Protein AF-0000000081105945 (afdb_homodimer)

pLDDT: mean 88.77, std 15.73, range [25.17, 98.88]

Sequence (498 aa):
MEDPNDGEVFHRVFDQREVKRWGQNKVKKSGPCLREWEAGTLEFIAEKTTIPVPKVYDTDWQDGRMTALYMEYIPGKTLDKVWDELKREQKVAIAKQLKGYVAQLRELKGTYIGALDRGKALIGKKMPHECGPFDTERELNSYIMEDIASTTPNMLRRYARHALSHDHEIVFTHGDIAPRNIIIGEDKKVAALIDWEESGWYPEHWEYMKAFQYLEPMMDWPDYLAIIFPPKYEKEYIGQCFLDSIVYHMEDPNDGEVFHRVFDQREVKRWGQNKVKKSGPCLREWEAGTLEFIAEKTTIPVPKVYDTDWQDGRMTALYMEYIPGKTLDKVWDELKREQKVAIAKQLKGYVAQLRELKGTYIGALDRGKALIGKKMPHECGPFDTERELNSYIMEDIASTTPNMLRRYARHALSHDHEIVFTHGDIAPRNIIIGEDKKVAALIDWEESGWYPEHWEYMKAFQYLEPMMDWPDYLAIIFPPKYEKEYIGQCFLDSIVYH

Nearest PDB structures (foldseek):
  6cav-assembly3_C  TM=6.722E-01  e=1.800E-09  Staphylococcus aureus
  3w0p-assembly1_A  TM=5.833E-01  e=9.774E-09  Escherichia coli
  3w0m-assembly1_A  TM=5.699E-01  e=4.074E-09  Escherichia coli
  3w0q-assembly1_A  TM=5.589E-01  e=3.528E-08  Escherichia coli
  6vvg-assembly1_B  TM=4.836E-01  e=7.806E-05  Cydia pomonella granulosis virus (isolate Mexican)

Foldseek 3Di:
DPPVQPFDFPDDDPQQWTWGDDPDWKIKIFGPPQFPCQLVVQVVCVVQHPAAAWHWDDWDDDPRDTGMTMTTDFDFAFCLVCVVVDDPVLLLVQLLVLLVSLVSQQVAFDQWAAAPPFHWAWDDQPDTDTHDTGRFQVRVLVVLLVLLVVQFDPVLSVVLVVLGDTDATKTKALLAPDRRQFGAHPVSYTRHGDDSRNIHIDGSCRNVLSLVSCCPSDPCSVVSVCSSPPDDPPSNNVSVVSSVVRSDD/DPPVQPFDFPDDDPQQWTWGDDPDWKIKIFGPPQFPCQLVVQVVCVVQHPAAAWHWDDWDDDPRDTGMTMTTDFDFAFCLVCVVVDDPVLLLVQLLVLLVSLVSQQVAFDQWAAAPPFHWAWDDQPDTDTHDTGRFQVRVLVVLLVLLVVQFDPVLSVVLVVLGDTDATKTKALLAPDRRQFGAHPVSYTRHGDDSRNIHIDGSCRNVLSLVSCCPSDPCSVVSVCSSPPDDPPSNNVSVVSSVVRSDD

Secondary structure (DSSP, 8-state):
---TT---EEEEETTTEEEEE-SSSEEEEESTT--THHHHHHHHHHHHS----PPEEEEEEETTEEEEEEEE---SEEHHHHGGGS-HHHHHHHHHHHHHHHHHHHHSB-SSBBBGGGB-EEE-SSS-EEE--BSSHHHHHHHHHHHHHTTS-HHHHHHHHHH----PPEEEE-S---GGGEEE-TTSSEEEE---TT-EEEETTHHHHHHTTS--SSTTHHHHHHHHS-S--HHHHHHHHHHHHHS--/---S----EEEEETTTEEEEE-SSSEEEEESTT--THHHHHHHHHHHHS----PPEEEEEEETTEEEEEEEE---SEEHHHHGGGS-HHHHHHHHHHHHHHHHHHHHSB-SSBBBGGGB-EEE-SSS-EEE--BSSHHHHHHHHHHHHHTTS-HHHHHHHHHH----PPEEEE-S---GGGEEE-TTSSEEEE---TT-EEEETTHHHHHHTTS--SSTTHHHHHHHHS-S--HHHHHHHHHHHHHS--

Structure (mmCIF, N/CA/C/O backbone):
data_AF-0000000081105945-model_v1
#
loop_
_entity.id
_entity.type
_entity.pdbx_description
1 polymer 'non-specific serine/threonine protein kinase'
#
loop_
_atom_site.group_PDB
_atom_site.id
_atom_site.type_symbol
_atom_site.label_atom_id
_atom_site.label_alt_id
_atom_site.label_comp_id
_atom_site.label_asym_id
_atom_site.label_entity_id
_atom_site.label_seq_id
_atom_site.pdbx_PDB_ins_code
_atom_site.Cartn_x
_atom_site.Cartn_y
_atom_site.Cartn_z
_atom_site.occupancy
_atom_site.B_iso_or_equiv
_atom_site.auth_seq_id
_atom_site.auth_comp_id
_atom_site.auth_asym_id
_atom_site.auth_atom_id
_atom_site.pdbx_PDB_model_num
ATOM 1 N N . MET A 1 1 ? 2.918 -23.859 -52.25 1 26.16 1 MET A N 1
ATOM 2 C CA . MET A 1 1 ? 2.584 -24.969 -51.375 1 26.16 1 MET A CA 1
ATOM 3 C C . MET A 1 1 ? 2.631 -24.516 -49.906 1 26.16 1 MET A C 1
ATOM 5 O O . MET A 1 1 ? 3.678 -24.094 -49.406 1 26.16 1 MET A O 1
ATOM 9 N N . GLU A 1 2 ? 1.575 -23.938 -49.219 1 28.16 2 GLU A N 1
ATOM 10 C CA . GLU A 1 2 ? 1.458 -23.297 -47.938 1 28.16 2 GLU A CA 1
ATOM 11 C C . GLU A 1 2 ? 1.924 -24.219 -46.812 1 28.16 2 GLU A C 1
ATOM 13 O O . GLU A 1 2 ? 1.646 -25.422 -46.844 1 28.16 2 GLU A O 1
ATOM 18 N N . ASP A 1 3 ? 3.088 -24 -46.125 1 32.59 3 ASP A N 1
ATOM 19 C CA . ASP A 1 3 ? 3.625 -25.047 -45.281 1 32.59 3 ASP A CA 1
ATOM 20 C C . ASP A 1 3 ? 2.551 -25.578 -44.344 1 32.59 3 ASP A C 1
ATOM 22 O O . ASP A 1 3 ? 1.866 -24.812 -43.656 1 32.59 3 ASP A O 1
ATOM 26 N N . PRO A 1 4 ? 1.876 -26.672 -44.531 1 32.97 4 PRO A N 1
ATOM 27 C CA . PRO A 1 4 ? 0.777 -27.359 -43.844 1 32.97 4 PRO A CA 1
ATOM 28 C C . PRO A 1 4 ? 0.94 -27.359 -42.312 1 32.97 4 PRO A C 1
ATOM 30 O O . PRO A 1 4 ? 0.037 -27.797 -41.594 1 32.97 4 PRO A O 1
ATOM 33 N N . ASN A 1 5 ? 2.146 -27.5 -41.906 1 32.16 5 ASN A N 1
ATOM 34 C CA . ASN A 1 5 ? 2.361 -27.688 -40.5 1 32.16 5 ASN A CA 1
ATOM 35 C C . ASN A 1 5 ? 2.014 -26.422 -39.719 1 32.16 5 ASN A C 1
ATOM 37 O O . ASN A 1 5 ? 2.725 -26.047 -38.781 1 32.16 5 ASN A O 1
ATOM 41 N N . ASP A 1 6 ? 1.521 -25.438 -40.25 1 33.38 6 ASP A N 1
ATOM 42 C CA . ASP A 1 6 ? 1.117 -24.141 -39.719 1 33.38 6 ASP A CA 1
ATOM 43 C C . ASP A 1 6 ? 0.122 -24.297 -38.562 1 33.38 6 ASP A C 1
ATOM 45 O O . ASP A 1 6 ? -1.084 -24.422 -38.812 1 33.38 6 ASP A O 1
ATOM 49 N N . GLY A 1 7 ? 0.457 -25.156 -37.625 1 32.09 7 GLY A N 1
ATOM 50 C CA . GLY A 1 7 ? -0.473 -25.406 -36.531 1 32.09 7 GLY A CA 1
ATOM 51 C C . GLY A 1 7 ? -1.012 -24.125 -35.906 1 32.09 7 GLY A C 1
ATOM 52 O O . GLY A 1 7 ? -0.504 -23.047 -36.188 1 32.09 7 GLY A O 1
ATOM 53 N N . GLU A 1 8 ? -2.256 -24.125 -35.469 1 35.59 8 GLU A N 1
ATOM 54 C CA . GLU A 1 8 ? -3.02 -23.031 -34.875 1 35.59 8 GLU A CA 1
ATOM 55 C C . GLU A 1 8 ? -2.301 -22.453 -33.688 1 35.59 8 GLU A C 1
ATOM 57 O O . GLU A 1 8 ? -1.869 -23.188 -32.781 1 35.59 8 GLU A O 1
ATOM 62 N N . VAL A 1 9 ? -1.769 -21.25 -33.812 1 39.16 9 VAL A N 1
ATOM 63 C CA . VAL A 1 9 ? -1.125 -20.484 -32.75 1 39.16 9 VAL A CA 1
ATOM 64 C C . VAL A 1 9 ? -2.139 -20.172 -31.672 1 39.16 9 VAL A C 1
ATOM 66 O O . VAL A 1 9 ? -3.168 -19.547 -31.922 1 39.16 9 VAL A O 1
ATOM 69 N N . PHE A 1 10 ? -2.223 -20.969 -30.609 1 38 10 PHE A N 1
ATOM 70 C CA . PHE A 1 10 ? -3.201 -20.719 -29.562 1 38 10 PHE A CA 1
ATOM 71 C C . PHE A 1 10 ? -2.896 -19.406 -28.828 1 38 10 PHE A C 1
ATOM 73 O O . PHE A 1 10 ? -3.811 -18.672 -28.453 1 38 10 PHE A O 1
ATOM 80 N N . HIS A 1 11 ? -1.827 -19.094 -28.344 1 42.5 11 HIS A N 1
ATOM 81 C CA . HIS A 1 11 ? -1.6 -17.891 -27.562 1 42.5 11 HIS A CA 1
ATOM 82 C C . HIS A 1 11 ? -0.208 -17.312 -27.828 1 42.5 11 HIS A C 1
ATOM 84 O O . HIS A 1 11 ? 0.779 -18.047 -27.828 1 42.5 11 HIS A O 1
ATOM 90 N N . ARG A 1 12 ? -0.149 -16.203 -28.547 1 40.31 12 ARG A N 1
ATOM 91 C CA . ARG A 1 12 ? 1.077 -15.414 -28.641 1 40.31 12 ARG A CA 1
ATOM 92 C C . ARG A 1 12 ? 1.229 -14.492 -27.438 1 40.31 12 ARG A C 1
ATOM 94 O O . ARG A 1 12 ? 0.327 -13.711 -27.125 1 40.31 12 ARG A O 1
ATOM 101 N N . VAL A 1 13 ? 1.738 -14.969 -26.375 1 37.81 13 VAL A N 1
ATOM 102 C CA . VAL A 1 13 ? 1.964 -13.953 -25.359 1 37.81 13 VAL A CA 1
ATOM 103 C C . VAL A 1 13 ? 3.1 -13.023 -25.797 1 37.81 13 VAL A C 1
ATOM 105 O O . VAL A 1 13 ? 3.977 -13.43 -26.562 1 37.81 13 VAL A O 1
ATOM 108 N N . PHE A 1 14 ? 3.223 -11.867 -25.359 1 44.09 14 PHE A N 1
ATOM 109 C CA . PHE A 1 14 ? 4.164 -10.781 -25.609 1 44.09 14 PHE A CA 1
ATOM 110 C C . PHE A 1 14 ? 5.574 -11.328 -25.812 1 44.09 14 PHE A C 1
ATOM 112 O O . PHE A 1 14 ? 6.359 -10.758 -26.578 1 44.09 14 PHE A O 1
ATOM 119 N N . ASP A 1 15 ? 6.18 -12.18 -25.016 1 52.03 15 ASP A N 1
ATOM 120 C CA . ASP A 1 15 ? 7.609 -12.469 -25.031 1 52.03 15 ASP A CA 1
ATOM 121 C C . ASP A 1 15 ? 7.949 -13.523 -26.094 1 52.03 15 ASP A C 1
ATOM 123 O O . ASP A 1 15 ? 8.984 -14.188 -26 1 52.03 15 ASP A O 1
ATOM 127 N N . GLN A 1 16 ? 7.465 -13.602 -27.281 1 56.84 16 GLN A N 1
ATOM 128 C CA . GLN A 1 16 ? 7.852 -14.367 -28.469 1 56.84 16 GLN A CA 1
ATOM 129 C C . GLN A 1 16 ? 7.617 -15.867 -28.25 1 56.84 16 GLN A C 1
ATOM 131 O O . GLN A 1 16 ? 8.141 -16.688 -29 1 56.84 16 GLN A O 1
ATOM 136 N N . ARG A 1 17 ? 6.797 -16.141 -27.188 1 66.06 17 ARG A N 1
ATOM 137 C CA . ARG A 1 17 ? 6.512 -17.547 -27 1 66.06 17 ARG A CA 1
ATOM 138 C C . ARG A 1 17 ? 5.242 -17.953 -27.75 1 66.06 17 ARG A C 1
ATOM 140 O O . ARG A 1 17 ? 4.297 -17.172 -27.844 1 66.06 17 ARG A O 1
ATOM 147 N N . GLU A 1 18 ? 5.438 -19.203 -28.328 1 75.88 18 GLU A N 1
ATOM 148 C CA . GLU A 1 18 ? 4.305 -19.719 -29.094 1 75.88 18 GLU A CA 1
ATOM 149 C C . GLU A 1 18 ? 3.893 -21.109 -28.609 1 75.88 18 GLU A C 1
ATOM 151 O O . GLU A 1 18 ? 4.746 -21.938 -28.281 1 75.88 18 GLU A O 1
ATOM 156 N N . VAL A 1 19 ? 2.598 -21.391 -28.422 1 80.62 19 VAL A N 1
ATOM 157 C CA . VAL A 1 19 ? 2.043 -22.703 -28.125 1 80.62 19 VAL A CA 1
ATOM 158 C C . VAL A 1 19 ? 1.162 -23.172 -29.281 1 80.62 19 VAL A C 1
ATOM 160 O O . VAL A 1 19 ? 0.198 -22.484 -29.641 1 80.62 19 VAL A O 1
ATOM 163 N N . LYS A 1 20 ? 1.608 -24.266 -29.922 1 83 20 LYS A N 1
ATOM 164 C CA . LYS A 1 20 ? 0.903 -24.75 -31.094 1 83 20 LYS A CA 1
ATOM 165 C C . LYS A 1 20 ? 0.598 -26.234 -30.969 1 83 20 LYS A C 1
ATOM 167 O O . LYS A 1 20 ? 1.355 -26.984 -30.344 1 83 20 LYS A O 1
ATOM 172 N N . ARG A 1 21 ? -0.469 -26.5 -31.531 1 82.81 21 ARG A N 1
ATOM 173 C CA . ARG A 1 21 ? -0.741 -27.922 -31.656 1 82.81 21 ARG A CA 1
ATOM 174 C C . ARG A 1 21 ? 0.311 -28.609 -32.531 1 82.81 21 ARG A C 1
ATOM 176 O O . ARG A 1 21 ? 0.731 -28.062 -33.562 1 82.81 21 ARG A O 1
ATOM 183 N N . TRP A 1 22 ? 0.761 -29.688 -32.062 1 81.31 22 TRP A N 1
ATOM 184 C CA . TRP A 1 22 ? 1.76 -30.469 -32.75 1 81.31 22 TRP A CA 1
ATOM 185 C C . TRP A 1 22 ? 1.259 -31.891 -33 1 81.31 22 TRP A C 1
ATOM 187 O O . TRP A 1 22 ? 1.408 -32.75 -32.125 1 81.31 22 TRP A O 1
ATOM 197 N N . GLY A 1 23 ? 0.709 -32.094 -34.062 1 78.88 23 GLY A N 1
ATOM 198 C CA . GLY A 1 23 ? 0.011 -33.344 -34.312 1 78.88 23 GLY A CA 1
ATOM 199 C C . GLY A 1 23 ? -1.381 -33.375 -33.719 1 78.88 23 GLY A C 1
ATOM 200 O O . GLY A 1 23 ? -2.027 -32.344 -33.562 1 78.88 23 GLY A O 1
ATOM 201 N N . GLN A 1 24 ? -1.858 -34.594 -33.5 1 78.69 24 GLN A N 1
ATOM 202 C CA . GLN A 1 24 ? -3.242 -34.75 -33.031 1 78.69 24 GLN A CA 1
ATOM 203 C C . GLN A 1 24 ? -3.348 -34.594 -31.531 1 78.69 24 GLN A C 1
ATOM 205 O O . GLN A 1 24 ? -4.316 -34.031 -31.016 1 78.69 24 GLN A O 1
ATOM 210 N N . ASN A 1 25 ? -2.293 -35 -30.844 1 89.25 25 ASN A N 1
ATOM 211 C CA . ASN A 1 25 ? -2.475 -35.094 -29.406 1 89.25 25 ASN A CA 1
ATOM 212 C C . ASN A 1 25 ? -1.352 -34.406 -28.641 1 89.25 25 ASN A C 1
ATOM 214 O O . ASN A 1 25 ? -1.096 -34.719 -27.469 1 89.25 25 ASN A O 1
ATOM 218 N N . LYS A 1 26 ? -0.671 -33.5 -29.422 1 91 26 LYS A N 1
ATOM 219 C CA . LYS A 1 26 ? 0.458 -32.844 -28.766 1 91 26 LYS A CA 1
ATOM 220 C C . LYS A 1 26 ? 0.423 -31.328 -28.969 1 91 26 LYS A C 1
ATOM 222 O O . LYS A 1 26 ? -0.233 -30.844 -29.891 1 91 26 LYS A O 1
ATOM 227 N N . VAL A 1 27 ? 1.058 -30.688 -28.031 1 92.62 27 VAL A N 1
ATOM 228 C CA . VAL A 1 27 ? 1.257 -29.234 -28.109 1 92.62 27 VAL A CA 1
ATOM 229 C C . VAL A 1 27 ? 2.746 -28.922 -28 1 92.62 27 VAL A C 1
ATOM 231 O O . VAL A 1 27 ? 3.469 -29.547 -27.219 1 92.62 27 VAL A O 1
ATOM 234 N N . LYS A 1 28 ? 3.133 -28.031 -28.828 1 91.12 28 LYS A N 1
ATOM 235 C CA . LYS A 1 28 ? 4.504 -27.531 -28.766 1 91.12 28 LYS A CA 1
ATOM 236 C C . LYS A 1 28 ? 4.555 -26.094 -28.25 1 91.12 28 LYS A C 1
ATOM 238 O O . LYS A 1 28 ? 3.895 -25.203 -28.812 1 91.12 28 LYS A O 1
ATOM 243 N N . LYS A 1 29 ? 5.219 -25.922 -27.109 1 89.69 29 LYS A N 1
ATOM 244 C CA . LYS A 1 29 ? 5.566 -24.594 -26.625 1 89.69 29 LYS A CA 1
ATOM 245 C C . LYS A 1 29 ? 6.973 -24.203 -27.062 1 89.69 29 LYS A C 1
ATOM 247 O O . LYS A 1 29 ? 7.934 -24.938 -26.812 1 89.69 29 LYS A O 1
ATOM 252 N N . SER A 1 30 ? 7.008 -23.141 -27.875 1 88.44 30 SER A N 1
ATOM 253 C CA . SER A 1 30 ? 8.32 -22.734 -28.359 1 88.44 30 SER A CA 1
ATOM 254 C C . SER A 1 30 ? 8.5 -21.219 -28.234 1 88.44 30 SER A C 1
ATOM 256 O O . SER A 1 30 ? 7.531 -20.484 -28.078 1 88.44 30 SER A O 1
ATOM 258 N N . GLY A 1 31 ? 9.766 -20.797 -28.234 1 82.06 31 GLY A N 1
ATOM 259 C CA . GLY A 1 31 ? 10.094 -19.391 -28.156 1 82.06 31 GLY A CA 1
ATOM 260 C C . GLY A 1 31 ? 11.305 -19.109 -27.297 1 82.06 31 GLY A C 1
ATOM 261 O O . GLY A 1 31 ? 11.898 -20.016 -26.734 1 82.06 31 GLY A O 1
ATOM 262 N N . PRO A 1 32 ? 11.57 -17.703 -27.391 1 75.75 32 PRO A N 1
ATOM 263 C CA . PRO A 1 32 ? 12.719 -17.297 -26.578 1 75.75 32 PRO A CA 1
ATOM 264 C C . PRO A 1 32 ? 12.406 -17.281 -25.078 1 75.75 32 PRO A C 1
ATOM 266 O O . PRO A 1 32 ? 11.242 -17.156 -24.688 1 75.75 32 PRO A O 1
ATOM 269 N N . CYS A 1 33 ? 13.219 -17.922 -24.172 1 75.38 33 CYS A N 1
ATOM 270 C CA . CYS A 1 33 ? 13.195 -17.734 -22.719 1 75.38 33 CYS A CA 1
ATOM 271 C C . CYS A 1 33 ? 12.258 -18.734 -22.062 1 75.38 33 CYS A C 1
ATOM 273 O O . CYS A 1 33 ? 11.531 -18.391 -21.125 1 75.38 33 CYS A O 1
ATOM 275 N N . LEU A 1 34 ? 12.094 -19.891 -22.766 1 86.38 34 LEU A N 1
ATOM 276 C CA . LEU A 1 34 ? 11.414 -20.953 -22.047 1 86.38 34 LEU A CA 1
ATOM 277 C C . LEU A 1 34 ? 12.109 -21.234 -20.719 1 86.38 34 LEU A C 1
ATOM 279 O O . LEU A 1 34 ? 13.336 -21.156 -20.641 1 86.38 34 LEU A O 1
ATOM 283 N N . ARG A 1 35 ? 11.297 -21.5 -19.75 1 89.25 35 ARG A N 1
ATOM 284 C CA . ARG A 1 35 ? 11.891 -21.844 -18.469 1 89.25 35 ARG A CA 1
ATOM 285 C C . ARG A 1 35 ? 12.297 -23.312 -18.422 1 89.25 35 ARG A C 1
ATOM 287 O O . ARG A 1 35 ? 11.453 -24.203 -18.594 1 89.25 35 ARG A O 1
ATOM 294 N N . GLU A 1 36 ? 13.516 -23.531 -18.141 1 90.94 36 GLU A N 1
ATOM 295 C CA . GLU A 1 36 ? 14.102 -24.859 -18.266 1 90.94 36 GLU A CA 1
ATOM 296 C C . GLU A 1 36 ? 13.492 -25.828 -17.25 1 90.94 36 GLU A C 1
ATOM 298 O O . GLU A 1 36 ? 13.516 -27.047 -17.453 1 90.94 36 GLU A O 1
ATOM 303 N N . TRP A 1 37 ? 12.938 -25.328 -16.219 1 93.88 37 TRP A N 1
ATOM 304 C CA . TRP A 1 37 ? 12.438 -26.188 -15.148 1 93.88 37 TRP A CA 1
ATOM 305 C C . TRP A 1 37 ? 11 -26.609 -15.422 1 93.88 37 TRP A C 1
ATOM 307 O O . TRP A 1 37 ? 10.445 -27.453 -14.703 1 93.88 37 TRP A O 1
ATOM 317 N N . GLU A 1 38 ? 10.344 -26.031 -16.406 1 94.94 38 GLU A N 1
ATOM 318 C CA . GLU A 1 38 ? 8.922 -26.266 -16.609 1 94.94 38 GLU A CA 1
ATOM 319 C C . GLU A 1 38 ? 8.625 -27.734 -16.859 1 94.94 38 GLU A C 1
ATOM 321 O O . GLU A 1 38 ? 7.711 -28.312 -16.266 1 94.94 38 GLU A O 1
ATOM 326 N N . ALA A 1 39 ? 9.406 -28.375 -17.734 1 96.38 39 ALA A N 1
ATOM 327 C CA . ALA A 1 39 ? 9.195 -29.781 -18.047 1 96.38 39 ALA A CA 1
ATOM 328 C C . ALA A 1 39 ? 9.344 -30.641 -16.781 1 96.38 39 ALA A C 1
ATOM 330 O O . ALA A 1 39 ? 8.484 -31.469 -16.484 1 96.38 39 ALA A O 1
ATOM 331 N N . GLY A 1 40 ? 10.43 -30.391 -16.078 1 97.25 40 GLY A N 1
ATOM 332 C CA . GLY A 1 40 ? 10.648 -31.109 -14.836 1 97.25 40 GLY A CA 1
ATOM 333 C C . GLY A 1 40 ? 9.562 -30.875 -13.805 1 97.25 40 GLY A C 1
ATOM 334 O O . GLY A 1 40 ? 9.195 -31.781 -13.062 1 97.25 40 GLY A O 1
ATOM 335 N N . THR A 1 41 ? 9.055 -29.688 -13.773 1 98.38 41 THR A N 1
ATOM 336 C CA . THR A 1 41 ? 7.996 -29.328 -12.836 1 98.38 41 THR A CA 1
ATOM 337 C C . THR A 1 41 ? 6.719 -30.109 -13.141 1 98.38 41 THR A C 1
ATOM 339 O O . THR A 1 41 ? 6.051 -30.594 -12.227 1 98.38 41 THR A O 1
ATOM 342 N N . LEU A 1 42 ? 6.406 -30.188 -14.445 1 98.31 42 LEU A N 1
ATOM 343 C CA . LEU A 1 42 ? 5.223 -30.938 -14.836 1 98.31 42 LEU A CA 1
ATOM 344 C C . LEU A 1 42 ? 5.324 -32.406 -14.375 1 98.31 42 LEU A C 1
ATOM 346 O O . LEU A 1 42 ? 4.367 -32.938 -13.836 1 98.31 42 LEU A O 1
ATOM 350 N N . GLU A 1 43 ? 6.43 -32.969 -14.523 1 98.44 43 GLU A N 1
ATOM 351 C CA . GLU A 1 43 ? 6.648 -34.344 -14.102 1 98.44 43 GLU A CA 1
ATOM 352 C C . GLU A 1 43 ? 6.586 -34.469 -12.578 1 98.44 43 GLU A C 1
ATOM 354 O O . GLU A 1 43 ? 6 -35.406 -12.055 1 98.44 43 GLU A O 1
ATOM 359 N N . PHE A 1 44 ? 7.18 -33.531 -11.938 1 98.62 44 PHE A N 1
ATOM 360 C CA . PHE A 1 44 ? 7.207 -33.5 -10.477 1 98.62 44 PHE A CA 1
ATOM 361 C C . PHE A 1 44 ? 5.793 -33.438 -9.914 1 98.62 44 PHE A C 1
ATOM 363 O O . PHE A 1 44 ? 5.449 -34.156 -8.992 1 98.62 44 PHE A O 1
ATOM 370 N N . ILE A 1 45 ? 4.977 -32.562 -10.438 1 98.81 45 ILE A N 1
ATOM 371 C CA . ILE A 1 45 ? 3.613 -32.344 -9.961 1 98.81 45 ILE A CA 1
ATOM 372 C C . ILE A 1 45 ? 2.773 -33.594 -10.258 1 98.81 45 ILE A C 1
ATOM 374 O O . ILE A 1 45 ? 1.979 -34.031 -9.422 1 98.81 45 ILE A O 1
ATOM 378 N N . ALA A 1 46 ? 2.967 -34.156 -11.453 1 98.56 46 ALA A N 1
ATOM 379 C CA . ALA A 1 46 ? 2.244 -35.375 -11.82 1 98.56 46 ALA A CA 1
ATOM 380 C C . ALA A 1 46 ? 2.543 -36.5 -10.836 1 98.56 46 ALA A C 1
ATOM 382 O O . ALA A 1 46 ? 1.666 -37.312 -10.531 1 98.56 46 ALA A O 1
ATOM 383 N N . GLU A 1 47 ? 3.682 -36.5 -10.391 1 98.5 47 GLU A N 1
ATOM 384 C CA . GLU A 1 47 ? 4.129 -37.594 -9.5 1 98.5 47 GLU A CA 1
ATOM 385 C C . GLU A 1 47 ? 3.664 -37.344 -8.07 1 98.5 47 GLU A C 1
ATOM 387 O O . GLU A 1 47 ? 3.256 -38.281 -7.379 1 98.5 47 GLU A O 1
ATOM 392 N N . LYS A 1 48 ? 3.684 -36.156 -7.594 1 98.62 48 LYS A N 1
ATOM 393 C CA . LYS A 1 48 ? 3.586 -35.875 -6.164 1 98.62 48 LYS A CA 1
ATOM 394 C C . LYS A 1 48 ? 2.168 -35.438 -5.781 1 98.62 48 LYS A C 1
ATOM 396 O O . LYS A 1 48 ? 1.827 -35.406 -4.598 1 98.62 48 LYS A O 1
ATOM 401 N N . THR A 1 49 ? 1.392 -35.125 -6.766 1 98.75 49 THR A N 1
ATOM 402 C CA . THR A 1 49 ? 0.053 -34.625 -6.484 1 98.75 49 THR A CA 1
ATOM 403 C C . THR A 1 49 ? -0.981 -35.281 -7.379 1 98.75 49 THR A C 1
ATOM 405 O O . THR A 1 49 ? -0.638 -36.156 -8.188 1 98.75 49 THR A O 1
ATOM 408 N N . THR A 1 50 ? -2.262 -34.906 -7.176 1 98.62 50 THR A N 1
ATOM 409 C CA . THR A 1 50 ? -3.342 -35.375 -8.039 1 98.62 50 THR A CA 1
ATOM 410 C C . THR A 1 50 ? -3.746 -34.281 -9.031 1 98.62 50 THR A C 1
ATOM 412 O O . THR A 1 50 ? -4.754 -34.438 -9.727 1 98.62 50 THR A O 1
ATOM 415 N N . ILE A 1 51 ? -2.982 -33.25 -9.086 1 98.81 51 ILE A N 1
ATOM 416 C CA . ILE A 1 51 ? -3.283 -32.125 -9.977 1 98.81 51 ILE A CA 1
ATOM 417 C C . ILE A 1 51 ? -3.084 -32.562 -11.43 1 98.81 51 ILE A C 1
ATOM 419 O O . ILE A 1 51 ? -2.01 -33.062 -11.797 1 98.81 51 ILE A O 1
ATOM 423 N N . PRO A 1 52 ? -4.141 -32.438 -12.258 1 98.75 52 PRO A N 1
ATOM 424 C CA . PRO A 1 52 ? -3.963 -32.812 -13.664 1 98.75 52 PRO A CA 1
ATOM 425 C C . PRO A 1 52 ? -3.053 -31.844 -14.414 1 98.75 52 PRO A C 1
ATOM 427 O O . PRO A 1 52 ? -3.316 -30.641 -14.445 1 98.75 52 PRO A O 1
ATOM 430 N N . VAL A 1 53 ? -2.041 -32.344 -14.992 1 98.69 53 VAL A N 1
ATOM 431 C CA . VAL A 1 53 ? -1.104 -31.562 -15.805 1 98.69 53 VAL A CA 1
ATOM 432 C C . VAL A 1 53 ? -0.808 -32.312 -17.109 1 98.69 53 VAL A C 1
ATOM 434 O O . VAL A 1 53 ? -0.963 -33.531 -17.172 1 98.69 53 VAL A O 1
ATOM 437 N N . PRO A 1 54 ? -0.432 -31.562 -18.141 1 97.94 54 PRO A N 1
ATOM 438 C CA . PRO A 1 54 ? -0.077 -32.25 -19.375 1 97.94 54 PRO A CA 1
ATOM 439 C C . PRO A 1 54 ? 1.125 -33.188 -19.219 1 97.94 54 PRO A C 1
ATOM 441 O O . PRO A 1 54 ? 2.078 -32.844 -18.5 1 97.94 54 PRO A O 1
ATOM 444 N N . LYS A 1 55 ? 1.048 -34.281 -19.812 1 97.94 55 LYS A N 1
ATOM 445 C CA . LYS A 1 55 ? 2.213 -35.156 -19.875 1 97.94 55 LYS A CA 1
ATOM 446 C C . LYS A 1 55 ? 3.312 -34.562 -20.75 1 97.94 55 LYS A C 1
ATOM 448 O O . LYS A 1 55 ? 3.037 -34.031 -21.828 1 97.94 55 LYS A O 1
ATOM 453 N N . VAL A 1 56 ? 4.492 -34.656 -20.281 1 97.5 56 VAL A N 1
ATOM 454 C CA . VAL A 1 56 ? 5.633 -34.156 -21.047 1 97.5 56 VAL A CA 1
ATOM 455 C C . VAL A 1 56 ? 6.133 -35.281 -21.969 1 97.5 56 VAL A C 1
ATOM 457 O O . VAL A 1 56 ? 6.371 -36.406 -21.531 1 97.5 56 VAL A O 1
ATOM 460 N N . TYR A 1 57 ? 6.289 -34.938 -23.219 1 96.81 57 TYR A N 1
ATOM 461 C CA . TYR A 1 57 ? 6.746 -35.938 -24.172 1 96.81 57 TYR A CA 1
ATOM 462 C C . TYR A 1 57 ? 8.219 -35.75 -24.516 1 96.81 57 TYR A C 1
ATOM 464 O O . TYR A 1 57 ? 8.969 -36.719 -24.656 1 96.81 57 TYR A O 1
ATOM 472 N N . ASP A 1 58 ? 8.555 -34.5 -24.766 1 95 58 ASP A N 1
ATOM 473 C CA . ASP A 1 58 ? 9.922 -34.25 -25.203 1 95 58 ASP A CA 1
ATOM 474 C C . ASP A 1 58 ? 10.289 -32.781 -25.016 1 95 58 ASP A C 1
ATOM 476 O O . ASP A 1 58 ? 9.422 -31.938 -24.766 1 95 58 ASP A O 1
ATOM 480 N N . THR A 1 59 ? 11.594 -32.531 -25.016 1 95.69 59 THR A N 1
ATOM 481 C CA . THR A 1 59 ? 12.125 -31.172 -25.016 1 95.69 59 THR A CA 1
ATOM 482 C C . THR A 1 59 ? 13.25 -31.016 -26.031 1 95.69 59 THR A C 1
ATOM 484 O O . THR A 1 59 ? 13.984 -31.969 -26.297 1 95.69 59 THR A O 1
ATOM 487 N N . ASP A 1 60 ? 13.32 -29.859 -26.609 1 94.25 60 ASP A N 1
ATOM 488 C CA . ASP A 1 60 ? 14.477 -29.516 -27.438 1 94.25 60 ASP A CA 1
ATOM 489 C C . ASP A 1 60 ? 15.391 -28.516 -26.734 1 94.25 60 ASP A C 1
ATOM 491 O O . ASP A 1 60 ? 14.922 -27.625 -26.031 1 94.25 60 ASP A O 1
ATOM 495 N N . TRP A 1 61 ? 16.719 -28.75 -26.906 1 93.88 61 TRP A N 1
ATOM 496 C CA . TRP A 1 61 ? 17.703 -27.906 -26.266 1 93.88 61 TRP A CA 1
ATOM 497 C C . TRP A 1 61 ? 18.75 -27.422 -27.281 1 93.88 61 TRP A C 1
ATOM 499 O O . TRP A 1 61 ? 19.156 -28.172 -28.172 1 93.88 61 TRP A O 1
ATOM 509 N N . GLN A 1 62 ? 19.031 -26.125 -27.219 1 92 62 GLN A N 1
ATOM 510 C CA . GLN A 1 62 ? 20.109 -25.516 -28 1 92 62 GLN A CA 1
ATOM 511 C C . GLN A 1 62 ? 21 -24.641 -27.125 1 92 62 GLN A C 1
ATOM 513 O O . GLN A 1 62 ? 20.5 -23.75 -26.438 1 92 62 GLN A O 1
ATOM 518 N N . ASP A 1 63 ? 22.328 -24.875 -27.141 1 90.88 63 ASP A N 1
ATOM 519 C CA . ASP A 1 63 ? 23.312 -24.078 -26.422 1 90.88 63 ASP A CA 1
ATOM 520 C C . ASP A 1 63 ? 22.938 -23.953 -24.938 1 90.88 63 ASP A C 1
ATOM 522 O O . ASP A 1 63 ? 22.953 -22.859 -24.375 1 90.88 63 ASP A O 1
ATOM 526 N N . GLY A 1 64 ? 22.391 -25.094 -24.391 1 87.06 64 GLY A N 1
ATOM 527 C CA . GLY A 1 64 ? 22.109 -25.156 -22.969 1 87.06 64 GLY A CA 1
ATOM 528 C C . GLY A 1 64 ? 20.781 -24.547 -22.594 1 87.06 64 GLY A C 1
ATOM 529 O O . GLY A 1 64 ? 20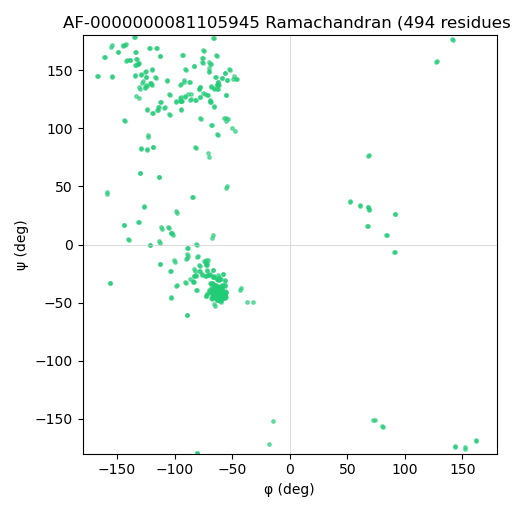.469 -24.391 -21.406 1 87.06 64 GLY A O 1
ATOM 530 N N . ARG A 1 65 ? 19.969 -24.188 -23.547 1 88.81 65 ARG A N 1
ATOM 531 C CA . ARG A 1 65 ? 18.656 -23.594 -23.297 1 88.81 65 ARG A CA 1
ATOM 532 C C . ARG A 1 65 ? 17.547 -24.438 -23.922 1 88.81 65 ARG A C 1
ATOM 534 O O . ARG A 1 65 ? 17.719 -24.953 -25.031 1 88.81 65 ARG A O 1
ATOM 541 N N . MET A 1 66 ? 16.547 -24.562 -23.234 1 90.81 66 MET A N 1
ATOM 542 C CA . MET A 1 66 ? 15.383 -25.234 -23.797 1 90.81 66 MET A CA 1
ATOM 543 C C . MET A 1 66 ? 14.703 -24.375 -24.844 1 90.81 66 MET A C 1
ATOM 545 O O . MET A 1 66 ? 14.375 -23.203 -24.594 1 90.81 66 MET A O 1
ATOM 549 N N . THR A 1 67 ? 14.477 -24.938 -26 1 91.94 67 THR A N 1
ATOM 550 C CA . THR A 1 67 ? 13.93 -24.156 -27.094 1 91.94 67 THR A CA 1
ATOM 551 C C . THR A 1 67 ? 12.516 -24.609 -27.453 1 91.94 67 THR A C 1
ATOM 553 O O . THR A 1 67 ? 11.773 -23.906 -28.125 1 91.94 67 THR A O 1
ATOM 556 N N . ALA A 1 68 ? 12.266 -25.859 -26.922 1 93.06 68 ALA A N 1
ATOM 557 C CA . ALA A 1 68 ? 10.914 -26.359 -27.172 1 93.06 68 ALA A CA 1
ATOM 558 C C . ALA A 1 68 ? 10.492 -27.359 -26.094 1 93.06 68 ALA A C 1
ATOM 560 O O . ALA A 1 68 ? 11.328 -28.094 -25.562 1 93.06 68 ALA A O 1
ATOM 561 N N . LEU A 1 69 ? 9.242 -27.344 -25.734 1 95 69 LEU A N 1
ATOM 562 C CA . LEU A 1 69 ? 8.586 -28.297 -24.828 1 95 69 LEU A CA 1
ATOM 563 C C . LEU A 1 69 ? 7.387 -28.953 -25.5 1 95 69 LEU A C 1
ATOM 565 O O . LEU A 1 69 ? 6.469 -28.25 -25.953 1 95 69 LEU A O 1
ATOM 569 N N . TYR A 1 70 ? 7.445 -30.25 -25.703 1 94.56 70 TYR A N 1
ATOM 570 C CA . TYR A 1 70 ? 6.355 -31.016 -26.281 1 94.56 70 TYR A CA 1
ATOM 571 C C . TYR A 1 70 ? 5.535 -31.719 -25.203 1 94.56 70 TYR A C 1
ATOM 573 O O . TYR A 1 70 ? 6.07 -32.5 -24.422 1 94.56 70 TYR A O 1
ATOM 581 N N . MET A 1 71 ? 4.254 -31.422 -25.203 1 96.56 71 MET A N 1
ATOM 582 C CA . MET A 1 71 ? 3.434 -31.969 -24.125 1 96.56 71 MET A CA 1
ATOM 583 C C . MET A 1 71 ? 2.055 -32.375 -24.625 1 96.56 71 MET A C 1
ATOM 585 O O . MET A 1 71 ? 1.722 -32.125 -25.797 1 96.56 71 MET A O 1
ATOM 589 N N . GLU A 1 72 ? 1.353 -32.969 -23.812 1 96.81 72 GLU A N 1
ATOM 590 C CA . GLU A 1 72 ? 0.026 -33.5 -24.109 1 96.81 72 GLU A CA 1
ATOM 591 C C . GLU A 1 72 ? -0.965 -32.375 -24.406 1 96.81 72 GLU A C 1
ATOM 593 O O . GLU A 1 72 ? -0.969 -31.344 -23.734 1 96.81 72 GLU A O 1
ATOM 598 N N . TYR A 1 73 ? -1.693 -32.594 -25.453 1 94.81 73 TYR A N 1
ATOM 599 C CA . TYR A 1 73 ? -2.842 -31.719 -25.703 1 94.81 73 TYR A CA 1
ATOM 600 C C . TYR A 1 73 ? -4.012 -32.094 -24.797 1 94.81 73 TYR A C 1
ATOM 602 O O . TYR A 1 73 ? -4.43 -33.25 -24.766 1 94.81 73 TYR A O 1
ATOM 610 N N . ILE A 1 74 ? -4.535 -31.156 -24.094 1 95.88 74 ILE A N 1
ATOM 611 C CA . ILE A 1 74 ? -5.676 -31.359 -23.219 1 95.88 74 ILE A CA 1
ATOM 612 C C . ILE A 1 74 ? -6.941 -30.797 -23.859 1 95.88 74 ILE A C 1
ATOM 614 O O . ILE A 1 74 ? -7.078 -29.578 -24.016 1 95.88 74 ILE A O 1
ATOM 618 N N . PRO A 1 75 ? -7.844 -31.688 -24.234 1 94.88 75 PRO A N 1
ATOM 619 C CA . PRO A 1 75 ? -9.102 -31.172 -24.781 1 94.88 75 PRO A CA 1
ATOM 620 C C . PRO A 1 75 ? -9.883 -30.328 -23.781 1 94.88 75 PRO A C 1
ATOM 622 O O . PRO A 1 75 ? -9.938 -30.656 -22.594 1 94.88 75 PRO A O 1
ATOM 625 N N . GLY A 1 76 ? -10.422 -29.203 -24.266 1 95.81 76 GLY A N 1
ATOM 626 C CA . GLY A 1 76 ? -11.211 -28.312 -23.438 1 95.81 76 GLY A CA 1
ATOM 627 C C . GLY A 1 76 ? -11.008 -26.844 -23.75 1 95.81 76 GLY A C 1
ATOM 628 O O . GLY A 1 76 ? -10.461 -26.516 -24.812 1 95.81 76 GLY A O 1
ATOM 629 N N . LYS A 1 77 ? -11.602 -26.016 -22.922 1 96.75 77 LYS A N 1
ATOM 630 C CA . LYS A 1 77 ? -11.461 -24.578 -23.031 1 96.75 77 LYS A CA 1
ATOM 631 C C . LYS A 1 77 ? -10.977 -23.984 -21.703 1 96.75 77 LYS A C 1
ATOM 633 O O . LYS A 1 77 ? -11.266 -24.516 -20.641 1 96.75 77 LYS A O 1
ATOM 638 N N . THR A 1 78 ? -10.227 -22.922 -21.875 1 97.06 78 THR A N 1
ATOM 639 C CA . THR A 1 78 ? -9.75 -22.281 -20.641 1 97.06 78 THR A CA 1
ATOM 640 C C . THR A 1 78 ? -10.914 -21.656 -19.891 1 97.06 78 THR A C 1
ATOM 642 O O . THR A 1 78 ? -11.93 -21.297 -20.484 1 97.06 78 THR A O 1
ATOM 645 N N . LEU A 1 79 ? -10.758 -21.516 -18.656 1 97.56 79 LEU A N 1
ATOM 646 C CA . LEU A 1 79 ? -11.82 -21.094 -17.766 1 97.56 79 LEU A CA 1
ATOM 647 C C . LEU A 1 79 ? -12.336 -19.703 -18.156 1 97.56 79 LEU A C 1
ATOM 649 O O . LEU A 1 79 ? -13.539 -19.453 -18.094 1 97.56 79 LEU A O 1
ATOM 653 N N . ASP A 1 80 ? -11.445 -18.797 -18.562 1 96.19 80 ASP A N 1
ATOM 654 C CA . ASP A 1 80 ? -11.844 -17.438 -18.938 1 96.19 80 ASP A CA 1
ATOM 655 C C . ASP A 1 80 ? -12.781 -17.453 -20.141 1 96.19 80 ASP A C 1
ATOM 657 O O . ASP A 1 80 ? -13.672 -16.609 -20.25 1 96.19 80 ASP A O 1
ATOM 661 N N . LYS A 1 81 ? -12.625 -18.438 -20.984 1 95.62 81 LYS A N 1
ATOM 662 C CA . LYS A 1 81 ? -13.414 -18.531 -22.203 1 95.62 81 LYS A CA 1
ATOM 663 C C . LYS A 1 81 ? -14.773 -19.156 -21.938 1 95.62 81 LYS A C 1
ATOM 665 O O . LYS A 1 81 ? -15.734 -18.906 -22.672 1 95.62 81 LYS A O 1
ATOM 670 N N . VAL A 1 82 ? -14.945 -19.906 -20.906 1 96.88 82 VAL A N 1
ATOM 671 C CA . VAL A 1 82 ? -16.188 -20.641 -20.688 1 96.88 82 VAL A CA 1
ATOM 672 C C . VAL A 1 82 ? -16.906 -20.078 -19.469 1 96.88 82 VAL A C 1
ATOM 674 O O . VAL A 1 82 ? -17.969 -20.562 -19.078 1 96.88 82 VAL A O 1
ATOM 677 N N . TRP A 1 83 ? -16.375 -19.078 -18.859 1 96.75 83 TRP A N 1
ATOM 678 C CA . TRP A 1 83 ? -16.844 -18.578 -17.578 1 96.75 83 TRP A CA 1
ATOM 679 C C . TRP A 1 83 ? -18.328 -18.234 -17.641 1 96.75 83 TRP A C 1
ATOM 681 O O . TRP A 1 83 ? -19.094 -18.594 -16.75 1 96.75 83 TRP A O 1
ATOM 691 N N . ASP A 1 84 ? -18.766 -17.562 -18.672 1 95.06 84 ASP A N 1
ATOM 692 C CA . ASP A 1 84 ? -20.125 -17.047 -18.797 1 95.06 84 ASP A CA 1
ATOM 693 C C . ASP A 1 84 ? -21.109 -18.188 -19.047 1 95.06 84 ASP A C 1
ATOM 695 O O . ASP A 1 84 ? -22.328 -18 -18.891 1 95.06 84 ASP A O 1
ATOM 699 N N . GLU A 1 85 ? -20.578 -19.297 -19.422 1 95.56 85 GLU A N 1
ATOM 700 C CA . GLU A 1 85 ? -21.438 -20.438 -19.703 1 95.56 85 GLU A CA 1
ATOM 701 C C . GLU A 1 85 ? -21.656 -21.281 -18.438 1 95.56 85 GLU A C 1
ATOM 703 O O . GLU A 1 85 ? -22.531 -22.141 -18.406 1 95.56 85 GLU A O 1
ATOM 708 N N . LEU A 1 86 ? -20.922 -21.031 -17.469 1 96.88 86 LEU A N 1
ATOM 709 C CA . LEU A 1 86 ? -20.969 -21.859 -16.266 1 96.88 86 LEU A CA 1
ATOM 710 C C . LEU A 1 86 ? -22.062 -21.375 -15.305 1 96.88 86 LEU A C 1
ATOM 712 O O . LEU A 1 86 ? -22.25 -20.172 -15.148 1 96.88 86 LEU A O 1
ATOM 716 N N . LYS A 1 87 ? -22.766 -22.344 -14.703 1 96.19 87 LYS A N 1
ATOM 717 C CA . LYS A 1 87 ? -23.703 -22.062 -13.617 1 96.19 87 LYS A CA 1
ATOM 718 C C . LYS A 1 87 ? -22.953 -21.781 -12.312 1 96.19 87 LYS A C 1
ATOM 720 O O . LYS A 1 87 ? -21.797 -22.172 -12.172 1 96.19 87 LYS A O 1
ATOM 725 N N . ARG A 1 88 ? -23.625 -21.188 -11.477 1 96.69 88 ARG A N 1
ATOM 726 C CA . ARG A 1 88 ? -23.031 -20.828 -10.188 1 96.69 88 ARG A CA 1
ATOM 727 C C . ARG A 1 88 ? -22.484 -22.062 -9.484 1 96.69 88 ARG A C 1
ATOM 729 O O . ARG A 1 88 ? -21.375 -22.031 -8.945 1 96.69 88 ARG A O 1
ATOM 736 N N . GLU A 1 89 ? -23.219 -23.109 -9.516 1 97.5 89 GLU A N 1
ATOM 737 C CA . GLU A 1 89 ? -22.812 -24.328 -8.836 1 97.5 89 GLU A CA 1
ATOM 738 C C . GLU A 1 89 ? -21.531 -24.891 -9.453 1 97.5 89 GLU A C 1
ATOM 740 O O . GLU A 1 89 ? -20.688 -25.438 -8.75 1 97.5 89 GLU A O 1
ATOM 745 N N . GLN A 1 90 ? -21.422 -24.766 -10.734 1 97.88 90 GLN A N 1
ATOM 746 C CA . GLN A 1 90 ? -20.234 -25.234 -11.438 1 97.88 90 GLN A CA 1
ATOM 747 C C . GLN A 1 90 ? -19.016 -24.359 -11.109 1 97.88 90 GLN A C 1
ATOM 749 O O . GLN A 1 90 ? -17.922 -24.875 -10.898 1 97.88 90 GLN A O 1
ATOM 754 N N . LYS A 1 91 ? -19.281 -23.078 -11.023 1 97.94 91 LYS A N 1
ATOM 755 C CA . LYS A 1 91 ? -18.203 -22.172 -10.641 1 97.94 91 LYS A CA 1
ATOM 756 C C . LYS A 1 91 ? -17.688 -22.484 -9.234 1 97.94 91 LYS A C 1
ATOM 758 O O . LYS A 1 91 ? -16.484 -22.516 -9.008 1 97.94 91 LYS A O 1
ATOM 763 N N . VAL A 1 92 ? -18.594 -22.719 -8.367 1 98.19 92 VAL A N 1
ATOM 764 C CA . VAL A 1 92 ? -18.219 -23.047 -6.996 1 98.19 92 VAL A CA 1
ATOM 765 C C . VAL A 1 92 ? -17.453 -24.359 -6.965 1 98.19 92 VAL A C 1
ATOM 767 O O . VAL A 1 92 ? -16.438 -24.484 -6.27 1 98.19 92 VAL A O 1
ATOM 770 N N . ALA A 1 93 ? -17.906 -25.297 -7.75 1 98.44 93 ALA A N 1
ATOM 771 C CA . ALA A 1 93 ? -17.25 -26.609 -7.789 1 98.44 93 ALA A CA 1
ATOM 772 C C . ALA A 1 93 ? -15.836 -26.5 -8.336 1 98.44 93 ALA A C 1
ATOM 774 O O . ALA A 1 93 ? -14.906 -27.109 -7.801 1 98.44 93 ALA A O 1
ATOM 775 N N . ILE A 1 94 ? -15.672 -25.75 -9.312 1 98.44 94 ILE A N 1
ATOM 776 C CA . ILE A 1 94 ? -14.359 -25.516 -9.898 1 98.44 94 ILE A CA 1
ATOM 777 C C . ILE A 1 94 ? -13.453 -24.828 -8.883 1 98.44 94 ILE A C 1
ATOM 779 O O . ILE A 1 94 ? -12.297 -25.219 -8.695 1 98.44 94 ILE A O 1
ATOM 783 N N . ALA A 1 95 ? -13.984 -23.812 -8.234 1 98.38 95 ALA A N 1
ATOM 784 C CA . ALA A 1 95 ? -13.211 -23.094 -7.223 1 98.38 95 ALA A CA 1
ATOM 785 C C . ALA A 1 95 ? -12.766 -24.047 -6.109 1 98.38 95 ALA A C 1
ATOM 787 O O . ALA A 1 95 ? -11.617 -23.969 -5.652 1 98.38 95 ALA A O 1
ATOM 788 N N . LYS A 1 96 ? -13.633 -24.891 -5.703 1 98.62 96 LYS A N 1
ATOM 789 C CA . LYS A 1 96 ? -13.305 -25.844 -4.652 1 98.62 96 LYS A CA 1
ATOM 790 C C . LYS A 1 96 ? -12.242 -26.844 -5.121 1 98.62 96 LYS A C 1
ATOM 792 O O . LYS A 1 96 ? -11.367 -27.234 -4.352 1 98.62 96 LYS A O 1
ATOM 797 N N . GLN A 1 97 ? -12.328 -27.281 -6.363 1 98.56 97 GLN A N 1
ATOM 798 C CA . GLN A 1 97 ? -11.297 -28.141 -6.941 1 98.56 97 GLN A CA 1
ATOM 799 C C . GLN A 1 97 ? -9.93 -27.453 -6.914 1 98.56 97 GLN A C 1
ATOM 801 O O . GLN A 1 97 ? -8.938 -28.062 -6.492 1 98.56 97 GLN A O 1
ATOM 806 N N . LEU A 1 98 ? -9.93 -26.234 -7.305 1 98.62 98 LEU A N 1
ATOM 807 C CA . LEU A 1 98 ? -8.688 -25.469 -7.332 1 98.62 98 LEU A CA 1
ATOM 808 C C . LEU A 1 98 ? -8.156 -25.266 -5.922 1 98.62 98 LEU A C 1
ATOM 810 O O . LEU A 1 98 ? -6.941 -25.312 -5.699 1 98.62 98 LEU A O 1
ATOM 814 N N . LYS A 1 99 ? -9.055 -25.016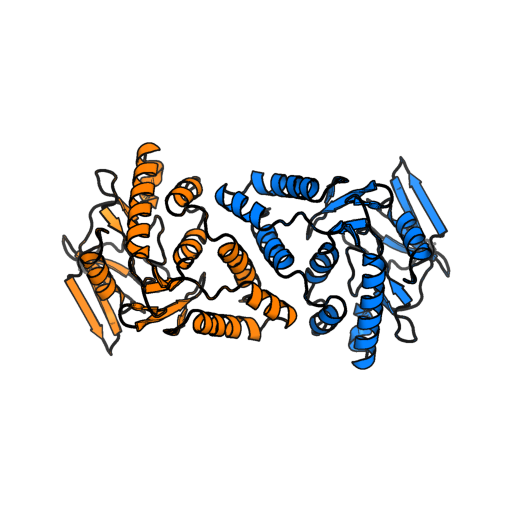 -4.98 1 98.62 99 LYS A N 1
ATOM 815 C CA . LYS A 1 99 ? -8.656 -24.922 -3.576 1 98.62 99 LYS A CA 1
ATOM 816 C C . LYS A 1 99 ? -7.941 -26.203 -3.129 1 98.62 99 LYS A C 1
ATOM 818 O O . LYS A 1 99 ? -6.922 -26.125 -2.438 1 98.62 99 LYS A O 1
ATOM 823 N N . GLY A 1 100 ? -8.508 -27.297 -3.52 1 98.69 100 GLY A N 1
ATOM 824 C CA . GLY A 1 100 ? -7.871 -28.562 -3.223 1 98.69 100 GLY A CA 1
ATOM 825 C C . GLY A 1 100 ? -6.496 -28.703 -3.842 1 98.69 100 GLY A C 1
ATOM 826 O O . GLY A 1 100 ? -5.582 -29.25 -3.219 1 98.69 100 GLY A O 1
ATOM 827 N N . TYR A 1 101 ? -6.324 -28.266 -5.07 1 98.81 101 TYR A N 1
ATOM 828 C CA . TYR A 1 101 ? -5.027 -28.297 -5.742 1 98.81 101 TYR A CA 1
ATOM 829 C C . TYR A 1 101 ? -4.008 -27.438 -5.008 1 98.81 101 TYR A C 1
ATOM 831 O O . TYR A 1 101 ? -2.869 -27.859 -4.793 1 98.81 101 TYR A O 1
ATOM 839 N N . VAL A 1 102 ? -4.441 -26.25 -4.582 1 98.44 102 VAL A N 1
ATOM 840 C CA . VAL A 1 102 ? -3.557 -25.344 -3.846 1 98.44 102 VAL A CA 1
ATOM 841 C C . VAL A 1 102 ? -3.137 -26 -2.531 1 98.44 102 VAL A C 1
ATOM 843 O O . VAL A 1 102 ? -1.976 -25.906 -2.129 1 98.44 102 VAL A O 1
ATOM 846 N N . ALA A 1 103 ? -4.062 -26.672 -1.88 1 98.62 103 ALA A N 1
ATOM 847 C CA . ALA A 1 103 ? -3.756 -27.359 -0.632 1 98.62 103 ALA A CA 1
ATOM 848 C C . ALA A 1 103 ? -2.684 -28.422 -0.845 1 98.62 103 ALA A C 1
ATOM 850 O O . ALA A 1 103 ? -1.776 -28.578 -0.023 1 98.62 103 ALA A O 1
ATOM 851 N N . GLN A 1 104 ? -2.791 -29.156 -1.914 1 98.88 104 GLN A N 1
ATOM 852 C CA . GLN A 1 104 ? -1.79 -30.172 -2.227 1 98.88 104 GLN A CA 1
ATOM 853 C C . GLN A 1 104 ? -0.42 -29.531 -2.459 1 98.88 104 GLN A C 1
ATOM 855 O O . GLN A 1 104 ? 0.595 -30.047 -1.985 1 98.88 104 GLN A O 1
ATOM 860 N N . LEU A 1 105 ? -0.412 -28.438 -3.184 1 98.75 105 LEU A N 1
ATOM 861 C CA . LEU A 1 105 ? 0.848 -27.75 -3.428 1 98.75 105 LEU A CA 1
ATOM 862 C C . LEU A 1 105 ? 1.475 -27.281 -2.119 1 98.75 105 LEU A C 1
ATOM 864 O O . LEU A 1 105 ? 2.689 -27.391 -1.937 1 98.75 105 LEU A O 1
ATOM 868 N N . ARG A 1 106 ? 0.692 -26.812 -1.188 1 98.12 106 ARG A N 1
ATOM 869 C CA . ARG A 1 106 ? 1.167 -26.266 0.079 1 98.12 106 ARG A CA 1
ATOM 870 C C . ARG A 1 106 ? 1.695 -27.375 0.987 1 98.12 106 ARG A C 1
ATOM 872 O O . ARG A 1 106 ? 2.418 -27.109 1.947 1 98.12 106 ARG A O 1
ATOM 879 N N . GLU A 1 107 ? 1.34 -28.594 0.688 1 98.44 107 GLU A N 1
ATOM 880 C CA . GLU A 1 107 ? 1.854 -29.734 1.444 1 98.44 107 GLU A CA 1
ATOM 881 C C . GLU A 1 107 ? 3.27 -30.094 1 1 98.44 107 GLU A C 1
ATOM 883 O O . GLU A 1 107 ? 3.986 -30.812 1.71 1 98.44 107 GLU A O 1
ATOM 888 N N . LEU A 1 108 ? 3.561 -29.703 -0.169 1 98.69 108 LEU A N 1
ATOM 889 C CA . LEU A 1 108 ? 4.934 -29.891 -0.632 1 98.69 108 LEU A CA 1
ATOM 890 C C . LEU A 1 108 ? 5.852 -28.828 -0.024 1 98.69 108 LEU A C 1
ATOM 892 O O . LEU A 1 108 ? 5.801 -27.656 -0.405 1 98.69 108 LEU A O 1
ATOM 896 N N . LYS A 1 109 ? 6.711 -29.266 0.917 1 98.5 109 LYS A N 1
ATOM 897 C CA . LYS A 1 109 ? 7.562 -28.344 1.665 1 98.5 109 LYS A CA 1
ATOM 898 C C . LYS A 1 109 ? 8.945 -28.219 1.026 1 98.5 109 LYS A C 1
ATOM 900 O O . LYS A 1 109 ? 9.492 -29.219 0.535 1 98.5 109 LYS A O 1
ATOM 905 N N . GLY A 1 110 ? 9.383 -27 0.993 1 97.94 110 GLY A N 1
ATOM 906 C CA . GLY A 1 110 ? 10.719 -26.75 0.465 1 97.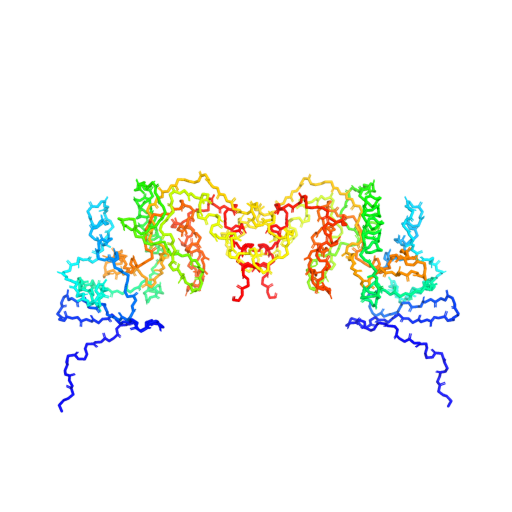94 110 GLY A CA 1
ATOM 907 C C . GLY A 1 110 ? 11.672 -26.188 1.499 1 97.94 110 GLY A C 1
ATOM 908 O O . GLY A 1 110 ? 11.25 -25.812 2.596 1 97.94 110 GLY A O 1
ATOM 909 N N . THR A 1 111 ? 12.992 -26.141 1.145 1 97.88 111 THR A N 1
ATOM 910 C CA . THR A 1 111 ? 14.023 -25.641 2.049 1 97.88 111 THR A CA 1
ATOM 911 C C . THR A 1 111 ? 14.766 -24.469 1.432 1 97.88 111 THR A C 1
ATOM 913 O O . THR A 1 111 ? 15.758 -23.984 1.993 1 97.88 111 THR A O 1
ATOM 916 N N . TYR A 1 112 ? 14.398 -24.109 0.268 1 98.38 112 TYR A N 1
ATOM 917 C CA . TYR A 1 112 ? 14.969 -22.953 -0.419 1 98.38 112 TYR A CA 1
ATOM 918 C C . TYR A 1 112 ? 13.914 -22.25 -1.263 1 98.38 112 TYR A C 1
ATOM 920 O O . TYR A 1 112 ? 12.781 -22.719 -1.375 1 98.38 112 TYR A O 1
ATOM 928 N N . ILE A 1 113 ? 14.25 -21.125 -1.78 1 98.44 113 ILE A N 1
ATOM 929 C CA . ILE A 1 113 ? 13.359 -20.344 -2.627 1 98.44 113 ILE A CA 1
ATOM 930 C C . ILE A 1 113 ? 13.891 -20.312 -4.059 1 98.44 113 ILE A C 1
ATOM 932 O O . ILE A 1 113 ? 15.031 -19.906 -4.293 1 98.44 113 ILE A O 1
ATOM 936 N N . GLY A 1 114 ? 13.125 -20.734 -4.945 1 98.25 114 GLY A N 1
ATOM 937 C CA . GLY A 1 114 ? 13.5 -20.844 -6.348 1 98.25 114 GLY A CA 1
ATOM 938 C C . GLY A 1 114 ? 12.734 -21.938 -7.078 1 98.25 114 GLY A C 1
ATOM 939 O O . GLY A 1 114 ? 11.805 -22.531 -6.523 1 98.25 114 GLY A O 1
ATOM 940 N N . ALA A 1 115 ? 13.109 -22.172 -8.328 1 97.75 115 ALA A N 1
ATOM 941 C CA . ALA A 1 115 ? 12.461 -23.188 -9.148 1 97.75 115 ALA A CA 1
ATOM 942 C C . ALA A 1 115 ? 12.914 -24.594 -8.734 1 97.75 115 ALA A C 1
ATOM 944 O O . ALA A 1 115 ? 13.812 -24.734 -7.906 1 97.75 115 ALA A O 1
ATOM 945 N N . LEU A 1 116 ? 12.203 -25.562 -9.219 1 97.38 116 LEU A N 1
ATOM 946 C CA . LEU A 1 116 ? 12.539 -26.953 -8.945 1 97.38 116 LEU A CA 1
ATOM 947 C C . LEU A 1 116 ? 14.031 -27.203 -9.141 1 97.38 116 LEU A C 1
ATOM 949 O O . LEU A 1 116 ? 14.656 -26.594 -10.016 1 97.38 116 LEU A O 1
ATOM 953 N N . ASP A 1 117 ? 14.617 -28.062 -8.273 1 96.38 117 ASP A N 1
ATOM 954 C CA . ASP A 1 117 ? 16.016 -28.5 -8.344 1 96.38 117 ASP A CA 1
ATOM 955 C C . ASP A 1 117 ? 16.953 -27.312 -8.203 1 96.38 117 ASP A C 1
ATOM 957 O O . ASP A 1 117 ? 17.938 -27.188 -8.938 1 96.38 117 ASP A O 1
ATOM 961 N N . ARG A 1 118 ? 16.594 -26.359 -7.453 1 96.62 118 ARG A N 1
ATOM 962 C CA . ARG A 1 118 ? 17.344 -25.188 -7.078 1 96.62 118 ARG A CA 1
ATOM 963 C C . ARG A 1 118 ? 17.562 -24.266 -8.273 1 96.62 118 ARG A C 1
ATOM 965 O O . ARG A 1 118 ? 18.641 -23.703 -8.453 1 96.62 118 ARG A O 1
ATOM 972 N N . GLY A 1 119 ? 16.562 -24.281 -9.156 1 95.81 119 GLY A N 1
ATOM 973 C CA . GLY A 1 119 ? 16.547 -23.297 -10.219 1 95.81 119 GLY A CA 1
ATOM 974 C C . GLY A 1 119 ? 16.344 -21.875 -9.711 1 95.81 119 GLY A C 1
ATOM 975 O O . GLY A 1 119 ? 16.141 -21.672 -8.516 1 95.81 119 GLY A O 1
ATOM 976 N N . LYS A 1 120 ? 16.375 -20.938 -10.625 1 95 120 LYS A N 1
ATOM 977 C CA . LYS A 1 120 ? 16.25 -19.516 -10.281 1 95 120 LYS A CA 1
ATOM 978 C C . LYS A 1 120 ? 14.836 -19.188 -9.82 1 95 120 LYS A C 1
ATOM 980 O O . LYS A 1 120 ? 13.875 -19.828 -10.242 1 95 120 LYS A O 1
ATOM 985 N N . ALA A 1 121 ? 14.797 -18.203 -8.93 1 95.75 121 ALA A N 1
ATOM 986 C CA . ALA A 1 121 ? 13.516 -17.641 -8.547 1 95.75 121 ALA A CA 1
ATOM 987 C C . ALA A 1 121 ? 13.062 -16.578 -9.555 1 95.75 121 ALA A C 1
ATOM 989 O O . ALA A 1 121 ? 13.883 -16.016 -10.281 1 95.75 121 ALA A O 1
ATOM 990 N N . LEU A 1 122 ? 11.789 -16.406 -9.625 1 91.94 122 LEU A N 1
ATOM 991 C CA . LEU A 1 122 ? 11.203 -15.32 -10.406 1 91.94 122 LEU A CA 1
ATOM 992 C C . LEU A 1 122 ? 10.5 -14.312 -9.508 1 91.94 122 LEU A C 1
ATOM 994 O O . LEU A 1 122 ? 9.555 -14.664 -8.797 1 91.94 122 LEU A O 1
ATOM 998 N N . ILE A 1 123 ? 11.023 -13.07 -9.57 1 87.5 123 ILE A N 1
ATOM 999 C CA . ILE A 1 123 ? 10.453 -12.055 -8.695 1 87.5 123 ILE A CA 1
ATOM 1000 C C . ILE A 1 123 ? 10 -10.859 -9.523 1 87.5 123 ILE A C 1
ATOM 1002 O O . ILE A 1 123 ? 10.617 -10.523 -10.539 1 87.5 123 ILE A O 1
ATOM 1006 N N . GLY A 1 124 ? 8.852 -10.234 -9.07 1 77.56 124 GLY A N 1
ATOM 1007 C CA . GLY A 1 124 ? 8.328 -9.062 -9.758 1 77.56 124 GLY A CA 1
ATOM 1008 C C . GLY A 1 124 ? 6.867 -9.195 -10.141 1 77.56 124 GLY A C 1
ATOM 1009 O O . GLY A 1 124 ? 6.359 -10.312 -10.297 1 77.56 124 GLY A O 1
ATOM 1010 N N . LYS A 1 125 ? 6.172 -8.078 -10.336 1 69 125 LYS A N 1
ATOM 1011 C CA . LYS A 1 125 ? 4.75 -8.055 -10.672 1 69 125 LYS A CA 1
ATOM 1012 C C . LYS A 1 125 ? 4.543 -8.102 -12.18 1 69 125 LYS A C 1
ATOM 1014 O O . LYS A 1 125 ? 4.027 -9.094 -12.703 1 69 125 LYS A O 1
ATOM 1019 N N . LYS A 1 126 ? 5.047 -7.133 -12.891 1 62.28 126 LYS A N 1
ATOM 1020 C CA . LYS A 1 126 ? 4.75 -7.004 -14.312 1 62.28 126 LYS A CA 1
ATOM 1021 C C . LYS A 1 126 ? 5.871 -7.598 -15.164 1 62.28 126 LYS A C 1
ATOM 1023 O O . LYS A 1 126 ? 5.609 -8.273 -16.156 1 62.28 126 LYS A O 1
ATOM 1028 N N . MET A 1 127 ? 7.055 -7.48 -14.734 1 68.44 127 MET A N 1
ATOM 1029 C CA . MET A 1 127 ? 8.227 -7.992 -15.445 1 68.44 127 MET A CA 1
ATOM 1030 C C . MET A 1 127 ? 9.102 -8.828 -14.523 1 68.44 127 MET A C 1
ATOM 1032 O O . MET A 1 127 ? 10.109 -8.336 -14.008 1 68.44 127 MET A O 1
ATOM 1036 N N . PRO A 1 128 ? 8.641 -10.07 -14.43 1 78.56 128 PRO A N 1
ATOM 1037 C CA . PRO A 1 128 ? 9.445 -10.906 -13.531 1 78.56 128 PRO A CA 1
ATOM 1038 C C . PRO A 1 128 ? 10.875 -11.086 -14.023 1 78.56 128 PRO A C 1
ATOM 1040 O O . PRO A 1 128 ? 11.117 -11.188 -15.227 1 78.56 128 PRO A O 1
ATOM 1043 N N . HIS A 1 129 ? 11.766 -10.992 -13.125 1 83.81 129 HIS A N 1
ATOM 1044 C CA . HIS A 1 129 ? 13.172 -11.234 -13.445 1 83.81 129 HIS A CA 1
ATOM 1045 C C . HIS A 1 129 ? 13.727 -12.391 -12.625 1 83.81 129 HIS A C 1
ATOM 1047 O O . HIS A 1 129 ? 13.258 -12.656 -11.516 1 83.81 129 HIS A O 1
ATOM 1053 N N . GLU A 1 130 ? 14.688 -13.031 -13.242 1 90.62 130 GLU A N 1
ATOM 1054 C CA . GLU A 1 130 ? 15.32 -14.188 -12.617 1 90.62 130 GLU A CA 1
ATOM 1055 C C . GLU A 1 130 ? 16.328 -13.758 -11.555 1 90.62 130 GLU A C 1
ATOM 1057 O O . GLU A 1 130 ? 17.078 -12.789 -11.758 1 90.62 130 GLU A O 1
ATOM 1062 N N . CYS A 1 131 ? 16.266 -14.461 -10.406 1 92.88 131 CYS A N 1
ATOM 1063 C CA . CYS A 1 131 ? 17.203 -14.234 -9.32 1 92.88 131 CYS A CA 1
ATOM 1064 C C . CYS A 1 131 ? 17.344 -15.477 -8.445 1 92.88 131 CYS A C 1
ATOM 1066 O O . CYS A 1 131 ? 16.625 -16.453 -8.625 1 92.88 131 CYS A O 1
ATOM 1068 N N . GLY A 1 132 ? 18.359 -15.359 -7.578 1 93.75 132 GLY A N 1
ATOM 1069 C CA . GLY A 1 132 ? 18.562 -16.484 -6.688 1 93.75 132 GLY A CA 1
ATOM 1070 C C . GLY A 1 132 ? 19.188 -17.688 -7.383 1 93.75 132 GLY A C 1
ATOM 1071 O O . GLY A 1 132 ? 19.891 -17.531 -8.383 1 93.75 132 GLY A O 1
ATOM 1072 N N . PRO A 1 133 ? 18.797 -18.922 -6.785 1 97.5 133 PRO A N 1
ATOM 1073 C CA . PRO A 1 133 ? 17.922 -19.266 -5.664 1 97.5 133 PRO A CA 1
ATOM 1074 C C . PRO A 1 133 ? 18.438 -18.719 -4.332 1 97.5 133 PRO A C 1
ATOM 1076 O O . PRO A 1 133 ? 19.578 -18.25 -4.246 1 97.5 133 PRO A O 1
ATOM 1079 N N . PHE A 1 134 ? 17.484 -18.672 -3.33 1 98.25 134 PHE A N 1
ATOM 1080 C CA . PHE A 1 134 ? 17.797 -18.188 -1.99 1 98.25 134 PHE A CA 1
ATOM 1081 C C . PHE A 1 134 ? 17.625 -19.297 -0.962 1 98.25 134 PHE A C 1
ATOM 1083 O O . PHE A 1 134 ? 16.688 -20.094 -1.048 1 98.25 134 PHE A O 1
ATOM 1090 N N . ASP A 1 135 ? 18.438 -19.344 0.019 1 97.81 135 ASP A N 1
ATOM 1091 C CA . ASP A 1 135 ? 18.344 -20.375 1.041 1 97.81 135 ASP A CA 1
ATOM 1092 C C . ASP A 1 135 ? 17.312 -20.031 2.109 1 97.81 135 ASP A C 1
ATOM 1094 O O . ASP A 1 135 ? 16.797 -20.906 2.799 1 97.81 135 ASP A O 1
ATOM 1098 N N . THR A 1 136 ? 17.109 -18.719 2.27 1 97.12 136 THR A N 1
ATOM 1099 C CA . THR A 1 136 ? 16.172 -18.266 3.301 1 97.12 136 THR A CA 1
ATOM 1100 C C . THR A 1 136 ? 15.312 -17.109 2.791 1 97.12 136 THR A C 1
ATOM 1102 O O . THR A 1 136 ? 15.68 -16.453 1.823 1 97.12 136 THR A O 1
ATOM 1105 N N . GLU A 1 137 ? 14.203 -16.953 3.443 1 97.12 137 GLU A N 1
ATOM 1106 C CA . GLU A 1 137 ? 13.352 -15.797 3.139 1 97.12 137 GLU A CA 1
ATOM 1107 C C . GLU A 1 137 ? 14.078 -14.484 3.418 1 97.12 137 GLU A C 1
ATOM 1109 O O . GLU A 1 137 ? 13.859 -13.492 2.723 1 97.12 137 GLU A O 1
ATOM 1114 N N . ARG A 1 138 ? 15.008 -14.461 4.398 1 96.88 138 ARG A N 1
ATOM 1115 C CA . ARG A 1 138 ? 15.797 -13.273 4.707 1 96.88 138 ARG A CA 1
ATOM 1116 C C . ARG A 1 138 ? 16.672 -12.875 3.523 1 96.88 138 ARG A C 1
ATOM 1118 O O . ARG A 1 138 ? 16.828 -11.688 3.227 1 96.88 138 ARG A O 1
ATOM 1125 N N . GLU A 1 139 ? 17.219 -13.93 2.914 1 96.88 139 GLU A N 1
ATOM 1126 C CA . GLU A 1 139 ? 18.047 -13.656 1.735 1 96.88 139 GLU A CA 1
ATOM 1127 C C . GLU A 1 139 ? 17.203 -13.07 0.605 1 96.88 139 GLU A C 1
ATOM 1129 O O . GLU A 1 139 ? 17.641 -12.141 -0.08 1 96.88 139 GLU A O 1
ATOM 1134 N N . LEU A 1 140 ? 16.047 -13.641 0.404 1 96.06 140 LEU A N 1
ATOM 1135 C CA . LEU A 1 140 ? 15.125 -13.094 -0.583 1 96.06 140 LEU A CA 1
ATOM 1136 C C . LEU A 1 140 ? 14.781 -11.641 -0.26 1 96.06 140 LEU A C 1
ATOM 1138 O O . LEU A 1 140 ? 14.828 -10.781 -1.141 1 96.06 140 LEU A O 1
ATOM 1142 N N . ASN A 1 141 ? 14.484 -11.391 0.99 1 95 141 ASN A N 1
ATOM 1143 C CA . ASN A 1 141 ? 14.148 -10.039 1.431 1 95 141 ASN A CA 1
ATOM 1144 C C . ASN A 1 141 ? 15.297 -9.062 1.191 1 95 141 ASN A C 1
ATOM 1146 O O . ASN A 1 141 ? 15.07 -7.914 0.807 1 95 141 ASN A O 1
ATOM 1150 N N . SER A 1 142 ? 16.484 -9.531 1.47 1 94.25 142 SER A N 1
ATOM 1151 C CA . SER A 1 142 ? 17.656 -8.688 1.234 1 94.25 142 SER A CA 1
ATOM 1152 C C . SER A 1 142 ? 17.781 -8.305 -0.236 1 94.25 142 SER A C 1
ATOM 1154 O O . SER A 1 142 ? 18.109 -7.164 -0.56 1 94.25 142 SER A O 1
ATOM 1156 N N . TYR A 1 143 ? 17.5 -9.266 -1.075 1 92.38 143 TYR A N 1
ATOM 1157 C CA . TYR A 1 143 ? 17.516 -9.008 -2.51 1 92.38 143 TYR A CA 1
ATOM 1158 C C . TYR A 1 143 ? 16.469 -7.961 -2.889 1 92.38 143 TYR A C 1
ATOM 1160 O O . TYR A 1 143 ? 16.766 -7.016 -3.621 1 92.38 143 TYR A O 1
ATOM 1168 N N . ILE A 1 144 ? 15.289 -8.102 -2.402 1 89.44 144 ILE A N 1
ATOM 1169 C CA . ILE A 1 144 ? 14.188 -7.18 -2.668 1 89.44 144 ILE A CA 1
ATOM 1170 C C . ILE A 1 144 ? 14.555 -5.781 -2.174 1 89.44 144 ILE A C 1
ATOM 1172 O O . ILE A 1 144 ? 14.328 -4.789 -2.871 1 89.44 144 ILE A O 1
ATOM 1176 N N . MET A 1 145 ? 15.148 -5.664 -1.006 1 90.44 145 MET A N 1
ATOM 1177 C CA . MET A 1 145 ? 15.5 -4.387 -0.389 1 90.44 145 MET A CA 1
ATOM 1178 C C . MET A 1 145 ? 16.578 -3.678 -1.196 1 90.44 145 MET A C 1
ATOM 1180 O O . MET A 1 145 ? 16.609 -2.447 -1.253 1 90.44 145 MET A O 1
ATOM 1184 N N . GLU A 1 146 ? 17.453 -4.465 -1.773 1 87.19 146 GLU A N 1
ATOM 1185 C CA . GLU A 1 146 ? 18.5 -3.865 -2.604 1 87.19 146 GLU A CA 1
ATOM 1186 C C . GLU A 1 146 ? 17.891 -3.125 -3.795 1 87.19 146 GLU A C 1
ATOM 1188 O O . GLU A 1 146 ? 18.359 -2.045 -4.164 1 87.19 146 GLU A O 1
ATOM 1193 N N . ASP A 1 147 ? 16.922 -3.682 -4.336 1 78.81 147 ASP A N 1
ATOM 1194 C CA . ASP A 1 147 ? 16.234 -3.057 -5.457 1 78.81 147 ASP A CA 1
ATOM 1195 C C . ASP A 1 147 ? 15.508 -1.786 -5.02 1 78.81 147 ASP A C 1
ATOM 1197 O O . ASP A 1 147 ? 15.523 -0.779 -5.73 1 78.81 147 ASP A O 1
ATOM 1201 N N . ILE A 1 148 ? 14.898 -1.78 -3.881 1 78.31 148 ILE A N 1
ATOM 1202 C CA . ILE A 1 148 ? 14.148 -0.663 -3.32 1 78.31 148 ILE A CA 1
ATOM 1203 C C . ILE A 1 148 ? 15.109 0.44 -2.885 1 78.31 148 ILE A C 1
ATOM 1205 O O . ILE A 1 148 ? 14.836 1.626 -3.096 1 78.31 148 ILE A O 1
ATOM 1209 N N . ALA A 1 149 ? 16.203 0.121 -2.268 1 73.69 149 ALA A N 1
ATOM 1210 C CA . ALA A 1 149 ? 17.141 1.044 -1.626 1 73.69 149 ALA A CA 1
ATOM 1211 C C . ALA A 1 149 ? 17.75 2 -2.645 1 73.69 149 ALA A C 1
ATOM 1213 O O . ALA A 1 149 ? 18.062 3.145 -2.318 1 73.69 149 ALA A O 1
ATOM 1214 N N . SER A 1 150 ? 17.844 1.679 -3.812 1 73.31 150 SER A N 1
ATOM 1215 C CA . SER A 1 150 ? 18.562 2.482 -4.793 1 73.31 150 SER A CA 1
ATOM 1216 C C . SER A 1 150 ? 17.781 3.734 -5.168 1 73.31 150 SER A C 1
ATOM 1218 O O . SER A 1 150 ? 18.359 4.738 -5.582 1 73.31 150 SER A O 1
ATOM 1220 N N . THR A 1 151 ? 16.531 3.854 -4.879 1 72.69 151 THR A N 1
ATOM 1221 C CA . THR A 1 151 ? 15.766 4.961 -5.441 1 72.69 151 THR A CA 1
ATOM 1222 C C . THR A 1 151 ? 14.797 5.523 -4.406 1 72.69 151 THR A C 1
ATOM 1224 O O . THR A 1 151 ? 14.07 6.484 -4.688 1 72.69 151 THR A O 1
ATOM 1227 N N . THR A 1 152 ? 14.906 5 -3.236 1 84.06 152 THR A N 1
ATOM 1228 C CA . THR A 1 152 ? 13.875 5.355 -2.264 1 84.06 152 THR A CA 1
ATOM 1229 C C . THR A 1 152 ? 14.492 6.055 -1.056 1 84.06 152 THR A C 1
ATOM 1231 O O . THR A 1 152 ? 15.562 5.668 -0.588 1 84.06 152 THR A O 1
ATOM 1234 N N . PRO A 1 153 ? 13.867 7.113 -0.562 1 84.81 153 PRO A N 1
ATOM 1235 C CA . PRO A 1 153 ? 14.336 7.773 0.658 1 84.81 153 PRO A CA 1
ATOM 1236 C C . PRO A 1 153 ? 14.523 6.797 1.818 1 84.81 153 PRO A C 1
ATOM 1238 O O . PRO A 1 153 ? 13.828 5.781 1.896 1 84.81 153 PRO A O 1
ATOM 1241 N N . ASN A 1 154 ? 15.438 7.09 2.703 1 84 154 ASN A N 1
ATOM 1242 C CA . ASN A 1 154 ? 15.797 6.227 3.82 1 84 154 ASN A CA 1
ATOM 1243 C C . ASN A 1 154 ? 14.578 5.875 4.672 1 84 154 ASN A C 1
ATOM 1245 O O . ASN A 1 154 ? 14.43 4.73 5.109 1 84 154 ASN A O 1
ATOM 1249 N N . MET A 1 155 ? 13.82 6.84 4.836 1 83 155 MET A N 1
ATOM 1250 C CA . MET A 1 155 ? 12.648 6.605 5.684 1 83 155 MET A CA 1
ATOM 1251 C C . MET A 1 155 ? 11.742 5.543 5.074 1 83 155 MET A C 1
ATOM 1253 O O . MET A 1 155 ? 11.219 4.684 5.785 1 83 155 MET A O 1
ATOM 1257 N N . LEU A 1 156 ? 11.609 5.57 3.824 1 87.69 156 LEU A N 1
ATOM 1258 C CA . LEU A 1 156 ? 10.758 4.594 3.156 1 87.69 156 LEU A CA 1
ATOM 1259 C C . LEU A 1 156 ? 11.406 3.215 3.146 1 87.69 156 LEU A C 1
ATOM 1261 O O . LEU A 1 156 ? 10.711 2.197 3.188 1 87.69 156 LEU A O 1
ATOM 1265 N N . ARG A 1 157 ? 12.695 3.217 3.182 1 89.69 157 ARG A N 1
ATOM 1266 C CA . ARG A 1 157 ? 13.398 1.942 3.275 1 89.69 157 ARG A CA 1
ATOM 1267 C C . ARG A 1 157 ? 13.117 1.254 4.605 1 89.69 157 ARG A C 1
ATOM 1269 O O . ARG A 1 157 ? 12.969 0.031 4.66 1 89.69 157 ARG A O 1
ATOM 1276 N N . ARG A 1 158 ? 13.031 2.037 5.578 1 89.69 158 ARG A N 1
ATOM 1277 C CA . ARG A 1 158 ? 12.688 1.497 6.891 1 89.69 158 ARG A CA 1
ATOM 1278 C C . ARG A 1 158 ? 11.281 0.905 6.895 1 89.69 158 ARG A C 1
ATOM 1280 O O . ARG A 1 158 ? 11.062 -0.187 7.422 1 89.69 158 ARG A O 1
ATOM 1287 N N . TYR A 1 159 ? 10.406 1.602 6.309 1 91.88 159 TYR A N 1
ATOM 1288 C CA . TYR A 1 159 ? 9.039 1.106 6.23 1 91.88 159 TYR A CA 1
ATOM 1289 C C . TYR A 1 159 ? 8.953 -0.144 5.363 1 91.88 159 TYR A C 1
ATOM 1291 O O . TYR A 1 159 ? 8.172 -1.056 5.645 1 91.88 159 TYR A O 1
ATOM 1299 N N . ALA A 1 160 ? 9.781 -0.188 4.34 1 92.5 160 ALA A N 1
ATOM 1300 C CA . ALA A 1 160 ? 9.836 -1.357 3.469 1 92.5 160 ALA A CA 1
ATOM 1301 C C . ALA A 1 160 ? 10.289 -2.596 4.238 1 92.5 160 ALA A C 1
ATOM 1303 O O . ALA A 1 160 ? 9.727 -3.682 4.059 1 92.5 160 ALA A O 1
ATOM 1304 N N . ARG A 1 161 ? 11.227 -2.426 5.09 1 92.5 161 ARG A N 1
ATOM 1305 C CA . ARG A 1 161 ? 11.703 -3.533 5.914 1 92.5 161 ARG A CA 1
ATOM 1306 C C . ARG A 1 161 ? 10.602 -4.043 6.836 1 92.5 161 ARG A C 1
ATOM 1308 O O . ARG A 1 161 ? 10.492 -5.246 7.078 1 92.5 161 ARG A O 1
ATOM 1315 N N . HIS A 1 162 ? 9.828 -3.139 7.27 1 92.38 162 HIS A N 1
ATOM 1316 C CA . HIS A 1 162 ? 8.734 -3.496 8.164 1 92.38 162 HIS A CA 1
ATOM 1317 C C . HIS A 1 162 ? 7.641 -4.262 7.426 1 92.38 162 HIS A C 1
ATOM 1319 O O . HIS A 1 162 ? 6.934 -5.074 8.023 1 92.38 162 HIS A O 1
ATOM 1325 N N . ALA A 1 163 ? 7.555 -4.02 6.168 1 93.94 163 ALA A N 1
ATOM 1326 C CA . ALA A 1 163 ? 6.512 -4.637 5.352 1 93.94 163 ALA A CA 1
ATOM 1327 C C . ALA A 1 163 ? 6.859 -6.078 5.004 1 93.94 163 ALA A C 1
ATOM 1329 O O . ALA A 1 163 ? 5.996 -6.852 4.582 1 93.94 163 ALA A O 1
ATOM 1330 N N . LEU A 1 164 ? 8.133 -6.406 5.156 1 94.19 164 LEU A N 1
ATOM 1331 C CA . LEU A 1 164 ? 8.602 -7.73 4.77 1 94.19 164 LEU A CA 1
ATOM 1332 C C . LEU A 1 164 ? 8.617 -8.672 5.965 1 94.19 164 LEU A C 1
ATOM 1334 O O . LEU A 1 164 ? 9.109 -8.312 7.039 1 94.19 164 LEU A O 1
ATOM 1338 N N . SER A 1 165 ? 7.965 -9.812 5.832 1 93 165 SER A N 1
ATOM 1339 C CA . SER A 1 165 ? 8.078 -10.906 6.797 1 93 165 SER A CA 1
ATOM 1340 C C . SER A 1 165 ? 9.172 -11.891 6.395 1 93 165 SER A C 1
ATOM 1342 O O . SER A 1 165 ? 9.664 -11.852 5.262 1 93 165 SER A O 1
ATOM 1344 N N . HIS A 1 166 ? 9.617 -12.758 7.391 1 93.25 166 HIS A N 1
ATOM 1345 C CA . HIS A 1 166 ? 10.742 -13.633 7.062 1 93.25 166 HIS A CA 1
ATOM 1346 C C . HIS A 1 166 ? 10.594 -14.992 7.727 1 93.25 166 HIS A C 1
ATOM 1348 O O . HIS A 1 166 ? 11.555 -15.75 7.82 1 93.25 166 HIS A O 1
ATOM 1354 N N . ASP A 1 167 ? 9.43 -15.312 8.172 1 94.81 167 ASP A N 1
ATOM 1355 C CA . ASP A 1 167 ? 9.305 -16.531 8.969 1 94.81 167 ASP A CA 1
ATOM 1356 C C . ASP A 1 167 ? 8.234 -17.453 8.406 1 94.81 167 ASP A C 1
ATOM 1358 O O . ASP A 1 167 ? 7.598 -18.203 9.148 1 94.81 167 ASP A O 1
ATOM 1362 N N . HIS A 1 168 ? 8.07 -17.453 7.148 1 97.69 168 HIS A N 1
ATOM 1363 C CA . HIS A 1 168 ? 7.043 -18.281 6.531 1 97.69 168 HIS A CA 1
ATOM 1364 C C . HIS A 1 168 ? 7.59 -19.656 6.164 1 97.69 168 HIS A C 1
ATOM 1366 O O . HIS A 1 168 ? 8.797 -19.812 5.965 1 97.69 168 HIS A O 1
ATOM 1372 N N . GLU A 1 169 ? 6.684 -20.625 6.188 1 97.88 169 GLU A N 1
ATOM 1373 C CA . GLU A 1 169 ? 7.039 -21.891 5.566 1 97.88 169 GLU A CA 1
ATOM 1374 C C . GLU A 1 169 ? 7.258 -21.734 4.062 1 97.88 169 GLU A C 1
ATOM 1376 O O . GLU A 1 169 ? 6.578 -20.938 3.414 1 97.88 169 GLU A O 1
ATOM 1381 N N . ILE A 1 170 ? 8.219 -22.5 3.576 1 98.62 170 ILE A N 1
ATOM 1382 C CA . ILE A 1 170 ? 8.453 -22.547 2.137 1 98.62 170 ILE A CA 1
ATOM 1383 C C . ILE A 1 170 ? 7.68 -23.703 1.519 1 98.62 170 ILE A C 1
ATOM 1385 O O . ILE A 1 170 ? 7.812 -24.844 1.956 1 98.62 170 ILE A O 1
ATOM 1389 N N . VAL A 1 171 ? 6.844 -23.406 0.546 1 98.75 171 VAL A N 1
ATOM 1390 C CA . VAL A 1 171 ? 6 -24.422 -0.068 1 98.75 171 VAL A CA 1
ATOM 1391 C C . VAL A 1 171 ? 6.051 -24.297 -1.588 1 98.75 171 VAL A C 1
ATOM 1393 O O . VAL A 1 171 ? 6.547 -23.297 -2.113 1 98.75 171 VAL A O 1
ATOM 1396 N N . PHE A 1 172 ? 5.582 -25.312 -2.252 1 98.81 172 PHE A N 1
ATOM 1397 C CA . PHE A 1 172 ? 5.555 -25.266 -3.709 1 98.81 172 PHE A CA 1
ATOM 1398 C C . PHE A 1 172 ? 4.375 -24.438 -4.199 1 98.81 172 PHE A C 1
ATOM 1400 O O . PHE A 1 172 ? 3.27 -24.531 -3.662 1 98.81 172 PHE A O 1
ATOM 1407 N N . THR A 1 173 ? 4.625 -23.547 -5.16 1 98.19 173 THR A N 1
ATOM 1408 C CA . THR A 1 173 ? 3.646 -22.625 -5.703 1 98.19 173 THR A CA 1
ATOM 1409 C C . THR A 1 173 ? 3.592 -22.719 -7.227 1 98.19 173 THR A C 1
ATOM 1411 O O . THR A 1 173 ? 4.613 -22.938 -7.875 1 98.19 173 THR A O 1
ATOM 1414 N N . HIS A 1 174 ? 2.406 -22.641 -7.801 1 97.94 174 HIS A N 1
ATOM 1415 C CA . HIS A 1 174 ? 2.25 -22.531 -9.25 1 97.94 174 HIS A CA 1
ATOM 1416 C C . HIS A 1 174 ? 2.742 -21.188 -9.758 1 97.94 174 HIS A C 1
ATOM 1418 O O . HIS A 1 174 ? 3.463 -21.109 -10.758 1 97.94 174 HIS A O 1
ATOM 1424 N N . GLY A 1 175 ? 2.307 -20.109 -9.016 1 95.5 175 GLY A N 1
ATOM 1425 C CA . GLY A 1 175 ? 2.816 -18.781 -9.273 1 95.5 175 GLY A CA 1
ATOM 1426 C C . GLY A 1 175 ? 1.992 -18 -10.289 1 95.5 175 GLY A C 1
ATOM 1427 O O . GLY A 1 175 ? 2.252 -16.828 -10.539 1 95.5 175 GLY A O 1
ATOM 1428 N N . ASP A 1 176 ? 0.998 -18.625 -10.922 1 94.25 176 ASP A N 1
ATOM 1429 C CA . ASP A 1 176 ? 0.168 -17.922 -11.898 1 94.25 176 ASP A CA 1
ATOM 1430 C C . ASP A 1 176 ? -1.172 -18.641 -12.086 1 94.25 176 ASP A C 1
ATOM 1432 O O . ASP A 1 176 ? -1.595 -18.891 -13.211 1 94.25 176 ASP A O 1
ATOM 1436 N N . ILE A 1 177 ? -1.77 -19.016 -10.969 1 95.75 177 ILE A N 1
ATOM 1437 C CA . ILE A 1 177 ? -3.111 -19.594 -11.039 1 95.75 177 ILE A CA 1
ATOM 1438 C C . ILE A 1 177 ? -4.105 -18.516 -11.469 1 95.75 177 ILE A C 1
ATOM 1440 O O . ILE A 1 177 ? -4.469 -17.641 -10.672 1 95.75 177 ILE A O 1
ATOM 1444 N N . ALA A 1 178 ? -4.5 -18.578 -12.734 1 95.12 178 ALA A N 1
ATOM 1445 C CA . ALA A 1 178 ? -5.414 -17.641 -13.367 1 95.12 178 ALA A CA 1
ATOM 1446 C C . ALA A 1 178 ? -6.367 -18.359 -14.32 1 95.12 178 ALA A C 1
ATOM 1448 O O . ALA A 1 178 ? -6.062 -19.438 -14.805 1 95.12 178 ALA A O 1
ATOM 1449 N N . PRO A 1 179 ? -7.48 -17.734 -14.602 1 96.62 179 PRO A N 1
ATOM 1450 C CA . PRO A 1 179 ? -8.477 -18.406 -15.438 1 96.62 179 PRO A CA 1
ATOM 1451 C C . PRO A 1 179 ? -7.91 -18.844 -16.797 1 96.62 179 PRO A C 1
ATOM 1453 O O . PRO A 1 179 ? -8.297 -19.875 -17.328 1 96.62 179 PRO A O 1
ATOM 1456 N N . ARG A 1 180 ? -6.969 -18.125 -17.328 1 94.94 180 ARG A N 1
ATOM 1457 C CA . ARG A 1 180 ? -6.379 -18.438 -18.625 1 94.94 180 ARG A CA 1
ATOM 1458 C C . ARG A 1 180 ? -5.504 -19.672 -18.562 1 94.94 180 ARG A C 1
ATOM 1460 O O . ARG A 1 180 ? -5.148 -20.25 -19.594 1 94.94 180 ARG A O 1
ATOM 1467 N N . ASN A 1 181 ? -5.191 -20.109 -17.344 1 96.5 181 ASN A N 1
ATOM 1468 C CA . ASN A 1 181 ? -4.289 -21.25 -17.172 1 96.5 181 ASN A CA 1
ATOM 1469 C C . ASN A 1 181 ? -5.02 -22.469 -16.641 1 96.5 181 ASN A C 1
ATOM 1471 O O . ASN A 1 181 ? -4.387 -23.422 -16.172 1 96.5 181 ASN A O 1
ATOM 1475 N N . ILE A 1 182 ? -6.301 -22.406 -16.688 1 98.06 182 ILE A N 1
ATOM 1476 C CA . ILE A 1 182 ? -7.145 -23.5 -16.203 1 98.06 182 ILE A CA 1
ATOM 1477 C C . ILE A 1 182 ? -7.992 -24.047 -17.359 1 98.06 182 ILE A C 1
ATOM 1479 O O . ILE A 1 182 ? -8.875 -23.344 -17.859 1 98.06 182 ILE A O 1
ATOM 1483 N N . ILE A 1 183 ? -7.738 -25.312 -17.781 1 98.06 183 ILE A N 1
ATOM 1484 C CA . ILE A 1 183 ? -8.508 -25.922 -18.844 1 98.06 183 ILE A CA 1
ATOM 1485 C C . ILE A 1 183 ? -9.703 -26.672 -18.266 1 98.06 183 ILE A C 1
ATOM 1487 O O . ILE A 1 183 ? -9.555 -27.469 -17.328 1 98.06 183 ILE A O 1
ATOM 1491 N N . ILE A 1 184 ? -10.812 -26.375 -18.75 1 98.56 184 ILE A N 1
ATOM 1492 C CA . ILE A 1 184 ? -12.062 -27 -18.344 1 98.56 184 ILE A CA 1
ATOM 1493 C C . ILE A 1 184 ? -12.516 -28 -19.422 1 98.56 184 ILE A C 1
ATOM 1495 O O . ILE A 1 184 ? -12.602 -27.641 -20.594 1 98.56 184 ILE A O 1
ATOM 1499 N N . GLY A 1 185 ? -12.805 -29.188 -18.953 1 97.75 185 GLY A N 1
ATOM 1500 C CA . GLY A 1 185 ? -13.281 -30.203 -19.859 1 97.75 185 GLY A CA 1
ATOM 1501 C C . GLY A 1 185 ? -14.758 -30.078 -20.188 1 97.75 185 GLY A C 1
ATOM 1502 O O . GLY A 1 185 ? -15.43 -29.188 -19.688 1 97.75 185 GLY A O 1
ATOM 1503 N N . GLU A 1 186 ? -15.195 -31.031 -21.016 1 95.94 186 GLU A N 1
ATOM 1504 C CA . GLU A 1 186 ? -16.594 -31.047 -21.406 1 95.94 186 GLU A CA 1
ATOM 1505 C C . GLU A 1 186 ? -17.516 -31.328 -20.219 1 95.94 186 GLU A C 1
ATOM 1507 O O . GLU A 1 186 ? -18.656 -30.859 -20.188 1 95.94 186 GLU A O 1
ATOM 1512 N N . ASP A 1 187 ? -17.062 -31.984 -19.281 1 95.62 187 ASP A N 1
ATOM 1513 C CA . ASP A 1 187 ? -17.828 -32.312 -18.094 1 95.62 187 ASP A CA 1
ATOM 1514 C C . ASP A 1 187 ? -17.844 -31.125 -17.109 1 95.62 187 ASP A C 1
ATOM 1516 O O . ASP A 1 187 ? -18.359 -31.25 -15.992 1 95.62 187 ASP A O 1
ATOM 1520 N N . LYS A 1 188 ? -17.203 -30.062 -17.484 1 96.56 188 LYS A N 1
ATOM 1521 C CA . LYS A 1 188 ? -17.156 -28.812 -16.734 1 96.56 188 LYS A CA 1
ATOM 1522 C C . LYS A 1 188 ? -16.344 -28.969 -15.445 1 96.56 188 LYS A C 1
ATOM 1524 O O . LYS A 1 188 ? -16.625 -28.312 -14.445 1 96.56 188 LYS A O 1
ATOM 1529 N N . LYS A 1 189 ? -15.414 -29.844 -15.5 1 97.25 189 LYS A N 1
ATOM 1530 C CA . LYS A 1 189 ? -14.422 -30 -14.438 1 97.25 189 LYS A CA 1
ATOM 1531 C C . LYS A 1 189 ? -13.039 -29.594 -14.922 1 97.25 189 LYS A C 1
ATOM 1533 O O . LYS A 1 189 ? -12.797 -29.484 -16.125 1 97.25 189 LYS A O 1
ATOM 1538 N N . VAL A 1 190 ? -12.188 -29.359 -13.961 1 98.56 190 VAL A N 1
ATOM 1539 C CA . VAL A 1 190 ? -10.828 -28.984 -14.328 1 98.56 190 VAL A CA 1
ATOM 1540 C C . VAL A 1 190 ? -10.141 -30.156 -15.023 1 98.56 190 VAL A C 1
ATOM 1542 O O . VAL A 1 190 ? -9.984 -31.234 -14.438 1 98.56 190 VAL A O 1
ATOM 1545 N N . ALA A 1 191 ? -9.766 -29.891 -16.266 1 98.56 191 ALA A N 1
ATOM 1546 C CA . ALA A 1 191 ? -9.094 -30.922 -17.047 1 98.56 191 ALA A CA 1
ATOM 1547 C C . ALA A 1 191 ? -7.582 -30.859 -16.891 1 98.56 191 ALA A C 1
ATOM 1549 O O . ALA A 1 191 ? -6.891 -31.875 -16.969 1 98.56 191 ALA A O 1
ATOM 1550 N N . ALA A 1 192 ? -7.094 -29.641 -16.703 1 98.56 192 ALA A N 1
ATOM 1551 C CA . ALA A 1 192 ? -5.66 -29.469 -16.484 1 98.56 192 ALA A CA 1
ATOM 1552 C C . ALA A 1 192 ? -5.34 -28.062 -15.977 1 98.56 192 ALA A C 1
ATOM 1554 O O . ALA A 1 192 ? -6.039 -27.109 -16.312 1 98.56 192 ALA A O 1
ATOM 1555 N N . LEU A 1 193 ? -4.383 -27.953 -15.133 1 98.44 193 LEU A N 1
ATOM 1556 C CA . LEU A 1 193 ? -3.689 -26.719 -14.836 1 98.44 193 LEU A CA 1
ATOM 1557 C C . LEU A 1 193 ? -2.424 -26.578 -15.672 1 98.44 193 LEU A C 1
ATOM 1559 O O . LEU A 1 193 ? -1.549 -27.453 -15.625 1 98.44 193 LEU A O 1
ATOM 1563 N N . ILE A 1 194 ? -2.35 -25.453 -16.422 1 97.06 194 ILE A N 1
ATOM 1564 C CA . ILE A 1 194 ? -1.263 -25.375 -17.391 1 97.06 194 ILE A CA 1
ATOM 1565 C C . ILE A 1 194 ? -0.397 -24.156 -17.109 1 97.06 194 ILE A C 1
ATOM 1567 O O . ILE A 1 194 ? -0.705 -23.359 -16.219 1 97.06 194 ILE A O 1
ATOM 1571 N N . ASP A 1 195 ? 0.745 -24.047 -17.75 1 94.81 195 ASP A N 1
ATOM 1572 C CA . ASP A 1 195 ? 1.703 -22.938 -17.719 1 94.81 195 ASP A CA 1
ATOM 1573 C C . ASP A 1 195 ? 2.379 -22.828 -16.359 1 94.81 195 ASP A C 1
ATOM 1575 O O . ASP A 1 195 ? 2.156 -21.859 -15.625 1 94.81 195 ASP A O 1
ATOM 1579 N N . TRP A 1 196 ? 3.311 -23.703 -16.094 1 96.56 196 TRP A N 1
ATOM 1580 C CA . TRP A 1 196 ? 4.008 -23.812 -14.812 1 96.56 196 TRP A CA 1
ATOM 1581 C C . TRP A 1 196 ? 5.355 -23.109 -14.867 1 96.56 196 TRP A C 1
ATOM 1583 O O . TRP A 1 196 ? 6.277 -23.453 -14.125 1 96.56 196 TRP A O 1
ATOM 1593 N N . GLU A 1 197 ? 5.43 -22.141 -15.672 1 92.81 197 GLU A N 1
ATOM 1594 C CA . GLU A 1 197 ? 6.715 -21.484 -15.914 1 92.81 197 GLU A CA 1
ATOM 1595 C C . GLU A 1 197 ?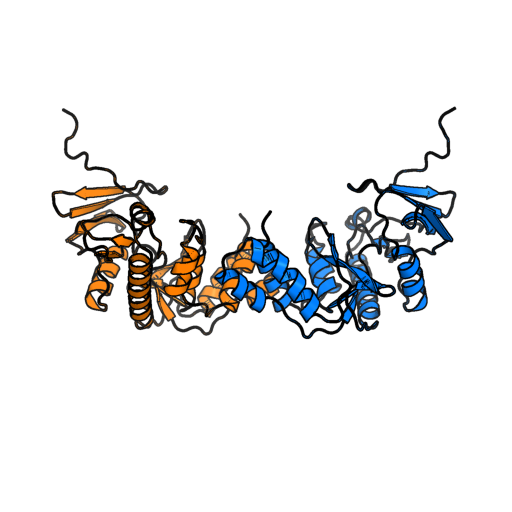 7.152 -20.656 -14.711 1 92.81 197 GLU A C 1
ATOM 1597 O O . GLU A 1 197 ? 8.344 -20.391 -14.531 1 92.81 197 GLU A O 1
ATOM 1602 N N . GLU A 1 198 ? 6.246 -20.25 -13.875 1 94.44 198 GLU A N 1
ATOM 1603 C CA . GLU A 1 198 ? 6.594 -19.422 -12.734 1 94.44 198 GLU A CA 1
ATOM 1604 C C . GLU A 1 198 ? 6.613 -20.234 -11.445 1 94.44 198 GLU A C 1
ATOM 1606 O O . GLU A 1 198 ? 6.789 -19.688 -10.352 1 94.44 198 GLU A O 1
ATOM 1611 N N . SER A 1 199 ? 6.527 -21.5 -11.578 1 97.25 199 SER A N 1
ATOM 1612 C CA . SER A 1 199 ? 6.402 -22.375 -10.414 1 97.25 199 SER A CA 1
ATOM 1613 C C . SER A 1 199 ? 7.734 -22.531 -9.688 1 97.25 199 SER A C 1
ATOM 1615 O O . SER A 1 199 ? 8.797 -22.312 -10.281 1 97.25 199 SER A O 1
ATOM 1617 N N . GLY A 1 200 ? 7.594 -22.875 -8.398 1 98.25 200 GLY A N 1
ATOM 1618 C CA . GLY A 1 200 ? 8.758 -23.172 -7.57 1 98.25 200 GLY A CA 1
ATOM 1619 C C . GLY A 1 200 ? 8.453 -23.109 -6.086 1 98.25 200 GLY A C 1
ATOM 1620 O O . GLY A 1 200 ? 7.293 -23.172 -5.676 1 98.25 200 GLY A O 1
ATOM 1621 N N . TRP A 1 201 ? 9.531 -23.141 -5.391 1 98.69 201 TRP A N 1
ATOM 1622 C CA . TRP A 1 201 ? 9.477 -23.016 -3.938 1 98.69 201 TRP A CA 1
ATOM 1623 C C . TRP A 1 201 ? 9.477 -21.547 -3.508 1 98.69 201 TRP A C 1
ATOM 1625 O O . TRP A 1 201 ? 10.367 -20.797 -3.891 1 98.69 201 TRP A O 1
ATOM 1635 N N . TYR A 1 202 ? 8.445 -21.188 -2.715 1 98.25 202 TYR A N 1
ATOM 1636 C CA . TYR A 1 202 ? 8.312 -19.797 -2.264 1 98.25 202 TYR A CA 1
ATOM 1637 C C . TYR A 1 202 ? 7.645 -19.734 -0.896 1 98.25 202 TYR A C 1
ATOM 1639 O O . TYR A 1 202 ? 7.062 -20.719 -0.434 1 98.25 202 TYR A O 1
ATOM 1647 N N . PRO A 1 203 ? 7.727 -18.562 -0.236 1 98.06 203 PRO A N 1
ATOM 1648 C CA . PRO A 1 203 ? 6.945 -18.422 0.997 1 98.06 203 PRO A CA 1
ATOM 1649 C C . PRO A 1 203 ? 5.457 -18.688 0.786 1 98.06 203 PRO A C 1
ATOM 1651 O O . PRO A 1 203 ? 4.91 -18.359 -0.271 1 98.06 203 PRO A O 1
ATOM 1654 N N . GLU A 1 204 ? 4.816 -19.219 1.771 1 97.94 204 GLU A N 1
ATOM 1655 C CA . GLU A 1 204 ? 3.453 -19.734 1.676 1 97.94 204 GLU A CA 1
ATOM 1656 C C . GLU A 1 204 ? 2.482 -18.656 1.209 1 97.94 204 GLU A C 1
ATOM 1658 O O . GLU A 1 204 ? 1.44 -18.953 0.624 1 97.94 204 GLU A O 1
ATOM 1663 N N . HIS A 1 205 ? 2.807 -17.375 1.441 1 96.94 205 HIS A N 1
ATOM 1664 C CA . HIS A 1 205 ? 1.891 -16.312 1.052 1 96.94 205 HIS A CA 1
ATOM 1665 C C . HIS A 1 205 ? 2.01 -16 -0.437 1 96.94 205 HIS A C 1
ATOM 1667 O O . HIS A 1 205 ? 1.161 -15.305 -0.999 1 96.94 205 HIS A O 1
ATOM 1673 N N . TRP A 1 206 ? 2.986 -16.5 -1.134 1 96.19 206 TRP A N 1
ATOM 1674 C CA . TRP A 1 206 ? 3.371 -16.094 -2.482 1 96.19 206 TRP A CA 1
ATOM 1675 C C . TRP A 1 206 ? 2.238 -16.359 -3.471 1 96.19 206 TRP A C 1
ATOM 1677 O O . TRP A 1 206 ? 1.903 -15.484 -4.277 1 96.19 206 TRP A O 1
ATOM 1687 N N . GLU A 1 207 ? 1.661 -17.531 -3.404 1 96.06 207 GLU A N 1
ATOM 1688 C CA . GLU A 1 207 ? 0.576 -17.875 -4.316 1 96.06 207 GLU A CA 1
ATOM 1689 C C . GLU A 1 207 ? -0.596 -16.906 -4.176 1 96.06 207 GLU A C 1
ATOM 1691 O O . GLU A 1 207 ? -1.221 -16.531 -5.168 1 96.06 207 GLU A O 1
ATOM 1696 N N . TYR A 1 208 ? -0.844 -16.531 -2.92 1 94.31 208 TYR A N 1
ATOM 1697 C CA . TYR A 1 208 ? -1.912 -15.578 -2.648 1 94.31 208 TYR A CA 1
ATOM 1698 C C . TYR A 1 208 ? -1.623 -14.234 -3.307 1 94.31 208 TYR A C 1
ATOM 1700 O O . TYR A 1 208 ? -2.498 -13.648 -3.947 1 94.31 208 TYR A O 1
ATOM 1708 N N . MET A 1 209 ? -0.397 -13.805 -3.166 1 91.94 209 MET A N 1
ATOM 1709 C CA . MET A 1 209 ? -0.002 -12.508 -3.719 1 91.94 209 MET A CA 1
ATOM 1710 C C . MET A 1 209 ? -0.124 -12.508 -5.238 1 91.94 209 MET A C 1
ATOM 1712 O O . MET A 1 209 ? -0.641 -11.555 -5.824 1 91.94 209 MET A O 1
ATOM 1716 N N . LYS A 1 210 ? 0.305 -13.539 -5.836 1 92.44 210 LYS A N 1
ATOM 1717 C CA . LYS A 1 210 ? 0.273 -13.648 -7.293 1 92.44 210 LYS A CA 1
ATOM 1718 C C . LYS A 1 210 ? -1.161 -13.703 -7.809 1 92.44 210 LYS A C 1
ATOM 1720 O O . LYS A 1 210 ? -1.498 -13.039 -8.789 1 92.44 210 LYS A O 1
ATOM 1725 N N . ALA A 1 211 ? -1.947 -14.438 -7.137 1 91.94 211 ALA A N 1
ATOM 1726 C CA . ALA A 1 211 ? -3.334 -14.617 -7.559 1 91.94 211 ALA A CA 1
ATOM 1727 C C . ALA A 1 211 ? -4.117 -13.305 -7.445 1 91.94 211 ALA A C 1
ATOM 1729 O O . ALA A 1 211 ? -5.035 -13.055 -8.227 1 91.94 211 ALA A O 1
ATOM 1730 N N . PHE A 1 212 ? -3.707 -12.445 -6.535 1 88.06 212 PHE A N 1
ATOM 1731 C CA . PHE A 1 212 ? -4.461 -11.227 -6.254 1 88.06 212 PHE A CA 1
ATOM 1732 C C . PHE A 1 212 ? -4.016 -10.094 -7.164 1 88.06 212 PHE A C 1
ATOM 1734 O O . PHE A 1 212 ? -4.598 -9.008 -7.145 1 88.06 212 PHE A O 1
ATOM 1741 N N . GLN A 1 213 ? -3.051 -10.32 -7.961 1 82.38 213 GLN A N 1
ATOM 1742 C CA . GLN A 1 213 ? -2.561 -9.281 -8.859 1 82.38 213 GLN A CA 1
ATOM 1743 C C . GLN A 1 213 ? -3.582 -8.977 -9.953 1 82.38 213 GLN A C 1
ATOM 1745 O O . GLN A 1 213 ? -3.664 -7.84 -10.43 1 82.38 213 GLN A O 1
ATOM 1750 N N . TYR A 1 214 ? -4.316 -9.992 -10.367 1 78.31 214 TYR A N 1
ATOM 1751 C CA . TYR A 1 214 ? -5.34 -9.836 -11.398 1 78.31 214 TYR A CA 1
ATOM 1752 C C . TYR A 1 214 ? -6.719 -10.188 -10.852 1 78.31 214 TYR A C 1
ATOM 1754 O O . TYR A 1 214 ? -7.238 -11.273 -11.109 1 78.31 214 TYR A O 1
ATOM 1762 N N . LEU A 1 215 ? -7.297 -9.258 -10.234 1 79.06 215 LEU A N 1
ATOM 1763 C CA . LEU A 1 215 ? -8.484 -9.547 -9.43 1 79.06 215 LEU A CA 1
ATOM 1764 C C . LEU A 1 215 ? -9.727 -9.625 -10.305 1 79.06 215 LEU A C 1
ATOM 1766 O O . LEU A 1 215 ? -10.664 -10.359 -9.992 1 79.06 215 LEU A O 1
ATOM 1770 N N . GLU A 1 216 ? -9.664 -8.867 -11.477 1 79.31 216 GLU A N 1
ATOM 1771 C CA . GLU A 1 216 ? -10.953 -8.812 -12.164 1 79.31 216 GLU A CA 1
ATOM 1772 C C . GLU A 1 216 ? -10.797 -9.164 -13.641 1 79.31 216 GLU A C 1
ATOM 1774 O O . GLU A 1 216 ? -11.203 -8.398 -14.516 1 79.31 216 GLU A O 1
ATOM 1779 N N . PRO A 1 217 ? -10.336 -10.398 -13.859 1 79.5 217 PRO A N 1
ATOM 1780 C CA . PRO A 1 217 ? -10.375 -10.875 -15.242 1 79.5 217 PRO A CA 1
ATOM 1781 C C . PRO A 1 217 ? -11.805 -11.086 -15.75 1 79.5 217 PRO A C 1
ATOM 1783 O O . PRO A 1 217 ? -12.055 -10.992 -16.953 1 79.5 217 PRO A O 1
ATOM 1786 N N . MET A 1 218 ? -12.609 -11.469 -14.82 1 84.75 218 MET A N 1
ATOM 1787 C CA . MET A 1 218 ? -14.055 -11.516 -15 1 84.75 218 MET A CA 1
ATOM 1788 C C . MET A 1 218 ? -14.773 -10.844 -13.828 1 84.75 218 MET A C 1
ATOM 1790 O O . MET A 1 218 ? -14.219 -10.75 -12.734 1 84.75 218 MET A O 1
ATOM 1794 N N . MET A 1 219 ? -16.031 -10.359 -14.062 1 82.06 219 MET A N 1
ATOM 1795 C CA . MET A 1 219 ? -16.734 -9.492 -13.133 1 82.06 219 MET A CA 1
ATOM 1796 C C . MET A 1 219 ? -16.875 -10.156 -11.766 1 82.06 219 MET A C 1
ATOM 1798 O O . MET A 1 219 ? -16.594 -9.523 -10.742 1 82.06 219 MET A O 1
ATOM 1802 N N . ASP A 1 220 ? -17.234 -11.406 -11.602 1 90.62 220 ASP A N 1
ATOM 1803 C CA . ASP A 1 220 ? -17.5 -12.008 -10.297 1 90.62 220 ASP A CA 1
ATOM 1804 C C . ASP A 1 220 ? -16.359 -12.938 -9.883 1 90.62 220 ASP A C 1
ATOM 1806 O O . ASP A 1 220 ? -16.484 -13.688 -8.906 1 90.62 220 ASP A O 1
ATOM 1810 N N . TRP A 1 221 ? -15.234 -12.82 -10.57 1 93.56 221 TRP A N 1
ATOM 1811 C CA . TRP A 1 221 ? -14.102 -13.703 -10.305 1 93.56 221 TRP A CA 1
ATOM 1812 C C . TRP A 1 221 ? -13.602 -13.531 -8.875 1 93.56 221 TRP A C 1
ATOM 1814 O O . TRP A 1 221 ? -13.258 -14.516 -8.211 1 93.56 221 TRP A O 1
ATOM 1824 N N . PRO A 1 222 ? -13.594 -12.305 -8.312 1 92.38 222 PRO A N 1
ATOM 1825 C CA . PRO A 1 222 ? -13.055 -12.133 -6.961 1 92.38 222 PRO A CA 1
ATOM 1826 C C . PRO A 1 222 ? -13.797 -12.961 -5.918 1 92.38 222 PRO A C 1
ATOM 1828 O O . PRO A 1 222 ? -13.203 -13.406 -4.934 1 92.38 222 PRO A O 1
ATOM 1831 N N . ASP A 1 223 ? -15.039 -13.195 -6.152 1 92.62 223 ASP A N 1
ATOM 1832 C CA . ASP A 1 223 ? -15.828 -13.977 -5.207 1 92.62 223 ASP A CA 1
ATOM 1833 C C . ASP A 1 223 ? -15.375 -15.43 -5.18 1 92.62 223 ASP A C 1
ATOM 1835 O O . ASP A 1 223 ? -15.359 -16.062 -4.121 1 92.62 223 ASP A O 1
ATOM 1839 N N . TYR A 1 224 ? -15.039 -15.906 -6.32 1 95.38 224 TYR A N 1
ATOM 1840 C CA . TYR A 1 224 ? -14.609 -17.297 -6.418 1 95.38 224 TYR A CA 1
ATOM 1841 C C . TYR A 1 224 ? -13.133 -17.438 -6.078 1 95.38 224 TYR A C 1
ATOM 1843 O O . TYR A 1 224 ? -12.703 -18.469 -5.551 1 95.38 224 TYR A O 1
ATOM 1851 N N . LEU A 1 225 ? -12.391 -16.375 -6.398 1 95.38 225 LEU A N 1
ATOM 1852 C CA . LEU A 1 225 ? -11 -16.328 -5.98 1 95.38 225 LEU A CA 1
ATOM 1853 C C . LEU A 1 225 ? -10.875 -16.484 -4.469 1 95.38 225 LEU A C 1
ATOM 1855 O O . LEU A 1 225 ? -9.977 -17.172 -3.98 1 95.38 225 LEU A O 1
ATOM 1859 N N . ALA A 1 226 ? -11.828 -15.938 -3.723 1 93.88 226 ALA A N 1
ATOM 1860 C CA . ALA A 1 226 ? -11.828 -16 -2.264 1 93.88 226 ALA A CA 1
ATOM 1861 C C . ALA A 1 226 ? -12.086 -17.422 -1.775 1 93.88 226 ALA A C 1
ATOM 1863 O O . ALA A 1 226 ? -11.719 -17.781 -0.652 1 93.88 226 ALA A O 1
ATOM 1864 N N . ILE A 1 227 ? -12.766 -18.188 -2.617 1 96.38 227 ILE A N 1
ATOM 1865 C CA . ILE A 1 227 ? -12.953 -19.594 -2.295 1 96.38 227 ILE A CA 1
ATOM 1866 C C . ILE A 1 227 ? -11.641 -20.359 -2.482 1 96.38 227 ILE A C 1
ATOM 1868 O O . ILE A 1 227 ? -11.258 -21.156 -1.628 1 96.38 227 ILE A O 1
ATOM 1872 N N . ILE A 1 228 ? -10.953 -20.109 -3.555 1 97.44 228 ILE A N 1
ATOM 1873 C CA . ILE A 1 228 ? -9.695 -20.766 -3.885 1 97.44 228 ILE A CA 1
ATOM 1874 C C . ILE A 1 228 ? -8.633 -20.391 -2.855 1 97.44 228 ILE A C 1
ATOM 1876 O O . ILE A 1 228 ? -7.891 -21.25 -2.377 1 97.44 228 ILE A O 1
ATOM 1880 N N . PHE A 1 229 ? -8.625 -19.078 -2.566 1 96.19 229 PHE A N 1
ATOM 1881 C CA . PHE A 1 229 ? -7.66 -18.484 -1.646 1 96.19 229 PHE A CA 1
ATOM 1882 C C . PHE A 1 229 ? -8.367 -17.75 -0.515 1 96.19 229 PHE A C 1
ATOM 1884 O O . PHE A 1 229 ? -8.461 -16.516 -0.538 1 96.19 229 PHE A O 1
ATOM 1891 N N . PRO A 1 230 ? -8.797 -18.438 0.484 1 94.06 230 PRO A N 1
ATOM 1892 C CA . PRO A 1 230 ? -9.422 -17.734 1.605 1 94.06 230 PRO A CA 1
ATOM 1893 C C . PRO A 1 230 ? -8.484 -16.719 2.25 1 94.06 230 PRO A C 1
ATOM 1895 O O . PRO A 1 230 ? -7.281 -16.953 2.359 1 94.06 230 PRO A O 1
ATOM 1898 N N . PRO A 1 231 ? -9.078 -15.594 2.662 1 89.88 231 PRO A N 1
ATOM 1899 C CA . PRO A 1 231 ? -8.242 -14.539 3.248 1 89.88 231 PRO A CA 1
ATOM 1900 C C . PRO A 1 231 ? -7.402 -15.039 4.422 1 89.88 231 PRO A C 1
ATOM 1902 O O . PRO A 1 231 ? -7.926 -15.688 5.332 1 89.88 231 PRO A O 1
ATOM 1905 N N . LYS A 1 232 ? -6.078 -14.836 4.5 1 91.94 232 LYS A N 1
ATOM 1906 C CA . LYS A 1 232 ? -5.152 -15.32 5.516 1 91.94 232 LYS A CA 1
ATOM 1907 C C . LYS A 1 232 ? -3.908 -14.445 5.598 1 91.94 232 LYS A C 1
ATOM 1909 O O . LYS A 1 232 ? -3.311 -14.305 6.668 1 91.94 232 LYS A O 1
ATOM 1914 N N . TYR A 1 233 ? -3.412 -13.883 4.68 1 94.69 233 TYR A N 1
ATOM 1915 C CA . TYR A 1 233 ? -2.146 -13.164 4.578 1 94.69 233 TYR A CA 1
ATOM 1916 C C . TYR A 1 233 ? -2.381 -11.672 4.344 1 94.69 233 TYR A C 1
ATOM 1918 O O . TYR A 1 233 ? -1.807 -11.086 3.426 1 94.69 233 TYR A O 1
ATOM 1926 N N . GLU A 1 234 ? -3.135 -11.086 5.352 1 93.62 234 GLU A N 1
ATOM 1927 C CA . GLU A 1 234 ? -3.488 -9.672 5.219 1 93.62 234 GLU A CA 1
ATOM 1928 C C . GLU A 1 234 ? -2.25 -8.781 5.305 1 93.62 234 GLU A C 1
ATOM 1930 O O . GLU A 1 234 ? -2.07 -7.883 4.484 1 93.62 234 GLU A O 1
ATOM 1935 N N . LYS A 1 235 ? -1.402 -9.102 6.297 1 93.62 235 LYS A N 1
ATOM 1936 C CA . LYS A 1 235 ? -0.204 -8.289 6.5 1 93.62 235 LYS A CA 1
ATOM 1937 C C . LYS A 1 235 ? 0.701 -8.328 5.273 1 93.62 235 LYS A C 1
ATOM 1939 O O . LYS A 1 235 ? 1.188 -7.289 4.82 1 93.62 235 LYS A O 1
ATOM 1944 N N . GLU A 1 236 ? 0.823 -9.562 4.758 1 95.06 236 GLU A N 1
ATOM 1945 C CA . GLU A 1 236 ? 1.702 -9.742 3.605 1 95.06 236 GLU A CA 1
ATOM 1946 C C . GLU A 1 236 ? 1.148 -9.023 2.375 1 95.06 236 GLU A C 1
ATOM 1948 O O . GLU A 1 236 ? 1.897 -8.398 1.626 1 95.06 236 GLU A O 1
ATOM 1953 N N . TYR A 1 237 ? -0.129 -9.117 2.191 1 94 237 TYR A N 1
ATOM 1954 C CA . TYR A 1 237 ? -0.733 -8.477 1.028 1 94 237 TYR A CA 1
ATOM 1955 C C . TYR A 1 237 ? -0.636 -6.957 1.131 1 94 237 TYR A C 1
ATOM 1957 O O . TYR A 1 237 ? -0.252 -6.285 0.169 1 94 237 TYR A O 1
ATOM 1965 N N . ILE A 1 238 ? -0.952 -6.445 2.287 1 94.25 238 ILE A N 1
ATOM 1966 C CA . ILE A 1 238 ? -0.883 -5.008 2.537 1 94.25 238 ILE A CA 1
ATOM 1967 C C . ILE A 1 238 ? 0.554 -4.523 2.369 1 94.25 238 ILE A C 1
ATOM 1969 O O . ILE A 1 238 ? 0.801 -3.516 1.701 1 94.25 238 ILE A O 1
ATOM 1973 N N . GLY A 1 239 ? 1.436 -5.234 2.961 1 94.19 239 GLY A N 1
ATOM 1974 C CA . GLY A 1 239 ? 2.846 -4.918 2.805 1 94.19 239 GLY A CA 1
ATOM 1975 C C . GLY A 1 239 ? 3.303 -4.922 1.357 1 94.19 239 GLY A C 1
ATOM 1976 O O . GLY A 1 239 ? 4.031 -4.027 0.928 1 94.19 239 GLY A O 1
ATOM 1977 N N . GLN A 1 240 ? 2.863 -5.926 0.625 1 91.69 240 GLN A N 1
ATOM 1978 C CA . GLN A 1 240 ? 3.242 -6.02 -0.781 1 91.69 240 GLN A CA 1
ATOM 1979 C C . GLN A 1 240 ? 2.705 -4.832 -1.575 1 91.69 240 GLN A C 1
ATOM 1981 O O . GLN A 1 240 ? 3.385 -4.316 -2.465 1 91.69 240 GLN A O 1
ATOM 1986 N N . CYS A 1 241 ? 1.485 -4.445 -1.357 1 90.69 241 CYS A N 1
ATOM 1987 C CA . CYS A 1 241 ? 0.91 -3.289 -2.037 1 90.69 241 CYS A CA 1
ATOM 1988 C C . CYS A 1 241 ? 1.751 -2.041 -1.799 1 90.69 241 CYS A C 1
ATOM 1990 O O . CYS A 1 241 ? 1.98 -1.256 -2.721 1 90.69 241 CYS A O 1
ATOM 1992 N N . PHE A 1 242 ? 2.219 -1.865 -0.541 1 92.25 242 PHE A N 1
ATOM 1993 C CA . PHE A 1 242 ? 3.1 -0.751 -0.212 1 92.25 242 PHE A CA 1
ATOM 1994 C C . PHE A 1 242 ? 4.418 -0.859 -0.971 1 92.25 242 PHE A C 1
ATOM 1996 O O . PHE A 1 242 ? 4.855 0.102 -1.607 1 92.25 242 PHE A O 1
ATOM 2003 N N . LEU A 1 243 ? 5.016 -2.021 -0.949 1 89.94 243 LEU A N 1
ATOM 2004 C CA . LEU A 1 243 ? 6.289 -2.23 -1.624 1 89.94 243 LEU A CA 1
ATOM 2005 C C . LEU A 1 243 ? 6.168 -1.947 -3.117 1 89.94 243 LEU A C 1
ATOM 2007 O O . LEU A 1 243 ? 7.059 -1.339 -3.713 1 89.94 243 LEU A O 1
ATOM 2011 N N . ASP A 1 244 ? 5.066 -2.379 -3.693 1 86.12 244 ASP A N 1
ATOM 2012 C CA . ASP A 1 244 ? 4.828 -2.145 -5.113 1 86.12 244 ASP A CA 1
ATOM 2013 C C . ASP A 1 244 ? 4.73 -0.65 -5.414 1 86.12 244 ASP A C 1
ATOM 2015 O O . ASP A 1 244 ? 5.035 -0.215 -6.527 1 86.12 244 ASP A O 1
ATOM 2019 N N . SER A 1 245 ? 4.27 0.14 -4.465 1 83.19 245 SER A N 1
ATOM 2020 C CA . SER A 1 245 ? 4.062 1.569 -4.668 1 83.19 245 SER A CA 1
ATOM 2021 C C . SER A 1 245 ? 5.383 2.33 -4.637 1 83.19 245 SER A C 1
ATOM 2023 O O . SER A 1 245 ? 5.477 3.449 -5.141 1 83.19 245 SER A O 1
ATOM 2025 N N . ILE A 1 246 ? 6.363 1.808 -3.965 1 80.75 246 ILE A N 1
ATOM 2026 C CA . ILE A 1 246 ? 7.598 2.57 -3.816 1 80.75 246 ILE A CA 1
ATOM 2027 C C . ILE A 1 246 ? 8.664 2.016 -4.758 1 80.75 246 ILE A C 1
ATOM 2029 O O . ILE A 1 246 ? 9.711 2.633 -4.949 1 80.75 246 ILE A O 1
ATOM 2033 N N . VAL A 1 247 ? 8.492 0.75 -5.148 1 69.38 247 VAL A N 1
ATOM 2034 C CA . VAL A 1 247 ? 9.445 0.166 -6.086 1 69.38 247 VAL A CA 1
ATOM 2035 C C . VAL A 1 247 ? 9.266 0.801 -7.461 1 69.38 247 VAL A C 1
ATOM 2037 O O . VAL A 1 247 ? 8.148 0.904 -7.969 1 69.38 247 VAL A O 1
ATOM 2040 N N . TYR A 1 248 ? 9.742 2.162 -7.793 1 52.5 248 TYR A N 1
ATOM 2041 C CA . TYR A 1 248 ? 9.734 2.928 -9.031 1 52.5 248 TYR A CA 1
ATOM 2042 C C . TYR A 1 248 ? 9.453 2.025 -10.234 1 52.5 248 TYR A C 1
ATOM 2044 O O . TYR A 1 248 ? 9.602 0.803 -10.141 1 52.5 248 TYR A O 1
ATOM 2052 N N . HIS A 1 249 ? 10.109 2.691 -11.312 1 40.31 249 HIS A N 1
ATOM 2053 C CA . HIS A 1 249 ? 10.383 2.822 -12.742 1 40.31 249 HIS A CA 1
ATOM 2054 C C . HIS A 1 249 ? 11.188 1.631 -13.258 1 40.31 249 HIS A C 1
ATOM 2056 O O . HIS A 1 249 ? 12.062 1.118 -12.562 1 40.31 249 HIS A O 1
ATOM 2062 N N . MET B 1 1 ? -8.156 54.562 -14.227 1 25.17 1 MET B N 1
ATOM 2063 C CA . MET B 1 1 ? -7.75 54.594 -12.82 1 25.17 1 MET B CA 1
ATOM 2064 C C . MET B 1 1 ? -7.664 53.188 -12.25 1 25.17 1 MET B C 1
ATOM 2066 O O . MET B 1 1 ? -8.672 52.469 -12.172 1 25.17 1 MET B O 1
ATOM 2070 N N . GLU B 1 2 ? -6.598 52.375 -12.414 1 27.97 2 GLU B N 1
ATOM 2071 C CA . GLU B 1 2 ? -6.336 50.969 -12.086 1 27.97 2 GLU B CA 1
ATOM 2072 C C . GLU B 1 2 ? -6.566 50.688 -10.602 1 27.97 2 GLU B C 1
ATOM 2074 O O . GLU B 1 2 ? -6.215 51.5 -9.758 1 27.97 2 GLU B O 1
ATOM 2079 N N . ASP B 1 3 ? -7.641 50 -10.156 1 32.91 3 ASP B N 1
ATOM 2080 C CA . ASP B 1 3 ? -7.953 50 -8.734 1 32.91 3 ASP B CA 1
ATOM 2081 C C . ASP B 1 3 ? -6.715 49.719 -7.891 1 32.91 3 ASP B C 1
ATOM 2083 O O . ASP B 1 3 ? -6.02 48.719 -8.125 1 32.91 3 ASP B O 1
ATOM 2087 N N . PRO B 1 4 ? -5.984 50.625 -7.312 1 35.19 4 PRO B N 1
ATOM 2088 C CA . PRO B 1 4 ? -4.738 50.625 -6.547 1 35.19 4 PRO B CA 1
ATOM 2089 C C . PRO B 1 4 ? -4.66 49.5 -5.527 1 35.19 4 PRO B C 1
ATOM 2091 O O . PRO B 1 4 ? -3.615 49.281 -4.902 1 35.19 4 PRO B O 1
ATOM 2094 N N . ASN B 1 5 ? -5.734 49.219 -4.902 1 32.53 5 ASN B N 1
ATOM 2095 C CA . ASN B 1 5 ? -5.688 48.281 -3.793 1 32.53 5 ASN B CA 1
ATOM 2096 C C . ASN B 1 5 ? -5.34 46.875 -4.27 1 32.53 5 ASN B C 1
ATOM 2098 O O . ASN B 1 5 ? -6.043 45.906 -3.941 1 32.53 5 ASN B O 1
ATOM 2102 N N . ASP B 1 6 ? -4.992 46.656 -5.43 1 33.31 6 ASP B N 1
ATOM 2103 C CA . ASP B 1 6 ? -4.609 45.438 -6.141 1 33.31 6 ASP B CA 1
ATOM 2104 C C . ASP B 1 6 ? -3.477 44.719 -5.418 1 33.31 6 ASP B C 1
ATOM 2106 O O . ASP B 1 6 ? -2.303 45.031 -5.621 1 33.31 6 ASP B O 1
ATOM 2110 N N . GLY B 1 7 ? -3.641 44.5 -4.117 1 32.03 7 GLY B N 1
ATOM 2111 C CA . GLY B 1 7 ? -2.57 43.875 -3.357 1 32.03 7 GLY B CA 1
ATOM 2112 C C . GLY B 1 7 ? -2.037 42.625 -4.008 1 32.03 7 GLY B C 1
ATOM 2113 O O . GLY B 1 7 ? -2.646 42.094 -4.941 1 32.03 7 GLY B O 1
ATOM 2114 N N . GLU B 1 8 ? -0.739 42.375 -3.939 1 35.22 8 GLU B N 1
ATOM 2115 C CA . GLU B 1 8 ? 0.029 41.281 -4.496 1 35.22 8 GLU B CA 1
ATOM 2116 C C . GLU B 1 8 ? -0.559 39.938 -4.074 1 35.22 8 GLU B C 1
ATOM 2118 O O . GLU B 1 8 ? -0.818 39.719 -2.891 1 35.22 8 GLU B O 1
ATOM 2123 N N . VAL B 1 9 ? -1.191 39.25 -5.008 1 39.5 9 VAL B N 1
ATOM 2124 C CA . VAL B 1 9 ? -1.735 37.906 -4.84 1 39.5 9 VAL B CA 1
ATOM 2125 C C . VAL B 1 9 ? -0.605 36.938 -4.539 1 39.5 9 VAL B C 1
ATOM 2127 O O . VAL B 1 9 ? 0.331 36.781 -5.328 1 39.5 9 VAL B O 1
ATOM 2130 N N . PHE B 1 10 ? -0.306 36.656 -3.285 1 37.97 10 PHE B N 1
ATOM 2131 C CA . PHE B 1 10 ? 0.792 35.75 -2.961 1 37.97 10 PHE B CA 1
ATOM 2132 C C . PHE B 1 10 ? 0.502 34.344 -3.465 1 37.97 10 PHE B C 1
ATOM 2134 O O . PHE B 1 10 ? 1.406 33.656 -3.93 1 37.97 10 PHE B O 1
ATOM 2141 N N . HIS B 1 11 ? -0.502 33.688 -3.236 1 41.75 11 HIS B N 1
ATOM 2142 C CA . HIS B 1 11 ? -0.694 32.312 -3.65 1 41.75 11 HIS B CA 1
ATOM 2143 C C . HIS B 1 11 ? -2.139 32.031 -4.062 1 41.75 11 HIS B C 1
ATOM 2145 O O . HIS B 1 11 ? -3.07 32.438 -3.354 1 41.75 11 HIS B O 1
ATOM 2151 N N . ARG B 1 12 ? -2.352 31.891 -5.355 1 40.34 12 ARG B N 1
ATOM 2152 C CA . ARG B 1 12 ? -3.627 31.391 -5.848 1 40.34 12 ARG B CA 1
ATOM 2153 C C . ARG B 1 12 ? -3.676 29.859 -5.777 1 40.34 12 ARG B C 1
ATOM 2155 O O . ARG B 1 12 ? -2.789 29.188 -6.297 1 40.34 12 ARG B O 1
ATOM 2162 N N . VAL B 1 13 ? -3.986 29.328 -4.684 1 37.75 13 VAL B N 1
ATOM 2163 C CA . VAL B 1 13 ? -4.133 27.891 -4.785 1 37.75 13 VAL B CA 1
ATOM 2164 C C . VAL B 1 13 ? -5.387 27.547 -5.59 1 37.75 13 VAL B C 1
ATOM 2166 O O . VAL B 1 13 ? -6.371 28.297 -5.559 1 37.75 13 VAL B O 1
ATOM 2169 N N . PHE B 1 14 ? -5.5 26.5 -6.254 1 44.34 14 PHE B N 1
ATOM 2170 C CA . PHE B 1 14 ? -6.527 25.906 -7.109 1 44.34 14 PHE B CA 1
ATOM 2171 C C . PHE B 1 14 ? -7.918 26.297 -6.625 1 44.34 14 PHE B C 1
ATOM 2173 O O . PHE B 1 14 ? -8.844 26.438 -7.426 1 44.34 14 PHE B O 1
ATOM 2180 N N . ASP B 1 15 ? -8.336 26.203 -5.395 1 52.09 15 ASP B N 1
ATOM 2181 C CA . ASP B 1 15 ? -9.727 26.297 -4.98 1 52.09 15 ASP B CA 1
ATOM 2182 C C . ASP B 1 15 ? -10.148 27.75 -4.789 1 52.09 15 ASP B C 1
ATOM 2184 O O . ASP B 1 15 ? -11.125 28.047 -4.086 1 52.09 15 ASP B O 1
ATOM 2188 N N . GLN B 1 16 ? -9.828 28.766 -5.543 1 56.97 16 GLN B N 1
ATOM 2189 C CA . GLN B 1 16 ? -10.328 30.141 -5.641 1 56.97 16 GLN B CA 1
ATOM 2190 C C . GLN B 1 16 ? -9.992 30.938 -4.391 1 56.97 16 GLN B C 1
ATOM 2192 O O . GLN B 1 16 ? -10.57 32 -4.148 1 56.97 16 GLN B O 1
ATOM 2197 N N . ARG B 1 17 ? -9.016 30.328 -3.619 1 66.25 17 ARG B N 1
ATOM 2198 C CA . ARG B 1 17 ? -8.633 31.125 -2.453 1 66.25 17 ARG B CA 1
ATOM 2199 C C . ARG B 1 17 ? -7.453 32.031 -2.777 1 66.25 17 ARG B C 1
ATOM 2201 O O . ARG B 1 17 ? -6.582 31.688 -3.57 1 66.25 17 ARG B O 1
ATOM 2208 N N . GLU B 1 18 ? -7.66 33.281 -2.127 1 76 18 GLU B N 1
ATOM 2209 C CA . GLU B 1 18 ? -6.613 34.25 -2.357 1 76 18 GLU B CA 1
ATOM 2210 C C . GLU B 1 18 ? -6.051 34.781 -1.04 1 76 18 GLU B C 1
ATOM 2212 O O . GLU B 1 18 ? -6.797 35 -0.081 1 76 18 GLU B O 1
ATOM 2217 N N . VAL B 1 19 ? -4.723 34.906 -0.886 1 80.69 19 VAL B N 1
ATOM 2218 C CA . VAL B 1 19 ? -4.051 35.531 0.24 1 80.69 19 VAL B CA 1
ATOM 2219 C C . VAL B 1 19 ? -3.311 36.781 -0.24 1 80.69 19 VAL B C 1
ATOM 2221 O O . VAL B 1 19 ? -2.449 36.719 -1.119 1 80.69 19 VAL B O 1
ATOM 2224 N N . LYS B 1 20 ? -3.766 37.938 0.271 1 82.81 20 LYS B N 1
ATOM 2225 C CA . LYS B 1 20 ? -3.201 39.219 -0.175 1 82.81 20 LYS B CA 1
ATOM 2226 C C . LYS B 1 20 ? -2.785 40.062 1.013 1 82.81 20 LYS B C 1
ATOM 2228 O O . LYS B 1 20 ? -3.404 40 2.076 1 82.81 20 LYS B O 1
ATOM 2233 N N . ARG B 1 21 ? -1.792 40.719 0.728 1 82.62 21 ARG B N 1
ATOM 2234 C CA . ARG B 1 21 ? -1.443 41.75 1.721 1 82.62 21 ARG B CA 1
ATOM 2235 C C . ARG B 1 21 ? -2.553 42.781 1.859 1 82.62 21 ARG B C 1
ATOM 2237 O O . ARG B 1 21 ? -3.141 43.219 0.862 1 82.62 21 ARG B O 1
ATOM 2244 N N . TRP B 1 22 ? -2.861 43.062 3.041 1 81.31 22 TRP B N 1
ATOM 2245 C CA . TRP B 1 22 ? -3.889 44.031 3.355 1 81.31 22 TRP B CA 1
ATOM 2246 C C . TRP B 1 22 ? -3.326 45.156 4.242 1 81.31 22 TRP B C 1
ATOM 2248 O O . TRP B 1 22 ? -3.281 45 5.469 1 81.31 22 TRP B O 1
ATOM 2258 N N . GLY B 1 23 ? -2.945 46.125 3.645 1 79 23 GLY B N 1
ATOM 2259 C CA . GLY B 1 23 ? -2.209 47.156 4.359 1 79 23 GLY B CA 1
ATOM 2260 C C . GLY B 1 23 ? -0.748 46.812 4.57 1 79 23 GLY B C 1
ATOM 2261 O O . GLY B 1 23 ? -0.153 46.094 3.762 1 79 23 GLY B O 1
ATOM 2262 N N . GLN B 1 24 ? -0.159 47.438 5.609 1 78.56 24 GLN B N 1
ATOM 2263 C CA . GLN B 1 24 ? 1.277 47.281 5.797 1 78.56 24 GLN B CA 1
ATOM 2264 C C . GLN B 1 24 ? 1.581 46.031 6.613 1 78.56 24 GLN B C 1
ATOM 2266 O O . GLN B 1 24 ? 2.576 45.344 6.359 1 78.56 24 GLN B O 1
ATOM 2271 N N . ASN B 1 25 ? 0.649 45.688 7.469 1 89.19 25 ASN B N 1
ATOM 2272 C CA . ASN B 1 25 ? 1.035 44.625 8.422 1 89.19 25 ASN B CA 1
ATOM 2273 C C . ASN B 1 25 ? -0.017 43.531 8.5 1 89.19 25 ASN B C 1
ATOM 2275 O O . ASN B 1 25 ? -0.082 42.812 9.492 1 89.19 25 ASN B O 1
ATOM 2279 N N . LYS B 1 26 ? -0.855 43.531 7.406 1 91 26 LYS B N 1
ATOM 2280 C CA . LYS B 1 26 ? -1.922 42.531 7.469 1 91 26 LYS B CA 1
ATOM 2281 C C . LYS B 1 26 ? -2.016 41.75 6.164 1 91 26 LYS B C 1
ATOM 2283 O O . LYS B 1 26 ? -1.525 42.188 5.125 1 91 26 LYS B O 1
ATOM 2288 N N . VAL B 1 27 ? -2.551 40.562 6.328 1 92.62 27 VAL B N 1
ATOM 2289 C CA . VAL B 1 27 ? -2.854 39.688 5.195 1 92.62 27 VAL B CA 1
ATOM 2290 C C . VAL B 1 27 ? -4.332 39.312 5.219 1 92.62 27 VAL B C 1
ATOM 2292 O O . VAL B 1 27 ? -4.895 39.062 6.285 1 92.62 27 VAL B O 1
ATOM 2295 N N . LYS B 1 28 ? -4.887 39.375 4.074 1 91.06 28 LYS B N 1
ATOM 2296 C CA . LYS B 1 28 ? -6.266 38.938 3.91 1 91.06 28 LYS B CA 1
ATOM 2297 C C . LYS B 1 28 ? -6.34 37.625 3.123 1 91.06 28 LYS B C 1
ATOM 2299 O O . LYS B 1 28 ? -5.82 37.531 2.008 1 91.06 28 LYS B O 1
ATOM 2304 N N . LYS B 1 29 ? -6.867 36.594 3.791 1 89.81 29 LYS B N 1
ATOM 2305 C CA . LYS B 1 29 ? -7.23 35.344 3.109 1 89.81 29 LYS B CA 1
ATOM 2306 C C . LYS B 1 29 ? -8.703 35.344 2.719 1 89.81 29 LYS B C 1
ATOM 2308 O O . LYS B 1 29 ? -9.578 35.562 3.566 1 89.81 29 LYS B O 1
ATOM 2313 N N . SER B 1 30 ? -8.898 35.312 1.409 1 88.31 30 SER B N 1
ATOM 2314 C CA . SER B 1 30 ? -10.281 35.344 0.956 1 88.31 30 SER B CA 1
ATOM 2315 C C . SER B 1 30 ? -10.547 34.281 -0.107 1 88.31 30 SER B C 1
ATOM 2317 O O . SER B 1 30 ? -9.609 33.75 -0.698 1 88.31 30 SER B O 1
ATOM 2319 N N . GLY B 1 31 ? -11.828 33.938 -0.281 1 81.88 31 GLY B N 1
ATOM 2320 C CA . GLY B 1 31 ? -12.234 32.969 -1.281 1 81.88 31 GLY B CA 1
ATOM 2321 C C . GLY B 1 31 ? -13.336 32.062 -0.803 1 81.88 31 GLY B C 1
ATOM 2322 O O . GLY B 1 31 ? -13.781 32.156 0.341 1 81.88 31 GLY B O 1
ATOM 2323 N N . PRO B 1 32 ? -13.688 31.203 -1.908 1 75.81 32 PRO B N 1
ATOM 2324 C CA . PRO B 1 32 ? -14.734 30.25 -1.557 1 75.81 32 PRO B CA 1
ATOM 2325 C C . PRO B 1 32 ? -14.219 29.109 -0.684 1 75.81 32 PRO B C 1
ATOM 2327 O O . PRO B 1 32 ? -13.016 28.812 -0.693 1 75.81 32 PRO B O 1
ATOM 2330 N N . CYS B 1 33 ? -14.867 28.75 0.494 1 75.31 33 CYS B N 1
ATOM 2331 C CA . CYS B 1 33 ? -14.656 27.516 1.242 1 75.31 33 CYS B CA 1
ATOM 2332 C C . CYS B 1 33 ? -13.578 27.703 2.305 1 75.31 33 CYS B C 1
ATOM 2334 O O . CYS B 1 33 ? -12.758 26.812 2.521 1 75.31 33 CYS B O 1
ATOM 2336 N N . LEU B 1 34 ? -13.453 28.984 2.715 1 86.5 34 LEU B N 1
ATOM 2337 C CA . LEU B 1 34 ? -12.617 29.141 3.9 1 86.5 34 LEU B CA 1
ATOM 2338 C C . LEU B 1 34 ? -13.109 28.25 5.035 1 86.5 34 LEU B C 1
ATOM 2340 O O . LEU B 1 34 ? -14.312 28.047 5.195 1 86.5 34 LEU B O 1
ATOM 2344 N N . ARG B 1 35 ? -12.164 27.703 5.738 1 89.38 35 ARG B N 1
ATOM 2345 C CA . ARG B 1 35 ? -12.555 26.891 6.883 1 89.38 35 ARG B CA 1
ATOM 2346 C C . ARG B 1 35 ? -12.852 27.766 8.102 1 89.38 35 ARG B C 1
ATOM 2348 O O . ARG B 1 35 ? -11.992 28.5 8.57 1 89.38 35 ARG B O 1
ATOM 2355 N N . GLU B 1 36 ? -14 27.609 8.602 1 91 36 GLU B N 1
ATOM 2356 C CA . GLU B 1 36 ? -14.516 28.5 9.633 1 91 36 GLU B CA 1
ATOM 2357 C C . GLU B 1 36 ? -13.711 28.359 10.93 1 91 36 GLU B C 1
ATOM 2359 O O . GLU B 1 36 ? -13.688 29.281 11.75 1 91 36 GLU B O 1
ATOM 2364 N N . TRP B 1 37 ? -13.047 27.281 11.109 1 94 37 TRP B N 1
ATOM 2365 C CA . TRP B 1 37 ? -12.359 27.047 12.375 1 94 37 TRP B CA 1
ATOM 2366 C C . TRP B 1 37 ? -10.945 27.609 12.336 1 94 37 TRP B C 1
ATOM 2368 O O . TRP B 1 37 ? -10.242 27.609 13.352 1 94 37 TRP B O 1
ATOM 2378 N N . GLU B 1 38 ? -10.477 28.062 11.188 1 95.06 38 GLU B N 1
ATOM 2379 C CA . GLU B 1 38 ? -9.078 28.453 11.039 1 95.06 38 GLU B CA 1
ATOM 2380 C C . GLU B 1 38 ? -8.727 29.594 11.992 1 95.06 38 GLU B C 1
ATOM 2382 O O . GLU B 1 38 ? -7.703 29.547 12.672 1 95.06 38 GLU B O 1
ATOM 2387 N N . ALA B 1 39 ? -9.562 30.609 12.039 1 96.38 39 ALA B N 1
ATOM 2388 C CA . ALA B 1 39 ? -9.305 31.75 12.922 1 96.38 39 ALA B CA 1
ATOM 2389 C C . ALA B 1 39 ? -9.227 31.312 14.383 1 96.38 39 ALA B C 1
ATOM 2391 O O . ALA B 1 39 ? -8.281 31.656 15.094 1 96.38 39 ALA B O 1
ATOM 2392 N N . GLY B 1 40 ? -10.234 30.547 14.781 1 97.31 40 GLY B N 1
ATOM 2393 C CA . GLY B 1 40 ? -10.227 30.016 16.141 1 97.31 40 GLY B CA 1
ATOM 2394 C C . GLY B 1 40 ? -9.031 29.141 16.438 1 97.31 40 GLY B C 1
ATOM 2395 O O . GLY B 1 40 ? -8.508 29.156 17.547 1 97.31 40 GLY B O 1
ATOM 2396 N N . THR B 1 41 ? -8.602 28.391 15.477 1 98.44 41 THR B N 1
ATOM 2397 C CA . THR B 1 41 ? -7.449 27.516 15.641 1 98.44 41 THR B CA 1
ATOM 2398 C C . THR B 1 41 ? -6.176 28.312 15.875 1 98.44 41 THR B C 1
ATOM 2400 O O . THR B 1 41 ? -5.359 27.969 16.734 1 98.44 41 THR B O 1
ATOM 2403 N N . LEU B 1 42 ? -6.035 29.391 15.078 1 98.31 42 LEU B N 1
ATOM 2404 C CA . LEU B 1 42 ? -4.867 30.25 15.258 1 98.31 42 LEU B CA 1
ATOM 2405 C C . LEU B 1 42 ? -4.816 30.797 16.688 1 98.31 42 LEU B C 1
ATOM 2407 O O . LEU B 1 42 ? -3.758 30.797 17.312 1 98.31 42 LEU B O 1
ATOM 2411 N N . GLU B 1 43 ? -5.891 31.188 17.188 1 98.5 43 GLU B N 1
ATOM 2412 C CA . GLU B 1 43 ? -5.957 31.719 18.547 1 98.5 43 GLU B CA 1
ATOM 2413 C C . GLU B 1 43 ? -5.684 30.625 19.578 1 98.5 43 GLU B C 1
ATOM 2415 O O . GLU B 1 43 ? -4.969 30.859 20.547 1 98.5 43 GLU B O 1
ATOM 2420 N N . PHE B 1 44 ? -6.238 29.516 19.328 1 98.69 44 PHE B N 1
ATOM 2421 C CA . PHE B 1 44 ? -6.066 28.359 20.203 1 98.69 44 PHE B CA 1
ATOM 2422 C C . PHE B 1 44 ? -4.598 27.969 20.312 1 98.69 44 PHE B C 1
ATOM 2424 O O . PHE B 1 44 ? -4.086 27.75 21.406 1 98.69 44 PHE B O 1
ATOM 2431 N N . ILE B 1 45 ? -3.928 27.875 19.203 1 98.81 45 ILE B N 1
ATOM 2432 C CA . ILE B 1 45 ? -2.525 27.469 19.141 1 98.81 45 ILE B CA 1
ATOM 2433 C C . ILE B 1 45 ? -1.656 28.531 19.812 1 98.81 45 ILE B C 1
ATOM 2435 O O . ILE B 1 45 ? -0.73 28.219 20.562 1 98.81 45 ILE B O 1
ATOM 2439 N N . ALA B 1 46 ? -1.966 29.797 19.516 1 98.56 46 ALA B N 1
ATOM 2440 C CA . ALA B 1 46 ? -1.221 30.891 20.141 1 98.56 46 ALA B CA 1
ATOM 2441 C C . ALA B 1 46 ? -1.31 30.828 21.656 1 98.56 46 ALA B C 1
ATOM 2443 O O . ALA B 1 46 ? -0.348 31.156 22.359 1 98.56 46 ALA B O 1
ATOM 2444 N N . GLU B 1 47 ? -2.377 30.422 22.109 1 98.5 47 GLU B N 1
ATOM 2445 C CA . GLU B 1 47 ? -2.629 30.391 23.547 1 98.5 47 GLU B CA 1
ATOM 2446 C C . GLU B 1 47 ? -1.991 29.156 24.188 1 98.5 47 GLU B C 1
ATOM 2448 O O . GLU B 1 47 ? -1.428 29.25 25.281 1 98.5 47 GLU B O 1
ATOM 2453 N N . LYS B 1 48 ? -2.029 28.031 23.562 1 98.62 48 LYS B N 1
ATOM 2454 C CA . LYS B 1 48 ? -1.758 26.75 24.219 1 98.62 48 LYS B CA 1
ATOM 2455 C C . LYS B 1 48 ? -0.333 26.281 23.953 1 98.62 48 LYS B C 1
ATOM 2457 O O . LYS B 1 48 ? 0.161 25.359 24.594 1 98.62 48 LYS B O 1
ATOM 2462 N N . THR B 1 49 ? 0.276 26.891 22.984 1 98.75 49 THR B N 1
ATOM 2463 C CA . THR B 1 49 ? 1.605 26.438 22.578 1 98.75 49 THR B CA 1
ATOM 2464 C C . THR B 1 49 ? 2.551 27.625 22.406 1 98.75 49 THR B C 1
ATOM 2466 O O . THR B 1 49 ? 2.16 28.766 22.625 1 98.75 49 THR B O 1
ATOM 2469 N N . THR B 1 50 ? 3.826 27.312 22.062 1 98.62 50 THR B N 1
ATOM 2470 C CA . THR B 1 50 ? 4.809 28.328 21.75 1 98.62 50 THR B CA 1
ATOM 2471 C C . THR B 1 50 ? 5 28.453 20.234 1 98.62 50 THR B C 1
ATOM 2473 O O . THR B 1 50 ? 5.91 29.141 19.781 1 98.62 50 THR B O 1
ATOM 2476 N N . ILE B 1 51 ? 4.172 27.781 19.5 1 98.81 51 ILE B N 1
ATOM 2477 C CA . ILE B 1 51 ? 4.273 27.781 18.047 1 98.81 51 ILE B CA 1
ATOM 2478 C C . ILE B 1 51 ? 3.91 29.172 17.516 1 98.81 51 ILE B C 1
ATOM 2480 O O . ILE B 1 51 ? 2.832 29.688 17.812 1 98.81 51 ILE B O 1
ATOM 2484 N N . PRO B 1 52 ? 4.836 29.812 16.766 1 98.75 52 PRO B N 1
ATOM 2485 C CA . PRO B 1 52 ? 4.496 31.109 16.203 1 98.75 52 PRO B CA 1
ATOM 2486 C C . PRO B 1 52 ? 3.432 31.031 15.102 1 98.75 52 PRO B C 1
ATOM 2488 O O . PRO B 1 52 ? 3.611 30.312 14.117 1 98.75 52 PRO B O 1
ATOM 2491 N N . VAL B 1 53 ? 2.385 31.703 15.25 1 98.69 53 VAL B N 1
ATOM 2492 C CA . VAL B 1 53 ? 1.299 31.797 14.281 1 98.69 53 VAL B CA 1
ATOM 2493 C C . VAL B 1 53 ? 0.878 33.25 14.102 1 98.69 53 VAL B C 1
ATOM 2495 O O . VAL B 1 53 ? 1.096 34.094 14.984 1 98.69 53 VAL B O 1
ATOM 2498 N N . PRO B 1 54 ? 0.315 33.562 12.938 1 97.94 54 PRO B N 1
ATOM 2499 C CA . PRO B 1 54 ? -0.158 34.938 12.758 1 97.94 54 PRO B CA 1
ATOM 2500 C C . PRO B 1 54 ? -1.263 35.312 13.742 1 97.94 54 PRO B C 1
ATOM 2502 O O . PRO B 1 54 ? -2.131 34.5 14.047 1 97.94 54 PRO B O 1
ATOM 2505 N N . LYS B 1 55 ? -1.198 36.469 14.211 1 97.94 55 LYS B N 1
ATOM 2506 C CA . LYS B 1 55 ? -2.301 37 15.008 1 97.94 55 LYS B CA 1
ATOM 2507 C C . LYS B 1 55 ? -3.545 37.219 14.148 1 97.94 55 LYS B C 1
ATOM 2509 O O . LYS B 1 55 ? -3.453 37.75 13.031 1 97.94 55 LYS B O 1
ATOM 2514 N N . VAL B 1 56 ? -4.645 36.812 14.672 1 97.56 56 VAL B N 1
ATOM 2515 C CA . VAL B 1 56 ? -5.91 37.062 13.977 1 97.56 56 VAL B CA 1
ATOM 2516 C C . VAL B 1 56 ? -6.457 38.438 14.328 1 97.56 56 VAL B C 1
ATOM 2518 O O . VAL B 1 56 ? -6.559 38.781 15.508 1 97.56 56 VAL B O 1
ATOM 2521 N N . TYR B 1 57 ? -6.801 39.188 13.32 1 96.81 57 TYR B N 1
ATOM 2522 C CA . TYR B 1 57 ? -7.32 40.531 13.57 1 96.81 57 TYR B CA 1
ATOM 2523 C C . TYR B 1 57 ? -8.836 40.562 13.406 1 96.81 57 TYR B C 1
ATOM 2525 O O . TYR B 1 57 ? -9.531 41.25 14.172 1 96.81 57 TYR B O 1
ATOM 2533 N N . ASP B 1 58 ? -9.273 39.969 12.336 1 95 58 ASP B N 1
ATOM 2534 C CA . ASP B 1 58 ? -10.703 40.062 12.047 1 95 58 ASP B CA 1
ATOM 2535 C C . ASP B 1 58 ? -11.141 38.969 11.078 1 95 58 ASP B C 1
ATOM 2537 O O . ASP B 1 58 ? -10.297 38.281 10.469 1 95 58 ASP B O 1
ATOM 2541 N N . THR B 1 59 ? -12.438 38.719 11.055 1 95.75 59 THR B N 1
ATOM 2542 C CA . THR B 1 59 ? -13.055 37.812 10.078 1 95.75 59 THR B CA 1
ATOM 2543 C C . THR B 1 59 ? -14.312 38.438 9.492 1 95.75 59 THR B C 1
ATOM 2545 O O . THR B 1 59 ? -15.008 39.188 10.172 1 95.75 59 THR B O 1
ATOM 2548 N N . ASP B 1 60 ? -14.539 38.156 8.234 1 94.19 60 ASP B N 1
ATOM 2549 C CA . ASP B 1 60 ? -15.812 38.531 7.617 1 94.19 60 ASP B CA 1
ATOM 2550 C C . ASP B 1 60 ? -16.688 37.281 7.414 1 94.19 60 ASP B C 1
ATOM 2552 O O . ASP B 1 60 ? -16.188 36.219 7.082 1 94.19 60 ASP B O 1
ATOM 2556 N N . TRP B 1 61 ? -18 37.5 7.656 1 93.88 61 TRP B N 1
ATOM 2557 C CA . TRP B 1 61 ? -18.953 36.375 7.527 1 93.88 61 TRP B CA 1
ATOM 2558 C C . TRP B 1 61 ? -20.141 36.812 6.668 1 93.88 61 TRP B C 1
ATOM 2560 O O . TRP B 1 61 ? -20.625 37.938 6.762 1 93.88 61 TRP B O 1
ATOM 2570 N N . GLN B 1 62 ? -20.516 35.906 5.746 1 91.94 62 GLN B N 1
ATOM 2571 C CA . GLN B 1 62 ? -21.719 36.094 4.938 1 91.94 62 GLN B CA 1
ATOM 2572 C C . GLN B 1 62 ? -22.531 34.781 4.918 1 91.94 62 GLN B C 1
ATOM 2574 O O . GLN B 1 62 ? -22.016 33.719 4.59 1 91.94 62 GLN B O 1
ATOM 2579 N N . ASP B 1 63 ? -23.844 34.875 5.262 1 91 63 ASP B N 1
ATOM 2580 C CA . ASP B 1 63 ? -24.766 33.75 5.227 1 91 63 ASP B CA 1
ATOM 2581 C C . ASP B 1 63 ? -24.219 32.531 6 1 91 63 ASP B C 1
ATOM 2583 O O . ASP B 1 63 ? -24.219 31.422 5.496 1 91 63 ASP B O 1
ATOM 2587 N N . GLY B 1 64 ? -23.516 32.875 7.133 1 87.12 64 GLY B N 1
ATOM 2588 C CA . GLY B 1 64 ? -23.047 31.844 8.031 1 87.12 64 GLY B CA 1
ATOM 2589 C C . GLY B 1 64 ? -21.719 31.25 7.613 1 87.12 64 GLY B C 1
ATOM 2590 O O . GLY B 1 64 ? -21.266 30.234 8.18 1 87.12 64 GLY B O 1
ATOM 2591 N N . ARG B 1 65 ? -21.062 31.781 6.637 1 88.81 65 ARG B N 1
ATOM 2592 C CA . ARG B 1 65 ? -19.781 31.297 6.152 1 88.81 65 ARG B CA 1
ATOM 2593 C C . ARG B 1 65 ? -18.719 32.375 6.258 1 88.81 65 ARG B C 1
ATOM 2595 O O . ARG B 1 65 ? -18.984 33.562 6.004 1 88.81 65 ARG B O 1
ATOM 2602 N N . MET B 1 66 ? -17.625 32 6.66 1 90.94 66 MET B N 1
ATOM 2603 C CA . MET B 1 66 ? -16.5 32.938 6.676 1 90.94 66 MET B CA 1
ATOM 2604 C C . MET B 1 66 ? -16.031 33.25 5.262 1 90.94 66 MET B C 1
ATOM 2606 O O . MET B 1 66 ? -15.742 32.344 4.484 1 90.94 66 MET B O 1
ATOM 2610 N N . THR B 1 67 ? -15.93 34.531 4.957 1 91.94 67 THR B N 1
ATOM 2611 C CA . THR B 1 67 ? -15.586 34.906 3.594 1 91.94 67 THR B CA 1
ATOM 2612 C C . THR B 1 67 ? -14.203 35.562 3.547 1 91.94 67 THR B C 1
ATOM 2614 O O . THR B 1 67 ? -13.609 35.688 2.477 1 91.94 67 THR B O 1
ATOM 2617 N N . ALA B 1 68 ? -13.805 35.969 4.793 1 93 68 ALA B N 1
ATOM 2618 C CA . ALA B 1 68 ? -12.461 36.531 4.844 1 93 68 ALA B CA 1
ATOM 2619 C C . ALA B 1 68 ? -11.844 36.375 6.227 1 93 68 ALA B C 1
ATOM 2621 O O . ALA B 1 68 ? -12.547 36.375 7.234 1 93 68 ALA B O 1
ATOM 2622 N N . LEU B 1 69 ? -10.539 36.156 6.285 1 95 69 LEU B N 1
ATOM 2623 C CA . LEU B 1 69 ? -9.719 36.094 7.484 1 95 69 LEU B CA 1
ATOM 2624 C C . LEU B 1 69 ? -8.578 37.094 7.41 1 95 69 LEU B C 1
ATOM 2626 O O . LEU B 1 69 ? -7.773 37.062 6.473 1 95 69 LEU B O 1
ATOM 2630 N N . TYR B 1 70 ? -8.578 38.062 8.305 1 94.62 70 TYR B N 1
ATOM 2631 C CA . TYR B 1 70 ? -7.531 39.062 8.398 1 94.62 70 TYR B CA 1
ATOM 2632 C C . TYR B 1 70 ? -6.527 38.719 9.492 1 94.62 70 TYR B C 1
ATOM 2634 O O . TYR B 1 70 ? -6.898 38.594 10.656 1 94.62 70 TYR B O 1
ATOM 2642 N N . MET B 1 71 ? -5.285 38.625 9.094 1 96.56 71 MET B N 1
ATOM 2643 C CA . MET B 1 71 ? -4.293 38.188 10.07 1 96.56 71 MET B CA 1
ATOM 2644 C C . MET B 1 71 ? -2.973 38.906 9.875 1 96.56 71 MET B C 1
ATOM 2646 O O . MET B 1 71 ? -2.816 39.688 8.914 1 96.56 71 MET B O 1
ATOM 2650 N N . GLU B 1 72 ? -2.125 38.719 10.75 1 96.81 72 GLU B N 1
ATOM 2651 C CA . GLU B 1 72 ? -0.817 39.375 10.797 1 96.81 72 GLU B CA 1
ATOM 2652 C C . GLU B 1 72 ? 0.047 38.938 9.609 1 96.81 72 GLU B C 1
ATOM 2654 O O . GLU B 1 72 ? 0.077 37.781 9.234 1 96.81 72 GLU B O 1
ATOM 2659 N N . TYR B 1 73 ? 0.642 39.938 9.031 1 94.75 73 TYR B N 1
ATOM 2660 C CA . TYR B 1 73 ? 1.686 39.656 8.047 1 94.75 73 TYR B CA 1
ATOM 2661 C C . TYR B 1 73 ? 2.988 39.281 8.734 1 94.75 73 TYR B C 1
ATOM 2663 O O . TYR B 1 73 ? 3.486 40 9.594 1 94.75 73 TYR B O 1
ATOM 2671 N N . ILE B 1 74 ? 3.539 38.156 8.359 1 95.94 74 ILE B N 1
ATOM 2672 C CA . ILE B 1 74 ? 4.797 37.688 8.922 1 95.94 74 ILE B CA 1
ATOM 2673 C C . ILE B 1 74 ? 5.926 37.906 7.91 1 95.94 74 ILE B C 1
ATOM 2675 O O . ILE B 1 74 ? 5.961 37.25 6.859 1 95.94 74 ILE B O 1
ATOM 2679 N N . PRO B 1 75 ? 6.828 38.812 8.242 1 94.81 75 PRO B N 1
ATOM 2680 C CA . PRO B 1 75 ? 7.961 39 7.328 1 94.81 75 PRO B CA 1
ATOM 2681 C C . PRO B 1 75 ? 8.812 37.75 7.191 1 94.81 75 PRO B C 1
ATOM 2683 O O . PRO B 1 75 ? 9.047 37.031 8.18 1 94.81 75 PRO B O 1
ATOM 2686 N N . GLY B 1 76 ? 9.211 37.438 5.953 1 95.81 76 GLY B N 1
ATOM 2687 C CA . GLY B 1 76 ? 10.047 36.281 5.684 1 95.81 76 GLY B CA 1
ATOM 2688 C C . GLY B 1 76 ? 9.703 35.594 4.375 1 95.81 76 GLY B C 1
ATOM 2689 O O . GLY B 1 76 ? 9 36.156 3.535 1 95.81 76 GLY B O 1
ATOM 2690 N N . LYS B 1 77 ? 10.359 34.469 4.168 1 96.75 77 LYS B N 1
ATOM 2691 C CA . LYS B 1 77 ? 10.109 33.625 3.006 1 96.75 77 LYS B CA 1
ATOM 2692 C C . LYS B 1 77 ? 9.766 32.219 3.432 1 96.75 77 LYS B C 1
ATOM 2694 O O . LYS B 1 77 ? 10.227 31.734 4.473 1 96.75 77 LYS B O 1
ATOM 2699 N N . THR B 1 78 ? 8.945 31.609 2.611 1 97.06 78 THR B N 1
ATOM 2700 C CA . THR B 1 78 ? 8.602 30.234 2.945 1 97.06 78 THR B CA 1
ATOM 2701 C C . THR B 1 78 ? 9.812 29.328 2.768 1 97.06 78 THR B C 1
ATOM 2703 O O . THR B 1 78 ? 10.719 29.625 1.988 1 97.06 78 THR B O 1
ATOM 2706 N N . LEU B 1 79 ? 9.805 28.281 3.453 1 97.62 79 LEU B N 1
ATOM 2707 C CA . LEU B 1 79 ? 10.953 27.391 3.533 1 97.62 79 LEU B CA 1
ATOM 2708 C C . LEU B 1 79 ? 11.328 26.859 2.154 1 97.62 79 LEU B C 1
ATOM 2710 O O . LEU B 1 79 ? 12.508 26.719 1.833 1 97.62 79 LEU B O 1
ATOM 2714 N N . ASP B 1 80 ? 10.344 26.531 1.312 1 96.25 80 ASP B N 1
ATOM 2715 C CA . ASP B 1 80 ? 10.602 26 -0.02 1 96.25 80 ASP B CA 1
ATOM 2716 C C . ASP B 1 80 ? 11.367 27 -0.879 1 96.25 80 ASP B C 1
ATOM 2718 O O . ASP B 1 80 ? 12.172 26.609 -1.728 1 96.25 80 ASP B O 1
ATOM 2722 N N . LYS B 1 81 ? 11.148 28.266 -0.61 1 95.56 81 LYS B N 1
ATOM 2723 C CA . LYS B 1 81 ? 11.766 29.312 -1.41 1 95.56 81 LYS B CA 1
ATOM 2724 C C . LYS B 1 81 ? 13.188 29.609 -0.936 1 95.56 81 LYS B C 1
ATOM 2726 O O . LYS B 1 81 ? 14.023 30.094 -1.706 1 95.56 81 LYS B O 1
ATOM 2731 N N . VAL B 1 82 ? 13.547 29.281 0.271 1 96.88 82 VAL B N 1
ATOM 2732 C CA . VAL B 1 82 ? 14.852 29.656 0.8 1 96.88 82 VAL B CA 1
ATOM 2733 C C . VAL B 1 82 ? 15.695 28.406 1.025 1 96.88 82 VAL B C 1
ATOM 2735 O O . VAL B 1 82 ? 16.828 28.484 1.503 1 96.88 82 VAL B O 1
ATOM 2738 N N . TRP B 1 83 ? 15.203 27.266 0.684 1 96.75 83 TRP B N 1
ATOM 2739 C CA . TRP B 1 83 ? 15.805 25.969 1.029 1 96.75 83 TRP B CA 1
ATOM 2740 C C . TRP B 1 83 ? 17.234 25.891 0.522 1 96.75 83 TRP B C 1
ATOM 2742 O O . TRP B 1 83 ? 18.141 25.5 1.26 1 96.75 83 TRP B O 1
ATOM 2752 N N . ASP B 1 84 ? 17.484 26.312 -0.701 1 95.06 84 ASP B N 1
ATOM 2753 C CA . ASP B 1 84 ? 18.781 26.172 -1.356 1 95.06 84 ASP B CA 1
ATOM 2754 C C . ASP B 1 84 ? 19.797 27.141 -0.767 1 95.06 84 ASP B C 1
ATOM 2756 O O . ASP B 1 84 ? 21 26.984 -0.967 1 95.06 84 ASP B O 1
ATOM 2760 N N . GLU B 1 85 ? 19.281 28.109 -0.071 1 95.62 85 GLU B N 1
ATOM 2761 C CA . GLU B 1 85 ? 20.156 29.094 0.533 1 95.62 85 GLU B CA 1
ATOM 2762 C C . GLU B 1 85 ? 20.594 28.672 1.93 1 95.62 85 GLU B C 1
ATOM 2764 O O . GLU B 1 85 ? 21.531 29.25 2.5 1 95.62 85 GLU B O 1
ATOM 2769 N N . LEU B 1 86 ? 20 27.703 2.455 1 96.88 86 LEU B N 1
ATOM 2770 C CA . LEU B 1 86 ? 20.266 27.297 3.832 1 96.88 86 LEU B CA 1
ATOM 2771 C C . LEU B 1 86 ? 21.438 26.312 3.902 1 96.88 86 LEU B C 1
ATOM 2773 O O . LEU B 1 86 ? 21.578 25.453 3.041 1 96.88 86 LEU B O 1
ATOM 2777 N N . LYS B 1 87 ? 22.266 26.531 4.938 1 96.56 87 LYS B N 1
ATOM 2778 C CA . LYS B 1 87 ? 23.312 25.562 5.258 1 96.56 87 LYS B CA 1
ATOM 2779 C C . LYS B 1 87 ? 22.734 24.328 5.957 1 96.56 87 LYS B C 1
ATOM 2781 O O . LYS B 1 87 ? 21.625 24.391 6.496 1 96.56 87 LYS B O 1
ATOM 2786 N N . ARG B 1 88 ? 23.5 23.312 5.906 1 96.75 88 ARG B N 1
ATOM 2787 C CA . ARG B 1 88 ? 23.047 22.062 6.508 1 96.75 88 ARG B CA 1
ATOM 2788 C C . ARG B 1 88 ? 22.688 22.25 7.973 1 96.75 88 ARG B C 1
ATOM 2790 O O . ARG B 1 88 ? 21.656 21.75 8.43 1 96.75 88 ARG B O 1
ATOM 2797 N N . GLU B 1 89 ? 23.469 23.016 8.664 1 97.5 89 GLU B N 1
ATOM 2798 C CA . GLU B 1 89 ? 23.219 23.234 10.086 1 97.5 89 GLU B CA 1
ATOM 2799 C C . GLU B 1 89 ? 21.922 23.984 10.32 1 97.5 89 GLU B C 1
ATOM 2801 O O . GLU B 1 89 ? 21.219 23.734 11.297 1 97.5 89 GLU B O 1
ATOM 2806 N N . GLN B 1 90 ? 21.625 24.875 9.43 1 97.88 90 GLN B N 1
ATOM 2807 C CA . GLN B 1 90 ? 20.391 25.641 9.516 1 97.88 90 GLN B CA 1
ATOM 2808 C C . GLN B 1 90 ? 19.172 24.766 9.227 1 97.88 90 GLN B C 1
ATOM 2810 O O . GLN B 1 90 ? 18.141 24.875 9.898 1 97.88 90 GLN B O 1
ATOM 2815 N N . LYS B 1 91 ? 19.359 23.906 8.25 1 98 91 LYS B N 1
ATOM 2816 C CA . LYS B 1 91 ? 18.281 22.969 7.926 1 98 91 LYS B CA 1
ATOM 2817 C C . LYS B 1 91 ? 17.984 22.047 9.109 1 98 91 LYS B C 1
ATOM 2819 O O . LYS B 1 91 ? 16.812 21.812 9.445 1 98 91 LYS B O 1
ATOM 2824 N N . VAL B 1 92 ? 19 21.578 9.703 1 98.25 92 VAL B N 1
ATOM 2825 C CA . VAL B 1 92 ? 18.844 20.703 10.859 1 98.25 92 VAL B CA 1
ATOM 2826 C C . VAL B 1 92 ? 18.172 21.469 12 1 98.25 92 VAL B C 1
ATOM 2828 O O . VAL B 1 92 ? 17.281 20.938 12.656 1 98.25 92 VAL B O 1
ATOM 2831 N N . ALA B 1 93 ? 18.578 22.688 12.18 1 98.5 93 ALA B N 1
ATOM 2832 C CA . ALA B 1 93 ? 18.016 23.5 13.25 1 98.5 93 ALA B CA 1
ATOM 2833 C C . ALA B 1 93 ? 16.531 23.766 13.023 1 98.5 93 ALA B C 1
ATOM 2835 O O . ALA B 1 93 ? 15.727 23.688 13.953 1 98.5 93 ALA B O 1
ATOM 2836 N N . ILE B 1 94 ? 16.188 24.031 11.852 1 98.44 94 ILE B N 1
ATOM 2837 C CA . ILE B 1 94 ? 14.797 24.25 11.484 1 98.44 94 ILE B CA 1
ATOM 2838 C C . ILE B 1 94 ? 13.992 22.984 11.703 1 98.44 94 ILE B C 1
ATOM 2840 O O . ILE B 1 94 ? 12.906 23.016 12.281 1 98.44 94 ILE B O 1
ATOM 2844 N N . ALA B 1 95 ? 14.539 21.875 11.258 1 98.38 95 ALA B N 1
ATOM 2845 C CA . ALA B 1 95 ? 13.867 20.594 11.43 1 98.38 95 ALA B CA 1
ATOM 2846 C C . ALA B 1 95 ? 13.633 20.297 12.914 1 98.38 95 ALA B C 1
ATOM 2848 O O . ALA B 1 95 ? 12.555 19.828 13.289 1 98.38 95 ALA B O 1
ATOM 2849 N N . LYS B 1 96 ? 14.602 20.562 13.695 1 98.62 96 LYS B N 1
ATOM 2850 C CA . LYS B 1 96 ? 14.484 20.344 15.133 1 98.62 96 LYS B CA 1
ATOM 2851 C C . LYS B 1 96 ? 13.438 21.266 15.75 1 98.62 96 LYS B C 1
ATOM 2853 O O . LYS B 1 96 ? 12.703 20.859 16.656 1 98.62 96 LYS B O 1
ATOM 2858 N N . GLN B 1 97 ? 13.375 22.516 15.312 1 98.62 97 GLN B N 1
ATOM 2859 C CA . GLN B 1 97 ? 12.336 23.438 15.758 1 98.62 97 GLN B CA 1
ATOM 2860 C C . GLN B 1 97 ? 10.945 22.891 15.43 1 98.62 97 GLN B C 1
ATOM 2862 O O . GLN B 1 97 ? 10.062 22.891 16.297 1 98.62 97 GLN B O 1
ATOM 2867 N N . LEU B 1 98 ? 10.82 22.422 14.242 1 98.62 98 LEU B N 1
ATOM 2868 C CA . LEU B 1 98 ? 9.539 21.891 13.805 1 98.62 98 LEU B CA 1
ATOM 2869 C C . LEU B 1 98 ? 9.18 20.625 14.586 1 98.62 98 LEU B C 1
ATOM 2871 O O . LEU B 1 98 ? 8.016 20.422 14.93 1 98.62 98 LEU B O 1
ATOM 2875 N N . LYS B 1 99 ? 10.188 19.797 14.852 1 98.62 99 LYS B N 1
ATOM 2876 C CA . LYS B 1 99 ? 9.977 18.641 15.703 1 98.62 99 LYS B CA 1
ATOM 2877 C C . LYS B 1 99 ? 9.414 19.047 17.062 1 98.62 99 LYS B C 1
ATOM 2879 O O . LYS B 1 99 ? 8.492 18.406 17.578 1 98.62 99 LYS B O 1
ATOM 2884 N N . GLY B 1 100 ? 9.984 20.078 17.594 1 98.75 100 GLY B N 1
ATOM 2885 C CA . GLY B 1 100 ? 9.484 20.609 18.859 1 98.75 100 GLY B CA 1
ATOM 2886 C C . GLY B 1 100 ? 8.047 21.094 18.766 1 98.75 100 GLY B C 1
ATOM 2887 O O . GLY B 1 100 ? 7.266 20.891 19.703 1 98.75 100 GLY B O 1
ATOM 2888 N N . TYR B 1 101 ? 7.688 21.734 17.672 1 98.75 101 TYR B N 1
ATOM 2889 C CA . TYR B 1 101 ? 6.32 22.203 17.469 1 98.75 101 TYR B CA 1
ATOM 2890 C C . TYR B 1 101 ? 5.355 21.031 17.391 1 98.75 101 TYR B C 1
ATOM 2892 O O . TYR B 1 101 ? 4.285 21.047 18 1 98.75 101 TYR B O 1
ATOM 2900 N N . VAL B 1 102 ? 5.758 19.984 16.688 1 98.44 102 VAL B N 1
ATOM 2901 C CA . VAL B 1 10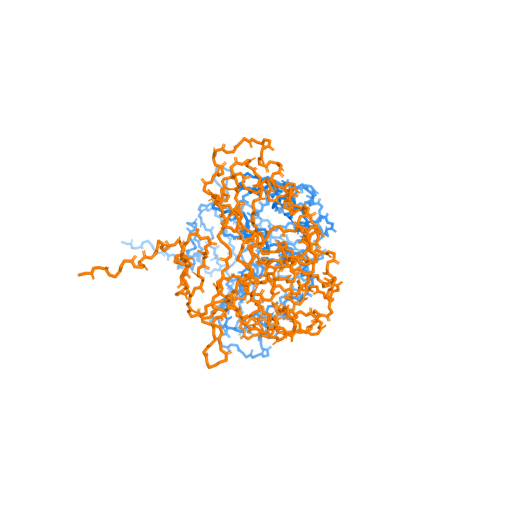2 ? 4.926 18.781 16.562 1 98.44 102 VAL B CA 1
ATOM 2902 C C . VAL B 1 102 ? 4.73 18.156 17.938 1 98.44 102 VAL B C 1
ATOM 2904 O O . VAL B 1 102 ? 3.627 17.719 18.266 1 98.44 102 VAL B O 1
ATOM 2907 N N . ALA B 1 103 ? 5.777 18.125 18.719 1 98.62 103 ALA B N 1
ATOM 2908 C CA . ALA B 1 103 ? 5.688 17.578 20.078 1 98.62 103 ALA B CA 1
ATOM 2909 C C . ALA B 1 103 ? 4.668 18.344 20.906 1 98.62 103 ALA B C 1
ATOM 2911 O O . ALA B 1 103 ? 3.896 17.734 21.656 1 98.62 103 ALA B O 1
ATOM 2912 N N . GLN B 1 104 ? 4.676 19.641 20.797 1 98.88 104 GLN B N 1
ATOM 2913 C CA . GLN B 1 104 ? 3.709 20.453 21.531 1 98.88 104 GLN B CA 1
ATOM 2914 C C . GLN B 1 104 ? 2.283 20.141 21.078 1 98.88 104 GLN B C 1
ATOM 2916 O O . GLN B 1 104 ? 1.377 20.031 21.906 1 98.88 104 GLN B O 1
ATOM 2921 N N . LEU B 1 105 ? 2.105 20.016 19.781 1 98.75 105 LEU B N 1
ATOM 2922 C CA . LEU B 1 105 ? 0.781 19.688 19.266 1 98.75 105 LEU B CA 1
ATOM 2923 C C . LEU B 1 105 ? 0.308 18.344 19.797 1 98.75 105 LEU B C 1
ATOM 2925 O O . LEU B 1 105 ? -0.864 18.188 20.156 1 98.75 105 LEU B O 1
ATOM 2929 N N . ARG B 1 106 ? 1.178 17.375 19.922 1 98.12 106 ARG B N 1
ATOM 2930 C CA . ARG B 1 106 ? 0.844 16.031 20.344 1 98.12 106 ARG B CA 1
ATOM 2931 C C . ARG B 1 106 ? 0.512 15.992 21.828 1 98.12 106 ARG B C 1
ATOM 2933 O O . ARG B 1 106 ? -0.091 15.031 22.312 1 98.12 106 ARG B O 1
ATOM 2940 N N . GLU B 1 107 ? 0.901 17.016 22.547 1 98.44 107 GLU B N 1
ATOM 2941 C CA . GLU B 1 107 ? 0.565 17.125 23.953 1 98.44 107 GLU B CA 1
ATOM 2942 C C . GLU B 1 107 ? -0.87 17.594 24.156 1 98.44 107 GLU B C 1
ATOM 2944 O O . GLU B 1 107 ? -1.437 17.453 25.234 1 98.44 107 GLU B O 1
ATOM 2949 N N . LEU B 1 108 ? -1.341 18.234 23.156 1 98.69 108 LEU B N 1
ATOM 2950 C CA . LEU B 1 108 ? -2.748 18.609 23.203 1 98.69 108 LEU B CA 1
ATOM 2951 C C . LEU B 1 108 ? -3.645 17.422 22.891 1 98.69 108 LEU B C 1
ATOM 2953 O O . LEU B 1 108 ? -3.729 16.984 21.734 1 98.69 108 LEU B O 1
ATOM 2957 N N . LYS B 1 109 ? -4.336 16.906 23.906 1 98.5 109 LYS B N 1
ATOM 2958 C CA . LYS B 1 109 ? -5.133 15.695 23.781 1 98.5 109 LYS B CA 1
ATOM 2959 C C . LYS B 1 109 ? -6.594 16.031 23.484 1 98.5 109 LYS B C 1
ATOM 2961 O O . LYS B 1 109 ? -7.137 17 24.016 1 98.5 109 LYS B O 1
ATOM 2966 N N . GLY B 1 110 ? -7.105 15.25 22.562 1 97.94 110 GLY B N 1
ATOM 2967 C CA . GLY B 1 110 ? -8.508 15.414 22.219 1 97.94 110 GLY B CA 1
ATOM 2968 C C . GLY B 1 110 ? -9.352 14.195 22.562 1 97.94 110 GLY B C 1
ATOM 2969 O O . GLY B 1 110 ? -8.812 13.141 22.891 1 97.94 110 GLY B O 1
ATOM 2970 N N . THR B 1 111 ? -10.703 14.359 22.484 1 97.88 111 THR B N 1
ATOM 2971 C CA . THR B 1 111 ? -11.641 13.281 22.797 1 97.88 111 THR B CA 1
ATOM 2972 C C . THR B 1 111 ? -12.539 12.969 21.609 1 97.88 111 THR B C 1
ATOM 2974 O O . THR B 1 111 ? -13.461 12.172 21.719 1 97.88 111 THR B O 1
ATOM 2977 N N . TYR B 1 112 ? -12.352 13.672 20.562 1 98.38 112 TYR B N 1
ATOM 2978 C CA . TYR B 1 112 ? -13.078 13.445 19.328 1 98.38 112 TYR B CA 1
ATOM 2979 C C . TYR B 1 112 ? -12.195 13.727 18.109 1 98.38 112 TYR B C 1
ATOM 2981 O O . TYR B 1 112 ? -11.062 14.188 18.25 1 98.38 112 TYR B O 1
ATOM 2989 N N . ILE B 1 113 ? -12.68 13.383 16.953 1 98.44 113 ILE B N 1
ATOM 2990 C CA . ILE B 1 113 ? -11.953 13.609 15.703 1 98.44 113 ILE B CA 1
ATOM 2991 C C . ILE B 1 113 ? -12.68 14.664 14.875 1 98.44 113 ILE B C 1
ATOM 2993 O O . ILE B 1 113 ? -13.859 14.516 14.562 1 98.44 113 ILE B O 1
ATOM 2997 N N . GLY B 1 114 ? -12.016 15.672 14.555 1 98.25 114 GLY B N 1
ATOM 2998 C CA . GLY B 1 114 ? -12.57 16.812 13.836 1 98.25 114 GLY B CA 1
ATOM 2999 C C . GLY B 1 114 ? -11.844 18.109 14.125 1 98.25 114 GLY B C 1
ATOM 3000 O O . GLY B 1 114 ? -10.82 18.109 14.812 1 98.25 114 GLY B O 1
ATOM 3001 N N . ALA B 1 115 ? -12.359 19.188 13.57 1 97.75 115 ALA B N 1
ATOM 3002 C CA . ALA B 1 115 ? -11.766 20.516 13.766 1 97.75 115 ALA B CA 1
ATOM 3003 C C . ALA B 1 115 ? -12.07 21.047 15.164 1 97.75 115 ALA B C 1
ATOM 3005 O O . ALA B 1 115 ? -12.836 20.438 15.914 1 97.75 115 ALA B O 1
ATOM 3006 N N . LEU B 1 116 ? -11.367 22.078 15.523 1 97.38 116 LEU B N 1
ATOM 3007 C CA . LEU B 1 116 ? -11.57 22.734 16.812 1 97.38 116 LEU B CA 1
ATOM 3008 C C . LEU B 1 116 ? -13.062 22.938 17.078 1 97.38 116 LEU B C 1
ATOM 3010 O O . LEU B 1 116 ? -13.836 23.188 16.156 1 97.38 116 LEU B O 1
ATOM 3014 N N . ASP B 1 117 ? -13.469 22.766 18.375 1 96.38 117 ASP B N 1
ATOM 3015 C CA . ASP B 1 117 ? -14.828 23 18.844 1 96.38 117 ASP B CA 1
ATOM 3016 C C . ASP B 1 117 ? -15.82 22.078 18.141 1 96.38 117 ASP B C 1
ATOM 3018 O O . ASP B 1 117 ? -16.891 22.516 17.719 1 96.38 117 ASP B O 1
ATOM 3022 N N . ARG B 1 118 ? -15.406 20.938 17.828 1 96.69 118 ARG B N 1
ATOM 3023 C CA . ARG B 1 118 ? -16.188 19.844 17.234 1 96.69 118 ARG B CA 1
ATOM 3024 C C . ARG B 1 118 ? -16.609 20.188 15.82 1 96.69 118 ARG B C 1
ATOM 3026 O O . ARG B 1 118 ? -17.75 19.906 15.422 1 96.69 118 ARG B O 1
ATOM 3033 N N . GLY B 1 119 ? -15.75 20.953 15.164 1 95.88 119 GLY B N 1
ATOM 3034 C CA . GLY B 1 119 ? -15.938 21.156 13.742 1 95.88 119 GLY B CA 1
ATOM 3035 C C . GLY B 1 119 ? -15.758 19.891 12.93 1 95.88 119 GLY B C 1
ATOM 3036 O O . GLY B 1 119 ? -15.406 18.844 13.477 1 95.88 119 GLY B O 1
ATOM 3037 N N . LYS B 1 120 ? -15.969 20 11.641 1 95.06 120 LYS B N 1
ATOM 3038 C CA . LYS B 1 120 ? -15.898 18.859 10.734 1 95.06 120 LYS B CA 1
ATOM 3039 C C . LYS B 1 120 ? -14.461 18.375 10.57 1 95.06 120 LYS B C 1
ATOM 3041 O O . LYS B 1 120 ? -13.523 19.156 10.688 1 95.06 120 LYS B O 1
ATOM 3046 N N . ALA B 1 121 ? -14.367 17.047 10.352 1 95.88 121 ALA B N 1
ATOM 3047 C CA . ALA B 1 121 ? -13.078 16.469 9.977 1 95.88 121 ALA B CA 1
ATOM 3048 C C . ALA B 1 121 ? -12.836 16.609 8.477 1 95.88 121 ALA B C 1
ATOM 3050 O O . ALA B 1 121 ? -13.773 16.781 7.699 1 95.88 121 ALA B O 1
ATOM 3051 N N . LEU B 1 122 ? -11.602 16.641 8.133 1 92.06 122 LEU B N 1
ATOM 3052 C CA . LEU B 1 122 ? -11.188 16.609 6.73 1 92.06 122 LEU B CA 1
ATOM 3053 C C . LEU B 1 122 ? -10.445 15.312 6.414 1 92.06 122 LEU B C 1
ATOM 3055 O O . LEU B 1 122 ? -9.383 15.047 6.992 1 92.06 122 LEU B O 1
ATOM 3059 N N . ILE B 1 123 ? -11.047 14.547 5.48 1 87.62 123 ILE B N 1
ATOM 3060 C CA . ILE B 1 123 ? -10.438 13.258 5.16 1 87.62 123 ILE B CA 1
ATOM 3061 C C . ILE B 1 123 ? -10.172 13.18 3.658 1 87.62 123 ILE B C 1
ATOM 3063 O O . ILE B 1 123 ? -10.938 13.711 2.854 1 87.62 123 ILE B O 1
ATOM 3067 N N . GLY B 1 124 ? -9.023 12.516 3.305 1 77.69 124 GLY B N 1
ATOM 3068 C CA . GLY B 1 124 ? -8.68 12.344 1.904 1 77.69 124 GLY B CA 1
ATOM 3069 C C . GLY B 1 124 ? -7.273 12.812 1.578 1 77.69 124 GLY B C 1
ATOM 3070 O O . GLY B 1 124 ? -6.723 13.672 2.275 1 77.69 124 GLY B O 1
ATOM 3071 N N . LYS B 1 125 ? -6.68 12.32 0.496 1 69.38 125 LYS B N 1
ATOM 3072 C CA . LYS B 1 125 ? -5.32 12.641 0.082 1 69.38 125 LYS B CA 1
ATOM 3073 C C . LYS B 1 125 ? -5.297 13.859 -0.831 1 69.38 125 LYS B C 1
ATOM 3075 O O . LYS B 1 125 ? -4.797 14.922 -0.447 1 69.38 125 LYS B O 1
ATOM 3080 N N . LYS B 1 126 ? -5.941 13.805 -1.935 1 62.34 126 LYS B N 1
ATOM 3081 C CA . LYS B 1 126 ? -5.84 14.852 -2.941 1 62.34 126 LYS B CA 1
ATOM 3082 C C . LYS B 1 126 ? -7.02 15.82 -2.85 1 62.34 126 LYS B C 1
ATOM 3084 O O . LYS B 1 126 ? -6.844 17.031 -2.955 1 62.34 126 LYS B O 1
ATOM 3089 N N . MET B 1 127 ? -8.141 15.312 -2.539 1 68.81 127 MET B N 1
ATOM 3090 C CA . MET B 1 127 ? -9.352 16.109 -2.424 1 68.81 127 MET B CA 1
ATOM 3091 C C . MET B 1 127 ? -10.055 15.852 -1.095 1 68.81 127 MET B C 1
ATOM 3093 O O . MET B 1 127 ? -11.016 15.086 -1.036 1 68.81 127 MET B O 1
ATOM 3097 N N . PRO B 1 128 ? -9.516 16.594 -0.136 1 78.81 128 PRO B N 1
ATOM 3098 C CA . PRO B 1 128 ? -10.141 16.359 1.165 1 78.81 128 PRO B CA 1
ATOM 3099 C C . PRO B 1 128 ? -11.617 16.75 1.19 1 78.81 128 PRO B C 1
ATOM 3101 O O . PRO B 1 128 ? -12 17.75 0.566 1 78.81 128 PRO B O 1
ATOM 3104 N N . HIS B 1 129 ? -12.375 15.953 1.79 1 84.12 129 HIS B N 1
ATOM 3105 C CA . HIS B 1 129 ? -13.797 16.25 1.963 1 84.12 129 HIS B CA 1
ATOM 3106 C C . HIS B 1 129 ? -14.172 16.312 3.439 1 84.12 129 HIS B C 1
ATOM 3108 O O . HIS B 1 129 ? -13.539 15.656 4.273 1 84.12 129 HIS B O 1
ATOM 3114 N N . GLU B 1 130 ? -15.164 17.141 3.666 1 90.62 130 GLU B N 1
ATOM 3115 C CA . GLU B 1 130 ? -15.633 17.344 5.035 1 90.62 130 GLU B CA 1
ATOM 3116 C C . GLU B 1 130 ? -16.516 16.188 5.488 1 90.62 130 GLU B C 1
ATOM 3118 O O . GLU B 1 130 ? -17.344 15.688 4.715 1 90.62 130 GLU B O 1
ATOM 3123 N N . CYS B 1 131 ? -16.25 15.742 6.734 1 92.81 131 CYS B N 1
ATOM 3124 C CA . CYS B 1 131 ? -17.062 14.695 7.359 1 92.81 131 CYS B CA 1
ATOM 3125 C C . CYS B 1 131 ? -17 14.797 8.875 1 92.81 131 CYS B C 1
ATOM 3127 O O . CYS B 1 131 ? -16.234 15.594 9.422 1 92.81 131 CYS B O 1
ATOM 3129 N N . GLY B 1 132 ? -17.875 13.969 9.469 1 93.88 132 GLY B N 1
ATOM 3130 C CA . GLY B 1 132 ? -17.891 13.977 10.922 1 93.88 132 GLY B CA 1
ATOM 3131 C C . GLY B 1 132 ? -18.516 15.227 11.5 1 93.88 132 GLY B C 1
ATOM 3132 O O . GLY B 1 132 ? -19.359 15.859 10.859 1 93.88 132 GLY B O 1
ATOM 3133 N N . PRO B 1 133 ? -18 15.578 12.766 1 97.5 133 PRO B N 1
ATOM 3134 C CA . PRO B 1 133 ? -16.953 14.977 13.609 1 97.5 133 PRO B CA 1
ATOM 3135 C C . PRO B 1 133 ? -17.312 13.57 14.078 1 97.5 133 PRO B C 1
ATOM 3137 O O . PRO B 1 133 ? -18.453 13.133 13.922 1 97.5 133 PRO B O 1
ATOM 3140 N N . PHE B 1 134 ? -16.25 12.828 14.539 1 98.25 134 PHE B N 1
ATOM 3141 C CA . PHE B 1 134 ? -16.406 11.461 15.039 1 98.25 134 PHE B CA 1
ATOM 3142 C C . PHE B 1 134 ? -16.016 11.383 16.516 1 98.25 134 PHE B C 1
ATOM 3144 O O . PHE B 1 134 ? -15.039 12.008 16.938 1 98.25 134 PHE B O 1
ATOM 3151 N N . ASP B 1 135 ? -16.672 10.602 17.266 1 97.81 135 ASP B N 1
ATOM 3152 C CA . ASP B 1 135 ? -16.391 10.469 18.688 1 97.81 135 ASP B CA 1
ATOM 3153 C C . ASP B 1 135 ? -15.242 9.484 18.938 1 97.81 135 ASP B C 1
ATOM 3155 O O . ASP B 1 135 ? -14.578 9.547 19.969 1 97.81 135 ASP B O 1
ATOM 3159 N N . THR B 1 136 ? -15.094 8.547 18 1 97.19 136 THR B N 1
ATOM 3160 C CA . THR B 1 136 ? -14.07 7.527 18.172 1 97.19 136 THR B CA 1
ATOM 3161 C C . THR B 1 136 ? -13.359 7.25 16.844 1 97.19 136 THR B C 1
ATOM 3163 O O . THR B 1 136 ? -13.898 7.555 15.773 1 97.19 136 THR B O 1
ATOM 3166 N N . GLU B 1 137 ? -12.188 6.707 16.969 1 97.19 137 GLU B N 1
ATOM 3167 C CA . GLU B 1 137 ? -11.461 6.277 15.773 1 97.19 137 GLU B CA 1
ATOM 3168 C C . GLU B 1 137 ? -12.227 5.188 15.023 1 97.19 137 GLU B C 1
ATOM 3170 O O . GLU B 1 137 ? -12.172 5.113 13.797 1 97.19 137 GLU B O 1
ATOM 3175 N N . ARG B 1 138 ? -13.008 4.359 15.734 1 96.88 138 ARG B N 1
ATOM 3176 C CA . ARG B 1 138 ? -13.828 3.324 15.117 1 96.88 138 ARG B CA 1
ATOM 3177 C C . ARG B 1 138 ? -14.883 3.936 14.195 1 96.88 138 ARG B C 1
ATOM 3179 O O . ARG B 1 138 ? -15.148 3.406 13.117 1 96.88 138 ARG B O 1
ATOM 3186 N N . GLU B 1 139 ? -15.438 5.027 14.711 1 96.88 139 GLU B N 1
ATOM 3187 C CA . GLU B 1 139 ? -16.422 5.719 13.883 1 96.88 139 GLU B CA 1
ATOM 3188 C C . GLU B 1 139 ? -15.781 6.277 12.609 1 96.88 139 GLU B C 1
ATOM 3190 O O . GLU B 1 139 ? -16.359 6.199 11.531 1 96.88 139 GLU B O 1
ATOM 3195 N N . LEU B 1 140 ? -14.633 6.871 12.773 1 96.12 140 LEU B N 1
ATOM 3196 C CA . LEU B 1 140 ? -13.883 7.348 11.609 1 96.12 140 LEU B CA 1
ATOM 3197 C C . LEU B 1 140 ? -13.602 6.207 10.641 1 96.12 140 LEU B C 1
ATOM 3199 O O . LEU B 1 140 ? -13.82 6.344 9.438 1 96.12 140 LEU B O 1
ATOM 3203 N N . ASN B 1 141 ? -13.156 5.098 11.172 1 95 141 ASN B N 1
ATOM 3204 C CA . ASN B 1 141 ? -12.852 3.93 10.352 1 95 141 ASN B CA 1
ATOM 3205 C C . ASN B 1 141 ? -14.078 3.426 9.609 1 95 141 ASN B C 1
ATOM 3207 O O . ASN B 1 141 ? -13.984 3.014 8.453 1 95 141 ASN B O 1
ATOM 3211 N N . SER B 1 142 ? -15.188 3.436 10.32 1 94.31 142 SER B N 1
ATOM 3212 C CA . SER B 1 142 ? -16.422 3.012 9.68 1 94.31 142 SER B CA 1
ATOM 3213 C C . SER B 1 142 ? -16.766 3.898 8.492 1 94.31 142 SER B C 1
ATOM 3215 O O . SER B 1 142 ? -17.219 3.408 7.453 1 94.31 142 SER B O 1
ATOM 3217 N N . TYR B 1 143 ? -16.578 5.164 8.688 1 92.31 143 TYR B N 1
ATOM 3218 C CA . TYR B 1 143 ? -16.812 6.105 7.598 1 92.31 143 TYR B CA 1
ATOM 3219 C C . TYR B 1 143 ? -15.891 5.809 6.414 1 92.31 143 TYR B C 1
ATOM 3221 O O . TYR B 1 143 ? -16.344 5.75 5.27 1 92.31 143 TYR B O 1
ATOM 3229 N N . ILE B 1 144 ? -14.625 5.594 6.645 1 89.56 144 ILE B N 1
ATOM 3230 C CA . ILE B 1 144 ? -13.633 5.289 5.621 1 89.56 144 ILE B CA 1
ATOM 3231 C C . ILE B 1 144 ? -14.016 4.004 4.895 1 89.56 144 ILE B C 1
ATOM 3233 O O . ILE B 1 144 ? -13.945 3.932 3.666 1 89.56 144 ILE B O 1
ATOM 3237 N N . MET B 1 145 ? -14.445 2.992 5.605 1 90.44 145 MET B N 1
ATOM 3238 C CA . MET B 1 145 ? -14.797 1.688 5.051 1 90.44 145 MET B CA 1
ATOM 3239 C C . MET B 1 145 ? -16.016 1.794 4.145 1 90.44 145 MET B C 1
ATOM 3241 O O . MET B 1 145 ? -16.141 1.06 3.162 1 90.44 145 MET B O 1
ATOM 3245 N N . GLU B 1 146 ? -16.922 2.682 4.523 1 87.25 146 GLU B N 1
ATOM 3246 C CA . GLU B 1 146 ? -18.109 2.877 3.686 1 87.25 146 GLU B CA 1
ATOM 3247 C C . GLU B 1 146 ? -17.719 3.359 2.291 1 87.25 146 GLU B C 1
ATOM 3249 O O . GLU B 1 146 ? -18.297 2.926 1.295 1 87.25 146 GLU B O 1
ATOM 3254 N N . ASP B 1 147 ? -16.781 4.191 2.244 1 78.69 147 ASP B N 1
ATOM 3255 C CA . ASP B 1 147 ? -16.297 4.703 0.969 1 78.69 147 ASP B CA 1
ATOM 3256 C C . ASP B 1 147 ? -15.602 3.604 0.166 1 78.69 147 ASP B C 1
ATOM 3258 O O . ASP B 1 147 ? -15.781 3.51 -1.05 1 78.69 147 ASP B O 1
ATOM 3262 N N . ILE B 1 148 ? -14.852 2.758 0.784 1 78.5 148 ILE B N 1
ATOM 3263 C CA . ILE B 1 148 ? -14.102 1.666 0.17 1 78.5 148 ILE B CA 1
ATOM 3264 C C . ILE B 1 148 ? -15.062 0.57 -0.278 1 78.5 148 ILE B C 1
ATOM 3266 O O . ILE B 1 148 ? -14.906 0.001 -1.36 1 78.5 148 ILE B O 1
ATOM 3270 N N . ALA B 1 149 ? -16.031 0.226 0.515 1 73.25 149 ALA B N 1
ATOM 3271 C CA . ALA B 1 149 ? -16.938 -0.907 0.324 1 73.25 149 ALA B CA 1
ATOM 3272 C C . ALA B 1 149 ? -17.734 -0.759 -0.965 1 73.25 149 ALA B C 1
ATOM 3274 O O . ALA B 1 149 ? -18.078 -1.754 -1.612 1 73.25 149 ALA B O 1
ATOM 3275 N N . SER B 1 150 ? -17.984 0.327 -1.425 1 73.38 150 SER B N 1
ATOM 3276 C CA . SER B 1 150 ? -18.875 0.534 -2.561 1 73.38 150 SER B CA 1
ATOM 3277 C C . SER B 1 150 ? -18.203 0.107 -3.867 1 73.38 150 SER B C 1
ATOM 3279 O O . SER B 1 150 ? -18.891 -0.237 -4.832 1 73.38 150 SER B O 1
ATOM 3281 N N . THR B 1 151 ? -16.953 -0.107 -3.938 1 72.44 151 THR B N 1
ATOM 3282 C CA . THR B 1 151 ? -16.328 -0.291 -5.242 1 72.44 151 THR B CA 1
ATOM 3283 C C . THR B 1 151 ? -15.281 -1.396 -5.188 1 72.44 151 THR B C 1
ATOM 3285 O O . THR B 1 151 ? -14.664 -1.724 -6.203 1 72.44 151 THR B O 1
ATOM 3288 N N . THR B 1 152 ? -15.203 -1.997 -4.051 1 84.19 152 THR B N 1
ATOM 3289 C CA . THR B 1 152 ? -14.078 -2.914 -3.879 1 84.19 152 THR B CA 1
ATOM 3290 C C . THR B 1 152 ? -14.57 -4.328 -3.588 1 84.19 152 THR B C 1
ATOM 3292 O O . THR B 1 152 ? -15.547 -4.512 -2.854 1 84.19 152 THR B O 1
ATOM 3295 N N . PRO B 1 153 ? -13.961 -5.336 -4.168 1 84.81 153 PRO B N 1
ATOM 3296 C CA . PRO B 1 153 ? -14.305 -6.723 -3.857 1 84.81 153 PRO B CA 1
ATOM 3297 C C . PRO B 1 153 ? -14.266 -7.02 -2.361 1 84.81 153 PRO B C 1
ATOM 3299 O O . PRO B 1 153 ? -13.5 -6.391 -1.623 1 84.81 153 PRO B O 1
ATOM 3302 N N . ASN B 1 154 ? -15.062 -7.949 -1.909 1 84.06 154 ASN B N 1
ATOM 3303 C CA . ASN B 1 154 ? -15.211 -8.297 -0.499 1 84.06 154 ASN B CA 1
ATOM 3304 C C . ASN B 1 154 ? -13.867 -8.656 0.132 1 84.06 154 ASN B C 1
ATOM 3306 O O . ASN B 1 154 ? -13.586 -8.266 1.267 1 84.06 154 ASN B O 1
ATOM 3310 N N . MET B 1 155 ? -13.156 -9.344 -0.626 1 82.94 155 MET B N 1
ATOM 3311 C CA . MET B 1 155 ? -11.867 -9.773 -0.08 1 82.94 155 MET B CA 1
ATOM 3312 C C . MET B 1 155 ? -10.984 -8.57 0.242 1 82.94 155 MET B C 1
ATOM 3314 O O . MET B 1 155 ? -10.312 -8.547 1.273 1 82.94 155 MET B O 1
ATOM 3318 N N . LEU B 1 156 ? -11.039 -7.609 -0.574 1 87.62 156 LEU B N 1
ATOM 3319 C CA . LEU B 1 156 ? -10.219 -6.422 -0.35 1 87.62 156 LEU B CA 1
ATOM 3320 C C . LEU B 1 156 ? -10.773 -5.59 0.802 1 87.62 156 LEU B C 1
ATOM 3322 O O . LEU B 1 156 ? -10.016 -4.941 1.524 1 87.62 156 LEU B O 1
ATOM 3326 N N . ARG B 1 157 ? -12.039 -5.703 1.003 1 89.69 157 ARG B N 1
ATOM 3327 C CA . ARG B 1 157 ? -12.641 -5.02 2.143 1 89.69 157 ARG B CA 1
ATOM 3328 C C . ARG B 1 157 ? -12.133 -5.594 3.459 1 89.69 157 ARG B C 1
ATOM 3330 O O . ARG B 1 157 ? -11.914 -4.855 4.422 1 89.69 157 ARG B O 1
ATOM 3337 N N . ARG B 1 158 ? -11.961 -6.832 3.443 1 89.69 158 ARG B N 1
ATOM 3338 C CA . ARG B 1 158 ? -11.414 -7.484 4.629 1 89.69 158 ARG B CA 1
ATOM 3339 C C . ARG B 1 158 ? -9.984 -7.02 4.902 1 89.69 158 ARG B C 1
ATOM 3341 O O . ARG B 1 158 ? -9.625 -6.73 6.047 1 89.69 158 ARG B O 1
ATOM 3348 N N . TYR B 1 159 ? -9.242 -6.953 3.883 1 91.81 159 TYR B N 1
ATOM 3349 C CA . TYR B 1 159 ? -7.867 -6.488 4.035 1 91.81 159 TYR B CA 1
ATOM 3350 C C . TYR B 1 159 ? -7.828 -5.0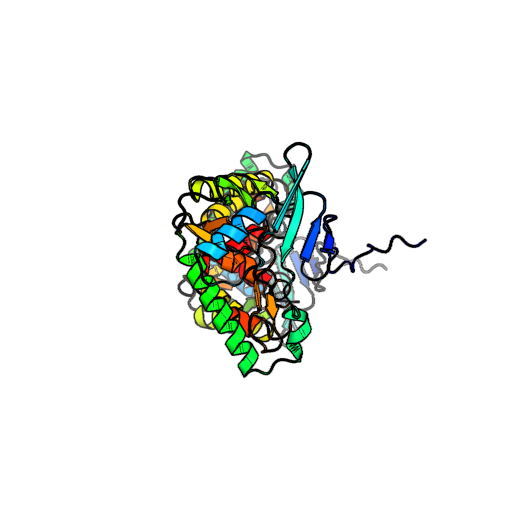23 4.457 1 91.81 159 TYR B C 1
ATOM 3352 O O . TYR B 1 159 ? -6.957 -4.617 5.23 1 91.81 159 TYR B O 1
ATOM 3360 N N . ALA B 1 160 ? -8.789 -4.254 3.963 1 92.5 160 ALA B N 1
ATOM 3361 C CA . ALA B 1 160 ? -8.883 -2.844 4.336 1 92.5 160 ALA B CA 1
ATOM 3362 C C . ALA B 1 160 ? -9.148 -2.689 5.832 1 92.5 160 ALA B C 1
ATOM 3364 O O . ALA B 1 160 ? -8.555 -1.828 6.484 1 92.5 160 ALA B O 1
ATOM 3365 N N . ARG B 1 161 ? -9.961 -3.521 6.352 1 92.44 161 ARG B N 1
ATOM 3366 C CA . ARG B 1 161 ? -10.25 -3.49 7.785 1 92.44 161 ARG B CA 1
ATOM 3367 C C . ARG B 1 161 ? -9 -3.814 8.602 1 92.44 161 ARG B C 1
ATOM 3369 O O . ARG B 1 161 ? -8.781 -3.236 9.664 1 92.44 161 ARG B O 1
ATOM 3376 N N . HIS B 1 162 ? -8.234 -4.668 8.062 1 92.38 162 HIS B N 1
ATOM 3377 C CA . HIS B 1 162 ? -7.012 -5.062 8.75 1 92.38 162 HIS B CA 1
ATOM 3378 C C . HIS B 1 162 ? -5.98 -3.938 8.734 1 92.38 162 HIS B C 1
ATOM 3380 O O . HIS B 1 162 ? -5.152 -3.84 9.641 1 92.38 162 HIS B O 1
ATOM 3386 N N . ALA B 1 163 ? -6.086 -3.111 7.75 1 93.94 163 ALA B N 1
ATOM 3387 C CA . ALA B 1 163 ? -5.125 -2.025 7.574 1 93.94 163 ALA B CA 1
ATOM 3388 C C . ALA B 1 163 ? -5.422 -0.872 8.531 1 93.94 163 ALA B C 1
ATOM 3390 O O . ALA B 1 163 ? -4.57 -0.008 8.75 1 93.94 163 ALA B O 1
ATOM 3391 N N . LEU B 1 164 ? -6.641 -0.857 9.047 1 94.25 164 LEU B N 1
ATOM 3392 C CA . LEU B 1 164 ? -7.07 0.248 9.898 1 94.25 164 LEU B CA 1
ATOM 3393 C C . LEU B 1 164 ? -6.863 -0.088 11.375 1 94.25 164 LEU B C 1
ATOM 3395 O O . LEU B 1 164 ? -7.191 -1.191 11.812 1 94.25 164 LEU B O 1
ATOM 3399 N N . SER B 1 165 ? -6.18 0.784 12.094 1 93 165 SER B N 1
ATOM 3400 C CA . SER B 1 165 ? -6.09 0.712 13.547 1 93 165 SER B CA 1
ATOM 3401 C C . SER B 1 165 ? -7.16 1.574 14.211 1 93 165 SER B C 1
ATOM 3403 O O . SER B 1 165 ? -7.797 2.396 13.547 1 93 165 SER B O 1
ATOM 3405 N N . HIS B 1 166 ? -7.41 1.313 15.555 1 93.25 166 HIS B N 1
ATOM 3406 C CA . HIS B 1 166 ? -8.508 2.049 16.172 1 93.25 166 HIS B CA 1
ATOM 3407 C C . HIS B 1 166 ? -8.18 2.402 17.625 1 93.25 166 HIS B C 1
ATOM 3409 O O . HIS B 1 166 ? -9.07 2.752 18.391 1 93.25 166 HIS B O 1
ATOM 3415 N N . ASP B 1 167 ? -6.953 2.332 17.969 1 94.75 167 ASP B N 1
ATOM 3416 C CA . ASP B 1 167 ? -6.641 2.486 19.391 1 94.75 167 ASP B CA 1
ATOM 3417 C C . ASP B 1 167 ? -5.598 3.58 19.609 1 94.75 167 ASP B C 1
ATOM 3419 O O . ASP B 1 167 ? -4.816 3.52 20.562 1 94.75 167 ASP B O 1
ATOM 3423 N N . HIS B 1 168 ? -5.605 4.555 18.812 1 97.62 168 HIS B N 1
ATOM 3424 C CA . HIS B 1 168 ? -4.617 5.621 18.922 1 97.62 168 HIS B CA 1
ATOM 3425 C C . HIS B 1 168 ? -5.121 6.738 19.828 1 97.62 168 HIS B C 1
ATOM 3427 O O . HIS B 1 168 ? -6.328 6.918 20 1 97.62 168 HIS B O 1
ATOM 3433 N N . GLU B 1 169 ? -4.16 7.387 20.453 1 97.88 169 GLU B N 1
ATOM 3434 C CA . GLU B 1 169 ? -4.516 8.648 21.109 1 97.88 169 GLU B CA 1
ATOM 3435 C C . GLU B 1 169 ? -4.945 9.695 20.094 1 97.88 169 GLU B C 1
ATOM 3437 O O . GLU B 1 169 ? -4.406 9.742 18.984 1 97.88 169 GLU B O 1
ATOM 3442 N N . ILE B 1 170 ? -5.906 10.492 20.516 1 98.56 170 ILE B N 1
ATOM 3443 C CA . ILE B 1 170 ? -6.332 11.617 19.688 1 98.56 170 ILE B CA 1
ATOM 3444 C C . ILE B 1 170 ? -5.582 12.883 20.109 1 98.56 170 ILE B C 1
ATOM 3446 O O . ILE B 1 170 ? -5.586 13.25 21.281 1 98.56 170 ILE B O 1
ATOM 3450 N N . VAL B 1 171 ? -4.906 13.492 19.156 1 98.75 171 VAL B N 1
ATOM 3451 C CA . VAL B 1 171 ? -4.09 14.664 19.469 1 98.75 171 VAL B CA 1
ATOM 3452 C C . VAL B 1 171 ? -4.348 15.758 18.422 1 98.75 171 VAL B C 1
ATOM 3454 O O . VAL B 1 171 ? -4.957 15.5 17.391 1 98.75 171 VAL B O 1
ATOM 3457 N N . PHE B 1 172 ? -3.912 16.938 18.734 1 98.81 172 PHE B N 1
ATOM 3458 C CA . PHE B 1 172 ? -4.082 18.047 17.797 1 98.81 172 PHE B CA 1
ATOM 3459 C C . PHE B 1 172 ? -3.035 17.984 16.688 1 98.81 172 PHE B C 1
ATOM 3461 O O . PHE B 1 172 ? -1.866 17.688 16.953 1 98.81 172 PHE B O 1
ATOM 3468 N N . THR B 1 173 ? -3.471 18.156 15.461 1 98.19 173 THR B N 1
ATOM 3469 C CA . THR B 1 173 ? -2.645 18.031 14.266 1 98.19 173 THR B CA 1
ATOM 3470 C C . THR B 1 173 ? -2.787 19.266 13.383 1 98.19 173 THR B C 1
ATOM 3472 O O . THR B 1 173 ? -3.875 19.844 13.273 1 98.19 173 THR B O 1
ATOM 3475 N N . HIS B 1 174 ? -1.683 19.75 12.82 1 98 174 HIS B N 1
ATOM 3476 C CA . HIS B 1 174 ? -1.73 20.812 11.82 1 98 174 HIS B CA 1
ATOM 3477 C C . HIS B 1 174 ? -2.373 20.328 10.531 1 98 174 HIS B C 1
ATOM 3479 O O . HIS B 1 174 ? -3.229 21.016 9.961 1 98 174 HIS B O 1
ATOM 3485 N N . GLY B 1 175 ? -1.902 19.109 10.094 1 95.56 175 GLY B N 1
ATOM 3486 C CA . GLY B 1 175 ? -2.527 18.438 8.969 1 95.56 175 GLY B CA 1
ATOM 3487 C C . GLY B 1 175 ? -1.9 18.781 7.637 1 95.56 175 GLY B C 1
ATOM 3488 O O . GLY B 1 175 ? -2.27 18.219 6.602 1 95.56 175 GLY B O 1
ATOM 3489 N N . ASP B 1 176 ? -0.968 19.719 7.582 1 94.25 176 ASP B N 1
ATOM 3490 C CA . ASP B 1 176 ? -0.324 20.109 6.324 1 94.25 176 ASP B CA 1
ATOM 3491 C C . ASP B 1 176 ? 1.021 20.781 6.582 1 94.25 176 ASP B C 1
ATOM 3493 O O . ASP B 1 176 ? 1.302 21.844 6.027 1 94.25 176 ASP B O 1
ATOM 3497 N N . ILE B 1 177 ? 1.791 20.203 7.488 1 95.75 177 ILE B N 1
ATOM 3498 C CA . ILE B 1 177 ? 3.146 20.688 7.703 1 95.75 177 ILE B CA 1
ATOM 3499 C C . ILE B 1 177 ? 4.004 20.406 6.473 1 95.75 177 ILE B C 1
ATOM 3501 O O . ILE B 1 177 ? 4.406 19.266 6.242 1 95.75 177 ILE B O 1
ATOM 3505 N N . ALA B 1 178 ? 4.238 21.453 5.695 1 95.12 178 ALA B N 1
ATOM 3506 C CA . ALA B 1 178 ? 4.996 21.406 4.445 1 95.12 178 ALA B CA 1
ATOM 3507 C C . ALA B 1 178 ? 5.855 22.656 4.281 1 95.12 178 ALA B C 1
ATOM 3509 O O . ALA B 1 178 ? 5.559 23.703 4.867 1 95.12 178 ALA B O 1
ATOM 3510 N N . PRO B 1 179 ? 6.871 22.562 3.482 1 96.62 179 PRO B N 1
ATOM 3511 C CA . PRO B 1 179 ? 7.781 23.703 3.346 1 96.62 179 PRO B CA 1
ATOM 3512 C C . PRO B 1 179 ? 7.07 24.984 2.922 1 96.62 179 PRO B C 1
ATOM 3514 O O . PRO B 1 179 ? 7.449 26.078 3.35 1 96.62 179 PRO B O 1
ATOM 3517 N N . ARG B 1 180 ? 6.016 24.891 2.18 1 94.94 180 ARG B N 1
ATOM 3518 C CA . ARG B 1 180 ? 5.277 26.047 1.687 1 94.94 180 ARG B CA 1
ATOM 3519 C C . ARG B 1 180 ? 4.496 26.719 2.812 1 94.94 180 ARG B C 1
ATOM 3521 O O . ARG B 1 180 ? 4.047 27.859 2.67 1 94.94 180 ARG B O 1
ATOM 3528 N N . ASN B 1 181 ? 4.391 26.031 3.936 1 96.5 181 ASN B N 1
ATOM 3529 C CA . ASN B 1 181 ? 3.592 26.562 5.039 1 96.5 181 ASN B CA 1
ATOM 3530 C C . ASN B 1 181 ? 4.469 26.953 6.223 1 96.5 181 ASN B C 1
ATOM 3532 O O . ASN B 1 181 ? 3.969 27.156 7.332 1 96.5 181 ASN B O 1
ATOM 3536 N N . ILE B 1 182 ? 5.723 27.047 5.961 1 98.06 182 ILE B N 1
ATOM 3537 C CA . ILE B 1 182 ? 6.695 27.406 6.984 1 98.06 182 ILE B CA 1
ATOM 3538 C C . ILE B 1 182 ? 7.41 28.703 6.574 1 98.06 182 ILE B C 1
ATOM 3540 O O . ILE B 1 182 ? 8.172 28.703 5.605 1 98.06 182 ILE B O 1
ATOM 3544 N N . ILE B 1 183 ? 7.18 29.797 7.332 1 98.06 183 ILE B N 1
ATOM 3545 C CA . ILE B 1 183 ? 7.84 31.062 7.035 1 98.06 183 ILE B CA 1
ATOM 3546 C C . ILE B 1 183 ? 9.148 31.156 7.816 1 98.06 183 ILE B C 1
ATOM 3548 O O . ILE B 1 183 ? 9.172 30.938 9.031 1 98.06 183 ILE B O 1
ATOM 3552 N N . ILE B 1 184 ? 10.164 31.422 7.137 1 98.56 184 ILE B N 1
ATOM 3553 C CA . ILE B 1 184 ? 11.492 31.578 7.711 1 98.56 184 ILE B CA 1
ATOM 3554 C C . ILE B 1 184 ? 11.859 33.062 7.75 1 98.56 184 ILE B C 1
ATOM 3556 O O . ILE B 1 184 ? 11.758 33.75 6.738 1 98.56 184 ILE B O 1
ATOM 3560 N N . GLY B 1 185 ? 12.289 33.469 8.914 1 97.75 185 GLY B N 1
ATOM 3561 C CA . GLY B 1 185 ? 12.703 34.844 9.078 1 97.75 185 GLY B CA 1
ATOM 3562 C C . GLY B 1 185 ? 14.109 35.125 8.578 1 97.75 185 GLY B C 1
ATOM 3563 O O . GLY B 1 185 ? 14.789 34.219 8.109 1 97.75 185 GLY B O 1
ATOM 3564 N N . GLU B 1 186 ? 14.5 36.375 8.742 1 95.94 186 GLU B N 1
ATOM 3565 C CA . GLU B 1 186 ? 15.836 36.781 8.328 1 95.94 186 GLU B CA 1
ATOM 3566 C C . GLU B 1 186 ? 16.906 36.094 9.156 1 95.94 186 GLU B C 1
ATOM 3568 O O . GLU B 1 186 ? 18.016 35.844 8.664 1 95.94 186 GLU B O 1
ATOM 3573 N N . ASP B 1 187 ? 16.641 35.75 10.312 1 95.56 187 ASP B N 1
ATOM 3574 C CA . ASP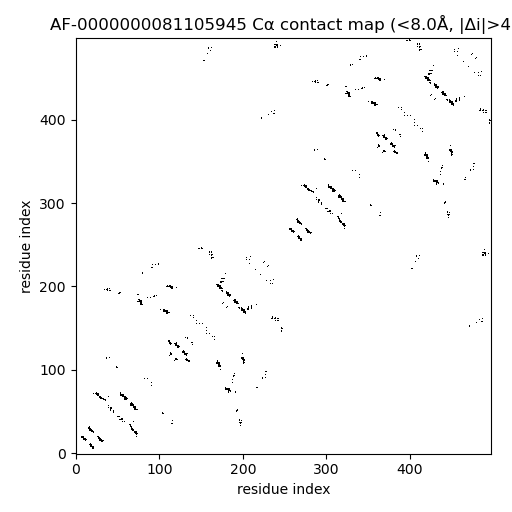 B 1 187 ? 17.578 35.094 11.203 1 95.56 187 ASP B CA 1
ATOM 3575 C C . ASP B 1 187 ? 17.656 33.594 10.898 1 95.56 187 ASP B C 1
ATOM 3577 O O . ASP B 1 187 ? 18.312 32.844 11.617 1 95.56 187 ASP B O 1
ATOM 3581 N N . LYS B 1 188 ? 16.891 33.156 9.922 1 96.56 188 LYS B N 1
ATOM 3582 C CA . LYS B 1 188 ? 16.859 31.797 9.43 1 96.56 188 LYS B CA 1
ATOM 3583 C C . LYS B 1 188 ? 16.25 30.844 10.453 1 96.56 188 LYS B C 1
ATOM 3585 O O . LYS B 1 188 ? 16.625 29.688 10.539 1 96.56 188 LYS B O 1
ATOM 3590 N N . LYS B 1 189 ? 15.367 31.391 11.211 1 97.25 189 LYS B N 1
ATOM 3591 C CA . LYS B 1 189 ? 14.539 30.609 12.125 1 97.25 189 LYS B CA 1
ATOM 3592 C C . LYS B 1 189 ? 13.078 30.625 11.695 1 97.25 189 LYS B C 1
ATOM 3594 O O . LYS B 1 189 ? 12.672 31.469 10.898 1 97.25 189 LYS B O 1
ATOM 3599 N N . VAL B 1 190 ? 12.352 29.688 12.219 1 98.56 190 VAL B N 1
ATOM 3600 C CA . VAL B 1 190 ? 10.938 29.641 11.891 1 98.56 190 VAL B CA 1
ATOM 3601 C C . VAL B 1 190 ? 10.242 30.875 12.461 1 98.56 190 VAL B C 1
ATOM 3603 O O . VAL B 1 190 ? 10.234 31.094 13.68 1 98.56 190 VAL B O 1
ATOM 3606 N N . ALA B 1 191 ? 9.688 31.656 11.547 1 98.56 191 ALA B N 1
ATOM 3607 C CA . ALA B 1 191 ? 8.992 32.875 11.953 1 98.56 191 ALA B CA 1
ATOM 3608 C C . ALA B 1 191 ? 7.508 32.594 12.203 1 98.56 191 ALA B C 1
ATOM 3610 O O . ALA B 1 191 ? 6.879 33.281 13.031 1 98.56 191 ALA B O 1
ATOM 3611 N N . ALA B 1 192 ? 6.973 31.656 11.438 1 98.56 192 ALA B N 1
ATOM 3612 C CA . ALA B 1 192 ? 5.57 31.297 11.633 1 98.56 192 ALA B CA 1
ATOM 3613 C C . ALA B 1 192 ? 5.23 30 10.906 1 98.56 192 ALA B C 1
ATOM 3615 O O . ALA B 1 192 ? 5.816 29.688 9.867 1 98.56 192 ALA B O 1
ATOM 3616 N N . LEU B 1 193 ? 4.387 29.219 11.469 1 98.5 193 LEU B N 1
ATOM 3617 C CA . LEU B 1 193 ? 3.66 28.156 10.789 1 98.5 193 LEU B CA 1
ATOM 3618 C C . LEU B 1 193 ? 2.283 28.641 10.336 1 98.5 193 LEU B C 1
ATOM 3620 O O . LEU B 1 193 ? 1.479 29.078 11.156 1 98.5 193 LEU B O 1
ATOM 3624 N N . ILE B 1 194 ? 2.043 28.5 9.016 1 97.06 194 ILE B N 1
ATOM 3625 C CA . ILE B 1 194 ? 0.831 29.141 8.508 1 97.06 194 ILE B CA 1
ATOM 3626 C C . ILE B 1 194 ? -0.066 28.094 7.855 1 97.06 194 ILE B C 1
ATOM 3628 O O . ILE B 1 194 ? 0.305 26.922 7.762 1 97.06 194 ILE B O 1
ATOM 3632 N N . ASP B 1 195 ? -1.291 28.438 7.531 1 94.94 195 ASP B N 1
ATOM 3633 C CA . ASP B 1 195 ? -2.307 27.672 6.828 1 94.94 195 ASP B CA 1
ATOM 3634 C C . ASP B 1 195 ? -2.801 26.5 7.68 1 94.94 195 ASP B C 1
ATOM 3636 O O . ASP B 1 195 ? -2.539 25.344 7.367 1 94.94 195 ASP B O 1
ATOM 3640 N N . TRP B 1 196 ? -3.631 26.781 8.633 1 96.62 196 TRP B N 1
ATOM 3641 C CA . TRP B 1 196 ? -4.141 25.828 9.609 1 96.62 196 TRP B CA 1
ATOM 3642 C C . TRP B 1 196 ? -5.527 25.328 9.203 1 96.62 196 TRP B C 1
ATOM 3644 O O . TRP B 1 196 ? -6.316 24.922 10.062 1 96.62 196 TRP B O 1
ATOM 3654 N N . GLU B 1 197 ? -5.762 25.344 7.969 1 92.88 197 GLU B N 1
ATOM 3655 C CA . GLU B 1 197 ? -7.109 25.047 7.488 1 92.88 197 GLU B CA 1
ATOM 3656 C C . GLU B 1 197 ? -7.43 23.562 7.645 1 92.88 197 GLU B C 1
ATOM 3658 O O . GLU B 1 197 ? -8.602 23.188 7.711 1 92.88 197 GLU B O 1
ATOM 3663 N N . GLU B 1 198 ? -6.453 22.719 7.734 1 94.56 198 GLU B N 1
ATOM 3664 C CA . GLU B 1 198 ? -6.699 21.281 7.844 1 94.56 198 GLU B CA 1
ATOM 3665 C C . GLU B 1 198 ? -6.492 20.797 9.281 1 94.56 198 GLU B C 1
ATOM 3667 O O . GLU B 1 198 ? -6.555 19.594 9.547 1 94.56 198 GLU B O 1
ATOM 3672 N N . SER B 1 199 ? -6.348 21.703 10.164 1 97.31 199 SER B N 1
ATOM 3673 C CA . SER B 1 199 ? -6.008 21.359 11.539 1 97.31 199 SER B CA 1
ATOM 3674 C C . SER B 1 199 ? -7.215 20.812 12.289 1 97.31 199 SER B C 1
ATOM 3676 O O . SER B 1 199 ? -8.359 21.062 11.898 1 97.31 199 SER B O 1
ATOM 3678 N N . GLY B 1 200 ? -6.871 20.047 13.328 1 98.31 200 GLY B N 1
ATOM 3679 C CA . GLY B 1 200 ? -7.887 19.516 14.227 1 98.31 200 GLY B CA 1
ATOM 3680 C C . GLY B 1 200 ? -7.398 18.344 15.055 1 98.31 200 GLY B C 1
ATOM 3681 O O . GLY B 1 200 ? -6.188 18.141 15.203 1 98.31 200 GLY B O 1
ATOM 3682 N N . TRP B 1 201 ? -8.367 17.75 15.648 1 98.69 201 TRP B N 1
ATOM 3683 C CA . TRP B 1 201 ? -8.125 16.562 16.453 1 98.69 201 TRP B CA 1
ATOM 3684 C C . TRP B 1 201 ? -8.164 15.305 15.586 1 98.69 201 TRP B C 1
ATOM 3686 O O . TRP B 1 201 ? -9.141 15.062 14.875 1 98.69 201 TRP B O 1
ATOM 3696 N N . TYR B 1 202 ? -7.055 14.523 15.648 1 98.25 202 TYR B N 1
ATOM 3697 C CA . TYR B 1 202 ? -6.949 13.312 14.836 1 98.25 202 TYR B CA 1
ATOM 3698 C C . TYR B 1 202 ? -6.109 12.258 15.539 1 98.25 202 TYR B C 1
ATOM 3700 O O . TYR B 1 202 ? -5.41 12.555 16.516 1 98.25 202 TYR B O 1
ATOM 3708 N N . PRO B 1 203 ? -6.176 11.008 15.047 1 98.06 203 PRO B N 1
ATOM 3709 C CA . PRO B 1 203 ? -5.25 10.008 15.594 1 98.06 203 PRO B CA 1
ATOM 3710 C C . PRO B 1 203 ? -3.787 10.43 15.461 1 98.06 203 PRO B C 1
ATOM 3712 O O . PRO B 1 203 ? -3.414 11.078 14.477 1 98.06 203 PRO B O 1
ATOM 3715 N N . GLU B 1 204 ? -2.992 10.039 16.391 1 97.94 204 GLU B N 1
ATOM 3716 C CA . GLU B 1 204 ? -1.625 10.523 16.562 1 97.94 204 GLU B CA 1
ATOM 3717 C C . GLU B 1 204 ? -0.798 10.266 15.305 1 97.94 204 GLU B C 1
ATOM 3719 O O . GLU B 1 204 ? 0.173 10.977 15.031 1 97.94 204 GLU B O 1
ATOM 3724 N N . HIS B 1 205 ? -1.165 9.258 14.508 1 96.88 205 HIS B N 1
ATOM 3725 C CA . HIS B 1 205 ? -0.382 8.945 13.32 1 96.88 205 HIS B CA 1
ATOM 3726 C C . HIS B 1 205 ? -0.719 9.891 12.172 1 96.88 205 HIS B C 1
ATOM 3728 O O . HIS B 1 205 ? -0.001 9.945 11.172 1 96.88 205 HIS B O 1
ATOM 3734 N N . TRP B 1 206 ? -1.743 10.695 12.266 1 96.19 206 TRP B N 1
ATOM 3735 C CA . TRP B 1 206 ? -2.332 11.461 11.172 1 96.19 206 TRP B CA 1
ATOM 3736 C C . TRP B 1 206 ? -1.329 12.461 10.602 1 96.19 206 TRP B C 1
ATOM 3738 O O . TRP B 1 206 ? -1.166 12.562 9.383 1 96.19 206 TRP B O 1
ATOM 3748 N N . GLU B 1 207 ? -0.676 13.188 11.469 1 96.06 207 GLU B N 1
ATOM 3749 C CA . GLU B 1 207 ? 0.297 14.18 11.031 1 96.06 207 GLU B CA 1
ATOM 3750 C C . GLU B 1 207 ? 1.411 13.539 10.211 1 96.06 207 GLU B C 1
ATOM 3752 O O . GLU B 1 207 ? 1.866 14.109 9.219 1 96.06 207 GLU B O 1
ATOM 3757 N N . TYR B 1 208 ? 1.803 12.336 10.656 1 94.25 208 TYR B N 1
ATOM 3758 C CA . TYR B 1 208 ? 2.832 11.586 9.938 1 94.25 208 TYR B CA 1
ATOM 3759 C C . TYR B 1 208 ? 2.371 11.234 8.531 1 94.25 208 TYR B C 1
ATOM 3761 O O . TYR B 1 208 ? 3.111 11.422 7.562 1 94.25 208 TYR B O 1
ATOM 3769 N N . MET B 1 209 ? 1.16 10.789 8.453 1 91.81 209 MET B N 1
ATOM 3770 C CA . MET B 1 209 ? 0.614 10.367 7.168 1 91.81 209 MET B CA 1
ATOM 3771 C C . MET B 1 209 ? 0.527 11.555 6.207 1 91.81 209 MET B C 1
ATOM 3773 O O . MET B 1 209 ? 0.896 11.438 5.039 1 91.81 209 MET B O 1
ATOM 3777 N N . LYS B 1 210 ? 0.084 12.648 6.699 1 92.38 210 LYS B N 1
ATOM 3778 C CA . LYS B 1 210 ? -0.077 13.844 5.879 1 92.38 210 LYS B CA 1
ATOM 3779 C C . LYS B 1 210 ? 1.274 14.375 5.406 1 92.38 210 LYS B C 1
ATOM 3781 O O . LYS B 1 210 ? 1.431 14.742 4.242 1 92.38 210 LYS B O 1
ATOM 3786 N N . ALA B 1 211 ? 2.189 14.367 6.281 1 91.88 211 ALA B N 1
ATOM 3787 C CA . ALA B 1 211 ? 3.514 14.898 5.973 1 91.88 211 ALA B CA 1
ATOM 3788 C C . ALA B 1 211 ? 4.219 14.039 4.926 1 91.88 211 ALA B C 1
ATOM 3790 O O . ALA B 1 211 ? 5.008 14.547 4.125 1 91.88 211 ALA B O 1
ATOM 3791 N N . PHE B 1 212 ? 3.879 12.766 4.875 1 87.88 212 PHE B N 1
ATOM 3792 C CA . PHE B 1 212 ? 4.586 11.836 4.004 1 87.88 212 PHE B CA 1
ATOM 3793 C C . PHE B 1 212 ? 3.943 11.789 2.625 1 87.88 212 PHE B C 1
ATOM 3795 O O . PHE B 1 212 ? 4.453 11.125 1.719 1 87.88 212 PHE B O 1
ATOM 3802 N N . GLN B 1 213 ? 2.898 12.469 2.441 1 82.12 213 GLN B N 1
ATOM 3803 C CA . GLN B 1 213 ? 2.221 12.477 1.148 1 82.12 213 GLN B CA 1
ATOM 3804 C C . GLN B 1 213 ? 3.062 13.18 0.088 1 82.12 213 GLN B C 1
ATOM 3806 O O . GLN B 1 213 ? 3.006 12.828 -1.092 1 82.12 213 GLN B O 1
ATOM 3811 N N . TYR B 1 214 ? 3.793 14.203 0.499 1 78.19 214 TYR B N 1
ATOM 3812 C CA . TYR B 1 214 ? 4.656 14.953 -0.408 1 78.19 214 TYR B CA 1
ATOM 3813 C C . TYR B 1 214 ? 6.117 14.852 0.025 1 78.19 214 TYR B C 1
ATOM 3815 O O . TYR B 1 214 ? 6.648 15.781 0.639 1 78.19 214 TYR B O 1
ATOM 3823 N N . LEU B 1 215 ? 6.73 13.828 -0.375 1 78.94 215 LEU B N 1
ATOM 3824 C CA . LEU B 1 215 ? 8.023 13.484 0.195 1 78.94 215 LEU B CA 1
ATOM 3825 C C . LEU B 1 215 ? 9.141 14.289 -0.457 1 78.94 215 LEU B C 1
ATOM 3827 O O . LEU B 1 215 ? 10.164 14.57 0.177 1 78.94 215 LEU B O 1
ATOM 3831 N N . GLU B 1 216 ? 8.867 14.711 -1.759 1 79.38 216 GLU B N 1
ATOM 3832 C CA . GLU B 1 216 ? 10.047 15.297 -2.398 1 79.38 216 GLU B CA 1
ATOM 3833 C C . GLU B 1 216 ? 9.719 16.656 -3.016 1 79.38 216 GLU B C 1
ATOM 3835 O O . GLU B 1 216 ? 9.953 16.875 -4.207 1 79.38 216 GLU B O 1
ATOM 3840 N N . PRO B 1 217 ? 9.312 17.578 -2.133 1 79.62 217 PRO B N 1
ATOM 3841 C CA . PRO B 1 217 ? 9.211 18.953 -2.629 1 79.62 217 PRO B CA 1
ATOM 3842 C C . PRO B 1 217 ? 10.57 19.562 -2.965 1 79.62 217 PRO B C 1
ATOM 3844 O O . PRO B 1 217 ? 10.656 20.438 -3.818 1 79.62 217 PRO B O 1
ATOM 3847 N N . MET B 1 218 ? 11.508 19.125 -2.189 1 85.19 218 MET B N 1
ATOM 3848 C CA . MET B 1 218 ? 12.922 19.375 -2.457 1 85.19 218 MET B CA 1
ATOM 3849 C C . MET B 1 218 ? 13.734 18.094 -2.355 1 85.19 218 MET B C 1
ATOM 3851 O O . M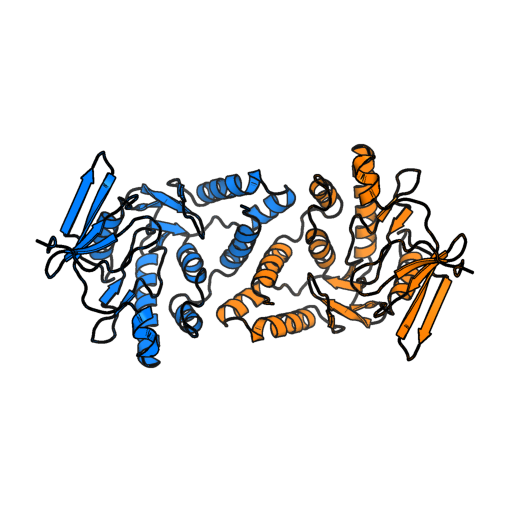ET B 1 218 ? 13.32 17.141 -1.681 1 85.19 218 MET B O 1
ATOM 3855 N N . MET B 1 219 ? 14.898 18.062 -3.043 1 82.25 219 MET B N 1
ATOM 3856 C CA . MET B 1 219 ? 15.672 16.828 -3.234 1 82.25 219 MET B CA 1
ATOM 3857 C C . MET B 1 219 ? 16.016 16.188 -1.896 1 82.25 219 MET B C 1
ATOM 3859 O O . MET B 1 219 ? 15.836 14.992 -1.707 1 82.25 219 MET B O 1
ATOM 3863 N N . ASP B 1 220 ? 16.484 16.875 -0.88 1 90.69 220 ASP B N 1
ATOM 3864 C CA . ASP B 1 220 ? 16.969 16.266 0.354 1 90.69 220 ASP B CA 1
ATOM 3865 C C . ASP B 1 220 ? 15.953 16.453 1.487 1 90.69 220 ASP B C 1
ATOM 3867 O O . ASP B 1 220 ? 16.266 16.172 2.65 1 90.69 220 ASP B O 1
ATOM 3871 N N . TRP B 1 221 ? 14.75 16.844 1.133 1 93.62 221 TRP B N 1
ATOM 3872 C CA . TRP B 1 221 ? 13.727 17.125 2.133 1 93.62 221 TRP B CA 1
ATOM 3873 C C . TRP B 1 221 ? 13.406 15.875 2.951 1 93.62 221 TRP B C 1
ATOM 3875 O O . TRP B 1 221 ? 13.219 15.953 4.168 1 93.62 221 TRP B O 1
ATOM 3885 N N . PRO B 1 222 ? 13.398 14.656 2.348 1 92.44 222 PRO B N 1
ATOM 3886 C CA . PRO B 1 222 ? 13.031 13.477 3.125 1 92.44 222 PRO B CA 1
ATOM 3887 C C . PRO B 1 222 ? 13.969 13.234 4.309 1 92.44 222 PRO B C 1
ATOM 3889 O O . PRO B 1 222 ? 13.539 12.719 5.344 1 92.44 222 PRO B O 1
ATOM 3892 N N . ASP B 1 223 ? 15.172 13.633 4.172 1 92.62 223 ASP B N 1
ATOM 3893 C CA . ASP B 1 223 ? 16.141 13.445 5.25 1 92.62 223 ASP B CA 1
ATOM 3894 C C . ASP B 1 223 ? 15.789 14.312 6.457 1 92.62 223 ASP B C 1
ATOM 3896 O O . ASP B 1 223 ? 15.945 13.883 7.602 1 92.62 223 ASP B O 1
ATOM 3900 N N . TYR B 1 224 ? 15.336 15.477 6.176 1 95.38 224 TYR B N 1
ATOM 3901 C CA . TYR B 1 224 ? 14.992 16.406 7.25 1 95.38 224 TYR B CA 1
ATOM 3902 C C . TYR B 1 224 ? 13.586 16.125 7.77 1 95.38 224 TYR B C 1
ATOM 3904 O O . TYR B 1 224 ? 13.305 16.344 8.953 1 95.38 224 TYR B O 1
ATOM 3912 N N . LEU B 1 225 ? 12.742 15.664 6.848 1 95.38 225 LEU B N 1
ATOM 3913 C CA . LEU B 1 225 ? 11.414 15.219 7.262 1 95.38 225 LEU B CA 1
ATOM 3914 C C . LEU B 1 225 ? 11.508 14.141 8.328 1 95.38 225 LEU B C 1
ATOM 3916 O O . LEU B 1 225 ? 10.734 14.133 9.289 1 95.38 225 LEU B O 1
ATOM 3920 N N . ALA B 1 226 ? 12.516 13.281 8.242 1 93.88 226 ALA B N 1
ATOM 3921 C CA . ALA B 1 226 ? 12.711 12.195 9.188 1 93.88 226 ALA B CA 1
ATOM 3922 C C . ALA B 1 226 ? 13.125 12.727 10.562 1 93.88 226 ALA B C 1
ATOM 3924 O O . ALA B 1 226 ? 12.938 12.055 11.578 1 93.88 226 ALA B O 1
ATOM 3925 N N . ILE B 1 227 ? 13.734 13.898 10.547 1 96.38 227 ILE B N 1
ATOM 3926 C CA . ILE B 1 227 ? 14.062 14.555 11.812 1 96.38 227 ILE B CA 1
ATOM 3927 C C . ILE B 1 227 ? 12.789 15.094 12.461 1 96.38 227 ILE B C 1
ATOM 3929 O O . ILE B 1 227 ? 12.57 14.906 13.664 1 96.38 227 ILE B O 1
ATOM 3933 N N . ILE B 1 228 ? 11.945 15.719 11.695 1 97.44 228 ILE B N 1
ATOM 3934 C CA . ILE B 1 228 ? 10.695 16.312 12.172 1 97.44 228 ILE B CA 1
ATOM 3935 C C . ILE B 1 228 ? 9.758 15.211 12.664 1 97.44 228 ILE B C 1
ATOM 3937 O O . ILE B 1 228 ? 9.148 15.336 13.727 1 97.44 228 ILE B O 1
ATOM 3941 N N . PHE B 1 229 ? 9.703 14.156 11.812 1 96.19 229 PHE B N 1
ATOM 3942 C CA . PHE B 1 229 ? 8.828 13.016 12.062 1 96.19 229 PHE B CA 1
ATOM 3943 C C . PHE B 1 229 ? 9.633 11.719 12.094 1 96.19 229 PHE B C 1
ATOM 3945 O O . PHE B 1 229 ? 9.648 10.969 11.117 1 96.19 229 PHE B O 1
ATOM 3952 N N . PRO B 1 230 ? 10.242 11.414 13.188 1 94.06 230 PRO B N 1
ATOM 3953 C CA . PRO B 1 230 ? 10.969 10.141 13.25 1 94.06 230 PRO B CA 1
ATOM 3954 C C . PRO B 1 230 ? 10.062 8.938 12.992 1 94.06 230 PRO B C 1
ATOM 3956 O O . PRO B 1 230 ? 8.906 8.922 13.414 1 94.06 230 PRO B O 1
ATOM 3959 N N . PRO B 1 231 ? 10.633 7.949 12.297 1 89.94 231 PRO B N 1
ATOM 3960 C CA . PRO B 1 231 ? 9.82 6.777 11.953 1 89.94 231 PRO B CA 1
ATOM 3961 C C . PRO B 1 231 ? 9.18 6.129 13.18 1 89.94 231 PRO B C 1
ATOM 3963 O O . PRO B 1 231 ? 9.859 5.859 14.172 1 89.94 231 PRO B O 1
ATOM 3966 N N . LYS B 1 232 ? 7.867 5.852 13.242 1 92 232 LYS B N 1
ATOM 3967 C CA . LYS B 1 232 ? 7.113 5.316 14.375 1 92 232 LYS B CA 1
ATOM 3968 C C . LYS B 1 232 ? 5.84 4.617 13.914 1 92 232 LYS B C 1
ATOM 3970 O O . LYS B 1 232 ? 5.387 3.662 14.547 1 92 232 LYS B O 1
ATOM 3975 N N . TYR B 1 233 ? 5.195 4.957 12.969 1 94.69 233 TYR B N 1
ATOM 3976 C CA . TYR B 1 233 ? 3.885 4.496 12.516 1 94.69 233 TYR B CA 1
ATOM 3977 C C . TYR B 1 233 ? 3.992 3.762 11.188 1 94.69 233 TYR B C 1
ATOM 3979 O O . TYR B 1 233 ? 3.262 4.066 10.242 1 94.69 233 TYR B O 1
ATOM 3987 N N . GLU B 1 234 ? 4.832 2.688 11.25 1 93.62 234 GLU B N 1
ATOM 3988 C CA . GLU B 1 234 ? 5.07 1.929 10.023 1 93.62 234 GLU B CA 1
ATOM 3989 C C . GLU B 1 234 ? 3.803 1.218 9.555 1 93.62 234 GLU B C 1
ATOM 3991 O O . GLU B 1 234 ? 3.451 1.271 8.375 1 93.62 234 GLU B O 1
ATOM 3996 N N . LYS B 1 235 ? 3.133 0.573 10.531 1 93.62 235 LYS B N 1
ATOM 3997 C CA . LYS B 1 235 ? 1.926 -0.175 10.195 1 93.62 235 LYS B CA 1
ATOM 3998 C C . LYS B 1 235 ? 0.864 0.738 9.586 1 93.62 235 LYS B C 1
ATOM 4000 O O . LYS B 1 235 ? 0.251 0.398 8.57 1 93.62 235 LYS B O 1
ATOM 4005 N N . GLU B 1 236 ? 0.743 1.912 10.242 1 95.06 236 GLU B N 1
ATOM 4006 C CA . GLU B 1 236 ? -0.273 2.857 9.789 1 95.06 236 GLU B CA 1
ATOM 4007 C C . GLU B 1 236 ? 0.058 3.398 8.398 1 95.06 236 GLU B C 1
ATOM 4009 O O . GLU B 1 236 ? -0.828 3.533 7.551 1 95.06 236 GLU B O 1
ATOM 4014 N N . TYR B 1 237 ? 1.306 3.678 8.18 1 93.88 237 TYR B N 1
ATOM 4015 C CA . TYR B 1 237 ? 1.7 4.215 6.879 1 93.88 237 TYR B CA 1
ATOM 4016 C C . TYR B 1 237 ? 1.519 3.174 5.781 1 93.88 237 TYR B C 1
ATOM 4018 O O . TYR B 1 237 ? 0.959 3.471 4.723 1 93.88 237 TYR B O 1
ATOM 4026 N N . ILE B 1 238 ? 1.961 1.977 6.066 1 94.25 238 ILE B N 1
ATOM 4027 C CA . ILE B 1 238 ? 1.833 0.875 5.117 1 94.25 238 ILE B CA 1
ATOM 4028 C C . ILE B 1 238 ? 0.356 0.605 4.836 1 94.25 238 ILE B C 1
ATOM 4030 O O . ILE B 1 238 ? -0.046 0.469 3.678 1 94.25 238 ILE B O 1
ATOM 4034 N N . GLY B 1 239 ? -0.383 0.538 5.871 1 94.25 239 GLY B N 1
ATOM 4035 C CA . GLY B 1 239 ? -1.818 0.363 5.723 1 94.25 239 GLY B CA 1
ATOM 4036 C C . GLY B 1 239 ? -2.469 1.455 4.895 1 94.25 239 GLY B C 1
ATOM 4037 O O . GLY B 1 239 ? -3.309 1.173 4.035 1 94.25 239 GLY B O 1
ATOM 4038 N N . GLN B 1 240 ? -2.07 2.686 5.164 1 91.62 240 GLN B N 1
ATOM 4039 C CA . GLN B 1 240 ? -2.631 3.809 4.418 1 91.62 240 GLN B CA 1
ATOM 4040 C C . GLN B 1 240 ? -2.285 3.711 2.936 1 91.62 240 GLN B C 1
ATOM 4042 O O . GLN B 1 240 ? -3.113 4.027 2.078 1 91.62 240 GLN B O 1
ATOM 4047 N N . CYS B 1 241 ? -1.076 3.377 2.598 1 90.62 241 CYS B N 1
ATOM 4048 C CA . CYS B 1 241 ? -0.676 3.213 1.204 1 90.62 241 CYS B CA 1
ATOM 4049 C C . CYS B 1 241 ? -1.557 2.186 0.501 1 90.62 241 CYS B C 1
ATOM 4051 O O . CYS B 1 241 ? -1.96 2.389 -0.645 1 90.62 241 CYS B O 1
ATOM 4053 N N . PHE B 1 242 ? -1.855 1.076 1.21 1 92.31 242 PHE B N 1
ATOM 4054 C CA . PHE B 1 242 ? -2.756 0.063 0.672 1 92.31 242 PHE B CA 1
ATOM 4055 C C . PHE B 1 242 ? -4.152 0.634 0.467 1 92.31 242 PHE B C 1
ATOM 4057 O O . PHE B 1 242 ? -4.734 0.492 -0.61 1 92.31 242 PHE B O 1
ATOM 4064 N N . LEU B 1 243 ? -4.668 1.312 1.465 1 89.94 243 LEU B N 1
ATOM 4065 C CA . LEU B 1 243 ? -6.008 1.883 1.383 1 89.94 243 LEU B CA 1
ATOM 4066 C C . LEU B 1 243 ? -6.109 2.867 0.222 1 89.94 243 LEU B C 1
ATOM 4068 O O . LEU B 1 243 ? -7.113 2.885 -0.496 1 89.94 243 LEU B O 1
ATOM 4072 N N . ASP B 1 244 ? -5.07 3.66 0.054 1 86.12 244 ASP B N 1
ATOM 4073 C CA . ASP B 1 244 ? -5.047 4.629 -1.038 1 86.12 244 ASP B CA 1
ATOM 4074 C C . ASP B 1 244 ? -5.086 3.928 -2.395 1 86.12 244 ASP B C 1
ATOM 4076 O O . ASP B 1 244 ? -5.574 4.492 -3.375 1 86.12 244 ASP B O 1
ATOM 4080 N N . SER B 1 245 ? -4.547 2.73 -2.48 1 83.12 245 SER B N 1
ATOM 4081 C CA . SER B 1 245 ? -4.465 2 -3.742 1 83.12 245 SER B CA 1
ATOM 4082 C C . SER B 1 245 ? -5.816 1.411 -4.133 1 83.12 245 SER B C 1
ATOM 4084 O O . SER B 1 245 ? -6.051 1.1 -5.301 1 83.12 245 SER B O 1
ATOM 4086 N N . ILE B 1 246 ? -6.648 1.177 -3.18 1 80.88 246 ILE B N 1
ATOM 4087 C CA . ILE B 1 246 ? -7.898 0.502 -3.514 1 80.88 246 ILE B CA 1
ATOM 4088 C C . ILE B 1 246 ? -9.047 1.513 -3.521 1 80.88 246 ILE B C 1
ATOM 4090 O O . ILE B 1 246 ? -10.148 1.205 -3.977 1 80.88 246 ILE B O 1
ATOM 4094 N N . VAL B 1 247 ? -8.844 2.648 -2.789 1 70.62 247 VAL B N 1
ATOM 4095 C CA . VAL B 1 247 ? -9.883 3.676 -2.777 1 70.62 247 VAL B CA 1
ATOM 4096 C C . VAL B 1 247 ? -9.938 4.371 -4.137 1 70.62 247 VAL B C 1
ATOM 4098 O O . VAL B 1 247 ? -8.906 4.75 -4.691 1 70.62 247 VAL B O 1
ATOM 4101 N N . TYR B 1 248 ? -10.602 3.787 -5.336 1 54.41 248 TYR B N 1
ATOM 4102 C CA . TYR B 1 248 ? -10.828 4.324 -6.672 1 54.41 248 TYR B CA 1
ATOM 4103 C C . TYR B 1 248 ? -10.68 5.84 -6.688 1 54.41 248 TYR B C 1
ATOM 4105 O O . TYR B 1 248 ? -10.789 6.492 -5.645 1 54.41 248 TYR B O 1
ATOM 4113 N N . HIS B 1 249 ? -11.086 6.375 -7.938 1 42.19 249 HIS B N 1
ATOM 4114 C CA . HIS B 1 249 ? -11.359 7.594 -8.688 1 42.19 249 HIS B CA 1
ATOM 4115 C C . HIS B 1 249 ? -12.375 8.477 -7.961 1 42.19 249 HIS B C 1
ATOM 4117 O O . HIS B 1 249 ? -13.305 7.965 -7.328 1 42.19 249 HIS B O 1
#

Radius of gyration: 29.31 Å; Cα contacts (8 Å, |Δi|>4): 898; chains: 2; bounding box: 48×92×76 Å

InterPro domains:
  IPR002575 Aminoglycoside phosphotransferase [PF01636] (38-214)
  IPR008266 Tyrosine-protein kinase, active site [PS00109] (172-184)
  IPR011009 Protein kinase-like domain superfamily [SSF56112] (34-229)
  IPR051678 Aminoglycoside Phosphotransferase Enzymes [PTHR21310] (34-226)

Organism: NCBI:txid173218

Solvent-accessible surface area (backbone atoms only — not comparable to full-atom values): 27245 Å² total; per-residue (Å²): 133,77,75,78,80,66,45,62,73,72,47,77,53,91,70,62,33,39,37,23,52,46,75,93,58,23,26,35,38,33,32,66,81,51,51,73,49,32,63,57,46,42,52,49,43,52,69,76,43,88,54,46,50,56,51,75,75,48,72,39,73,55,96,91,36,42,46,31,42,32,25,42,52,76,76,61,43,33,37,65,78,46,49,88,75,50,50,70,69,46,51,51,49,44,24,51,51,50,23,52,46,51,52,55,32,56,68,41,72,44,78,39,32,11,17,64,94,71,28,52,21,76,48,67,87,88,68,60,40,80,40,74,49,27,70,42,54,57,54,46,48,50,55,54,46,55,66,36,53,77,79,41,57,68,70,55,46,54,43,46,56,68,36,54,81,64,82,64,59,30,12,39,33,54,50,56,75,44,48,79,29,29,28,26,25,92,85,62,39,80,53,27,55,51,77,52,64,62,29,24,24,33,48,63,59,47,46,58,53,46,40,57,71,62,50,68,87,42,93,68,40,47,66,44,46,40,59,41,52,58,92,80,53,49,66,55,49,33,21,46,49,30,47,60,71,60,44,79,131,134,76,75,79,82,66,48,63,74,71,47,76,49,92,70,62,32,37,36,24,52,45,75,94,58,24,27,34,38,32,34,65,82,50,52,73,47,30,63,59,43,42,54,49,43,51,69,76,44,86,54,46,51,55,50,76,76,49,70,40,74,55,98,90,34,42,47,31,42,31,26,43,51,74,76,61,44,33,36,66,79,45,49,88,76,51,49,71,69,46,51,52,49,44,24,50,51,50,25,53,46,52,52,53,34,54,66,40,71,44,76,38,33,11,17,63,94,72,27,53,22,75,49,68,88,89,68,60,40,82,40,74,49,28,69,43,52,56,54,47,49,50,55,56,46,56,66,36,54,76,78,41,57,68,70,57,47,54,42,48,57,67,36,53,80,62,83,65,58,30,12,39,34,54,50,56,75,44,48,80,32,28,28,25,25,92,85,62,38,80,55,26,55,51,76,52,66,62,28,24,22,32,49,64,60,48,44,58,51,45,41,58,72,62,51,69,87,40,94,68,39,48,66,44,46,40,60,42,51,58,91,78,52,50,65,54,46,34,20,47,48,31,47,59,70,61,45,77,134